Protein AF-A0A2W2EN68-F1 (afdb_monomer_lite)

Foldseek 3Di:
DFPVPDDPVLLVVLVVCCQVCVLVLLLLLLQAFASVQSLLLLLQLSVQCSVQVVLQPDPVLSVLQSNLSSQVSSVVSCVVDVVTGHPLRDPPPQDPLSLLLLLDDPVLSNLLCCCAQVVDQLVSVCVSQVHDSVLSVLSPVVSFLLSLLLSLLLVCLCVPFDVVLVVLVVDDPPDDNVSSPVSSVCLVPPPRSNPRDRPDTSNRSCVVPHRDDRPPCSSVSSSVHHYDDPPQDADPSSHGDHDPHCVVVSVPGDPDDPDDPPPDDPDPDPDDDPVVVVVVVVVVVVVVVVVVPDDPVVVDPCVVPDDDDDDDDDDPPDPPVVVVVVVVVPVVVVVPPDDDDDDDDDDDDDDDDDDDDDDDDDDDDDDDDDDDDDDDD

Secondary structure (DSSP, 8-state):
--GGGS-HHHHHHHHHHHHHHHHHHHHHHTTTS-HHHHHHHHHHHHHHHHHTGGG-S-GGGHHHHHHHHHHHHHHHHHHH-TT---GGG-TT---HHHHHHHHS-HHHHHHHIIIIIS---HHHHHHHHT--HHHHHHHHHHHHHHHHHHHHHHHHHHTTS-HHHHHHHTSSSSPPHHHHHHHHHHHHH-HHHHTS---S-HHHHHTTSPPPPPPTTHHHHHHH--PPPTTS---TTSPPP-SS-THHHHHTSPPPPP-PPPSS----PPPPPHHHHHHHHHHHHHHHHHHHS--GGGS-SSGGG-------------SSSSSSSSSSSSSSSSTT-PPPPPPPPP----------PPP-PPPPPPPPPPPP-----

Organism: NCBI:txid2070368

Structure (mmCIF, N/CA/C/O backbone):
data_AF-A0A2W2EN68-F1
#
_entry.id   AF-A0A2W2EN68-F1
#
loop_
_atom_site.group_PDB
_atom_site.id
_atom_site.type_symbol
_atom_site.label_atom_id
_atom_site.label_alt_id
_atom_site.label_comp_id
_atom_site.label_asym_id
_atom_site.label_entity_id
_atom_site.label_seq_id
_atom_site.pdbx_PDB_ins_code
_atom_site.Cartn_x
_atom_site.Cartn_y
_atom_site.Cartn_z
_atom_site.occupancy
_atom_site.B_iso_or_equiv
_atom_site.auth_seq_id
_atom_site.auth_comp_id
_atom_site.auth_asym_id
_atom_site.auth_atom_id
_atom_site.pdbx_PDB_model_num
ATOM 1 N N . MET A 1 1 ? 22.260 7.884 -15.233 1.00 64.00 1 MET A N 1
ATOM 2 C CA . MET A 1 1 ? 22.165 8.574 -16.538 1.00 64.00 1 MET A CA 1
ATOM 3 C C . MET A 1 1 ? 21.218 9.763 -16.365 1.00 64.00 1 MET A C 1
ATOM 5 O O . MET A 1 1 ? 20.342 9.654 -15.520 1.00 64.00 1 MET A O 1
ATOM 9 N N . THR A 1 2 ? 21.404 10.905 -17.038 1.00 72.69 2 THR A N 1
ATOM 10 C CA . THR A 1 2 ? 20.458 12.044 -16.937 1.00 72.69 2 THR A CA 1
ATOM 11 C C . THR A 1 2 ? 19.381 11.935 -18.021 1.00 72.69 2 THR A C 1
ATOM 13 O O . THR A 1 2 ? 19.668 11.441 -19.107 1.00 72.69 2 THR A O 1
ATOM 16 N N . TRP A 1 3 ? 18.155 12.412 -17.766 1.00 79.44 3 TRP A N 1
ATOM 17 C CA . TRP A 1 3 ? 17.024 12.341 -18.716 1.00 79.44 3 TRP A CA 1
ATOM 18 C C . TRP A 1 3 ? 17.362 12.861 -20.124 1.00 79.44 3 TRP A C 1
ATOM 20 O O . TRP A 1 3 ? 16.979 12.272 -21.131 1.00 79.44 3 TRP A O 1
ATOM 30 N N . GLN A 1 4 ? 18.129 13.952 -20.197 1.00 81.69 4 GLN A N 1
ATOM 31 C CA . GLN A 1 4 ? 18.557 14.573 -21.457 1.00 81.69 4 GLN A CA 1
ATOM 32 C C . GLN A 1 4 ? 19.530 13.707 -22.273 1.00 81.69 4 GLN A C 1
ATOM 34 O O . GLN A 1 4 ? 19.698 13.950 -23.462 1.00 81.69 4 GLN A O 1
ATOM 39 N N . ALA A 1 5 ? 20.183 12.725 -21.646 1.00 84.50 5 ALA A N 1
ATOM 40 C CA . ALA A 1 5 ? 21.084 11.796 -22.321 1.00 84.50 5 ALA A CA 1
ATOM 41 C C . ALA A 1 5 ? 20.355 10.573 -22.911 1.00 84.50 5 ALA A C 1
ATOM 43 O O . ALA A 1 5 ? 20.980 9.788 -23.624 1.00 84.50 5 ALA A O 1
ATOM 44 N N . LEU A 1 6 ? 19.063 10.396 -22.610 1.00 86.62 6 LEU A N 1
ATOM 45 C CA . LEU A 1 6 ? 18.235 9.326 -23.167 1.00 86.62 6 LEU A CA 1
ATOM 46 C C . LEU A 1 6 ? 17.880 9.616 -24.630 1.00 86.62 6 LEU A C 1
ATOM 48 O O . LEU A 1 6 ? 17.697 10.770 -25.012 1.00 86.62 6 LEU A O 1
ATOM 52 N N . SER A 1 7 ? 17.745 8.563 -25.441 1.00 91.00 7 SER A N 1
ATOM 53 C CA . 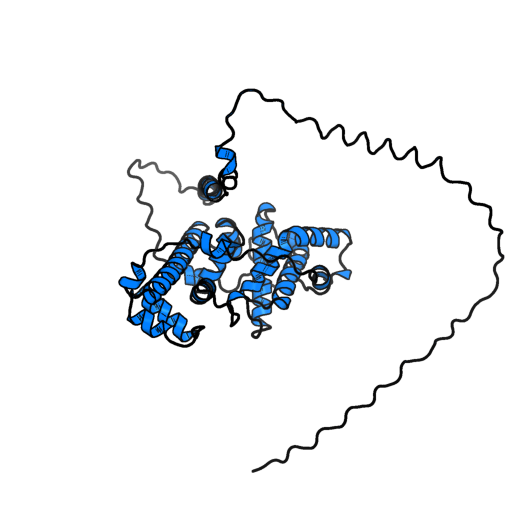SER A 1 7 ? 17.208 8.693 -26.799 1.00 91.00 7 SER A CA 1
ATOM 54 C C . SER A 1 7 ? 15.728 9.092 -26.776 1.00 91.00 7 SER A C 1
ATOM 56 O O . SER A 1 7 ? 15.013 8.793 -25.817 1.00 91.00 7 SER A O 1
ATOM 58 N N . ASP A 1 8 ? 15.239 9.696 -27.861 1.00 91.19 8 ASP A N 1
ATOM 59 C CA . ASP A 1 8 ? 13.817 10.049 -28.004 1.00 91.19 8 ASP A CA 1
ATOM 60 C C . ASP A 1 8 ? 12.898 8.822 -27.843 1.00 91.19 8 ASP A C 1
ATOM 62 O O . ASP A 1 8 ? 11.827 8.908 -27.245 1.00 91.19 8 ASP A O 1
ATOM 66 N N . GLU A 1 9 ? 13.337 7.653 -28.323 1.00 87.50 9 GLU A N 1
ATOM 67 C CA . GLU A 1 9 ? 12.625 6.380 -28.159 1.00 87.50 9 GLU A CA 1
ATOM 68 C C . GLU A 1 9 ? 12.542 5.953 -26.686 1.00 87.50 9 GLU A C 1
ATOM 70 O O . GLU A 1 9 ? 11.472 5.568 -26.213 1.00 87.50 9 GLU A O 1
ATOM 75 N N . ALA A 1 10 ? 13.641 6.076 -25.934 1.00 87.31 10 ALA A N 1
ATOM 76 C CA . ALA A 1 10 ? 13.662 5.784 -24.504 1.00 87.31 10 ALA A CA 1
ATOM 77 C C . ALA A 1 10 ? 12.757 6.744 -23.717 1.00 87.31 10 ALA A C 1
ATOM 79 O O . ALA A 1 10 ? 11.984 6.307 -22.862 1.00 87.31 10 ALA A O 1
ATOM 80 N N . GLN A 1 11 ? 12.796 8.040 -24.039 1.00 90.50 11 GLN A N 1
ATOM 81 C CA . GLN A 1 11 ? 11.920 9.041 -23.427 1.00 90.50 11 GLN A CA 1
ATOM 82 C C . GLN A 1 11 ? 10.441 8.756 -23.721 1.00 90.50 11 GLN A C 1
ATOM 84 O O . GLN A 1 11 ? 9.610 8.824 -22.812 1.00 90.50 11 GLN A O 1
ATOM 89 N N . ALA A 1 12 ? 10.106 8.381 -24.961 1.00 88.50 12 ALA A N 1
ATOM 90 C CA . ALA A 1 12 ? 8.750 8.000 -25.344 1.00 88.50 12 ALA A CA 1
ATOM 91 C C . ALA A 1 12 ? 8.275 6.736 -24.607 1.00 88.50 12 ALA A C 1
ATOM 93 O O . ALA A 1 12 ? 7.153 6.711 -24.097 1.00 88.50 12 ALA A O 1
ATOM 94 N N . ALA A 1 13 ? 9.131 5.716 -24.487 1.00 86.62 13 ALA A N 1
ATOM 95 C CA . ALA A 1 13 ? 8.819 4.489 -23.758 1.00 86.62 13 ALA A CA 1
ATOM 96 C C . ALA A 1 13 ? 8.558 4.757 -22.266 1.00 86.62 13 ALA A C 1
ATOM 98 O O . ALA A 1 13 ? 7.551 4.300 -21.723 1.00 86.62 13 ALA A O 1
ATOM 99 N N . ILE A 1 14 ? 9.410 5.553 -21.609 1.00 89.38 14 ILE A N 1
ATOM 100 C CA . ILE A 1 14 ? 9.196 5.953 -20.210 1.00 89.38 14 ILE A CA 1
ATOM 101 C C . ILE A 1 14 ? 7.904 6.761 -20.076 1.00 89.38 14 ILE A C 1
ATOM 103 O O . ILE A 1 14 ? 7.134 6.527 -19.146 1.00 89.38 14 ILE A O 1
ATOM 107 N N . GLY A 1 15 ? 7.635 7.679 -21.009 1.00 87.69 15 GLY A N 1
ATOM 108 C CA . GLY A 1 15 ? 6.399 8.459 -21.052 1.00 87.69 15 GLY A CA 1
ATOM 109 C C . GLY A 1 15 ? 5.140 7.589 -21.124 1.00 87.69 15 GLY A C 1
ATOM 110 O O . GLY A 1 15 ? 4.157 7.870 -20.438 1.00 87.69 15 GLY A O 1
ATOM 111 N N . GLU A 1 16 ? 5.175 6.495 -21.883 1.00 86.44 16 GLU A N 1
ATOM 112 C CA . GLU A 1 16 ? 4.050 5.562 -21.981 1.00 86.44 16 GLU A CA 1
ATOM 113 C C . GLU A 1 16 ? 3.846 4.761 -20.687 1.00 86.44 16 GLU A C 1
ATOM 115 O O . GLU A 1 16 ? 2.730 4.702 -20.164 1.00 86.44 16 GLU A O 1
ATOM 120 N N . VAL A 1 17 ? 4.917 4.220 -20.095 1.00 87.88 17 VAL A N 1
ATOM 121 C CA . VAL A 1 17 ? 4.833 3.535 -18.789 1.00 87.88 17 VAL A CA 1
ATOM 122 C C . VAL A 1 17 ? 4.347 4.504 -17.704 1.00 87.88 17 VAL A C 1
ATOM 124 O O . VAL A 1 17 ? 3.496 4.155 -16.887 1.00 87.88 17 VAL A O 1
ATOM 127 N N . CYS A 1 18 ? 4.825 5.747 -17.732 1.00 89.00 18 CYS A N 1
ATOM 128 C CA . CYS A 1 18 ? 4.403 6.845 -16.866 1.00 89.00 18 CYS A CA 1
ATOM 129 C C . CYS A 1 18 ? 2.898 7.135 -16.991 1.00 89.00 18 CYS A C 1
ATOM 131 O O . CYS A 1 18 ? 2.207 7.267 -15.978 1.00 89.00 18 CYS A O 1
ATOM 133 N N . ARG A 1 19 ? 2.359 7.162 -18.214 1.00 87.38 19 ARG A N 1
ATOM 134 C CA . ARG A 1 19 ? 0.927 7.368 -18.475 1.00 87.38 19 ARG A CA 1
ATOM 135 C C . ARG A 1 19 ? 0.060 6.246 -17.899 1.00 87.38 19 ARG A C 1
ATOM 137 O O . ARG A 1 19 ? -1.038 6.520 -17.418 1.00 87.38 19 ARG A O 1
ATOM 144 N N . VAL A 1 20 ? 0.541 5.004 -17.949 1.00 87.75 20 VAL A N 1
ATOM 145 C CA . VAL A 1 20 ? -0.195 3.822 -17.469 1.00 87.75 20 VAL A CA 1
ATOM 146 C C . VAL A 1 20 ? -0.086 3.659 -15.951 1.00 87.75 20 VAL A C 1
ATOM 148 O O . VAL A 1 20 ? -1.095 3.455 -15.279 1.00 87.75 20 VAL A O 1
ATOM 151 N N . TYR A 1 21 ? 1.123 3.765 -15.395 1.00 92.19 21 TYR A N 1
ATOM 152 C CA . TYR A 1 21 ? 1.404 3.397 -14.003 1.00 92.19 21 TYR A CA 1
ATOM 153 C C . TYR A 1 21 ? 1.668 4.582 -13.078 1.00 92.19 21 TYR A C 1
ATOM 155 O O . TYR A 1 21 ? 1.529 4.442 -11.865 1.00 92.19 21 TYR A O 1
ATOM 163 N N . GLY A 1 22 ? 2.029 5.752 -13.600 1.00 90.62 22 GLY A N 1
ATOM 164 C CA . GLY A 1 22 ? 2.563 6.846 -12.789 1.00 90.62 22 GLY A CA 1
ATOM 165 C C . GLY A 1 22 ? 1.599 7.368 -11.722 1.00 90.62 22 GLY A C 1
ATOM 166 O O . GLY A 1 22 ? 2.021 7.614 -10.597 1.00 90.62 22 GLY A O 1
ATOM 167 N N . ALA A 1 23 ? 0.297 7.435 -12.022 1.00 90.94 23 ALA A N 1
ATOM 168 C CA . ALA A 1 23 ? -0.725 7.779 -11.028 1.00 90.94 23 ALA A CA 1
ATOM 169 C C . ALA A 1 23 ? -0.743 6.785 -9.854 1.00 90.94 23 ALA A C 1
ATOM 171 O O . ALA A 1 23 ? -0.713 7.186 -8.692 1.00 90.94 23 ALA A O 1
ATOM 172 N N . ALA A 1 24 ? -0.740 5.486 -10.162 1.00 94.38 24 ALA A N 1
ATOM 173 C CA . ALA A 1 24 ? -0.784 4.431 -9.161 1.00 94.38 24 ALA A CA 1
ATOM 174 C C . ALA A 1 24 ? 0.521 4.354 -8.353 1.00 94.38 24 ALA A C 1
ATOM 176 O O . ALA A 1 24 ? 0.471 4.241 -7.134 1.00 94.38 24 ALA A O 1
ATOM 177 N N . LEU A 1 25 ? 1.686 4.488 -8.993 1.00 96.31 25 LEU A N 1
ATOM 178 C CA . LEU A 1 25 ? 2.974 4.494 -8.290 1.00 96.31 25 LEU A CA 1
ATOM 179 C C . LEU A 1 25 ? 3.118 5.725 -7.383 1.00 96.31 25 LEU A C 1
ATOM 181 O O . LEU A 1 25 ? 3.560 5.597 -6.243 1.00 96.31 25 LEU A O 1
ATOM 185 N N . ALA A 1 26 ? 2.701 6.907 -7.845 1.00 94.69 26 ALA A N 1
ATOM 186 C CA . ALA A 1 26 ? 2.714 8.112 -7.020 1.00 94.69 26 ALA A CA 1
ATOM 187 C C . ALA A 1 26 ? 1.744 7.995 -5.832 1.00 94.69 26 ALA A C 1
ATOM 189 O O . ALA A 1 26 ? 2.097 8.383 -4.720 1.00 94.69 26 ALA A O 1
ATOM 190 N N . ASP A 1 27 ? 0.542 7.441 -6.028 1.00 93.81 27 ASP A N 1
ATOM 191 C CA . ASP A 1 27 ? -0.416 7.207 -4.938 1.00 93.81 27 ASP A CA 1
ATOM 192 C C . ASP A 1 27 ? 0.120 6.213 -3.897 1.00 93.81 27 ASP A C 1
ATOM 194 O O . ASP A 1 27 ? 0.077 6.502 -2.701 1.00 93.81 27 ASP A O 1
ATOM 198 N N . TYR A 1 28 ? 0.736 5.118 -4.350 1.00 95.31 28 TYR A N 1
ATOM 199 C CA . TYR A 1 28 ? 1.390 4.139 -3.482 1.00 95.31 28 TYR A CA 1
ATOM 200 C C . TYR A 1 28 ? 2.512 4.774 -2.646 1.00 95.31 28 TYR A C 1
ATOM 202 O O . TYR A 1 28 ? 2.627 4.556 -1.436 1.00 95.31 28 TYR A O 1
ATOM 210 N N . CYS A 1 29 ? 3.332 5.631 -3.261 1.00 95.25 29 CYS A N 1
ATOM 211 C CA . CYS A 1 29 ? 4.381 6.353 -2.546 1.00 95.25 29 CYS A CA 1
ATOM 212 C C . CYS A 1 29 ? 3.815 7.356 -1.520 1.00 95.25 29 CYS A C 1
ATOM 214 O O . CYS A 1 29 ? 4.389 7.528 -0.440 1.00 95.25 29 CYS A O 1
ATOM 216 N N . ARG A 1 30 ? 2.651 7.964 -1.794 1.00 92.44 30 ARG A N 1
ATOM 217 C CA . ARG A 1 30 ? 1.960 8.909 -0.890 1.00 92.44 30 ARG A CA 1
ATOM 218 C C . ARG A 1 30 ? 1.416 8.268 0.382 1.00 92.44 30 ARG A C 1
ATOM 220 O O . ARG A 1 30 ? 0.998 9.007 1.282 1.00 92.44 30 ARG A O 1
ATOM 227 N N . ALA A 1 31 ? 1.388 6.942 0.496 1.00 88.44 31 ALA A N 1
ATOM 228 C CA . ALA A 1 31 ? 1.055 6.280 1.756 1.00 88.44 31 ALA A CA 1
ATOM 229 C C . ALA A 1 31 ? 2.055 6.660 2.868 1.00 88.44 31 ALA A C 1
ATOM 231 O O . ALA A 1 31 ? 1.664 6.814 4.028 1.00 88.44 31 ALA A O 1
ATOM 232 N N . GLU A 1 32 ? 3.325 6.899 2.513 1.00 89.88 32 GLU A N 1
ATOM 233 C CA . GLU A 1 32 ? 4.403 7.199 3.469 1.00 89.88 32 GLU A CA 1
ATOM 234 C C . GLU A 1 32 ? 5.082 8.550 3.253 1.00 89.88 32 GLU A C 1
ATOM 236 O O . GLU A 1 32 ? 5.594 9.120 4.214 1.00 89.88 32 GLU A O 1
ATOM 241 N N . LEU A 1 33 ? 5.027 9.087 2.035 1.00 92.81 33 LEU A N 1
ATOM 242 C CA . LEU A 1 33 ? 5.704 10.322 1.658 1.00 92.81 33 LEU A CA 1
ATOM 243 C C . LEU A 1 33 ? 4.747 11.502 1.453 1.00 92.81 33 LEU A C 1
ATOM 245 O O . LEU A 1 33 ? 3.555 11.346 1.166 1.00 92.81 33 LEU A O 1
ATOM 249 N N . SER A 1 34 ? 5.306 12.707 1.558 1.00 91.94 34 SER A N 1
ATOM 250 C CA . SER A 1 34 ? 4.676 13.942 1.100 1.00 91.94 34 SER A CA 1
ATOM 251 C C . SER A 1 34 ? 4.339 13.860 -0.398 1.00 91.94 34 SER A C 1
ATOM 253 O O . SER A 1 34 ? 4.843 13.008 -1.121 1.00 91.94 34 SER A O 1
ATOM 255 N N . GLU A 1 35 ? 3.470 14.744 -0.891 1.00 90.69 35 GLU A N 1
ATOM 256 C CA . GLU A 1 35 ? 3.064 14.729 -2.305 1.00 90.69 35 GLU A CA 1
ATOM 257 C C . GLU A 1 35 ? 4.242 14.878 -3.271 1.00 90.69 35 GLU A C 1
ATOM 259 O O . GLU A 1 35 ? 4.334 14.095 -4.212 1.00 90.69 35 GLU A O 1
ATOM 264 N N . GLY A 1 36 ? 5.146 15.825 -3.006 1.00 91.56 36 GLY A N 1
ATOM 265 C CA . GLY A 1 36 ? 6.316 16.050 -3.855 1.00 91.56 36 GLY A CA 1
ATOM 266 C C . GLY A 1 36 ? 7.308 14.891 -3.801 1.00 91.56 36 GLY A C 1
ATOM 267 O O . GLY A 1 36 ? 7.752 14.423 -4.846 1.00 91.56 36 GLY A O 1
ATOM 268 N N . ASP A 1 37 ? 7.597 14.374 -2.604 1.00 94.00 37 ASP A N 1
ATOM 269 C CA . ASP A 1 37 ? 8.530 13.251 -2.451 1.00 94.00 37 ASP A CA 1
ATOM 270 C C . ASP A 1 37 ? 7.962 11.962 -3.064 1.00 94.00 37 ASP A C 1
ATOM 272 O O . ASP A 1 37 ? 8.695 11.162 -3.638 1.00 94.00 37 ASP A O 1
ATOM 276 N N . ALA A 1 38 ? 6.648 11.749 -2.981 1.00 94.62 38 ALA A N 1
ATOM 277 C CA . ALA A 1 38 ? 6.008 10.584 -3.577 1.00 94.62 38 ALA A CA 1
ATOM 278 C C . ALA A 1 38 ? 6.034 10.615 -5.110 1.00 94.62 38 ALA A C 1
ATOM 280 O O . ALA A 1 38 ? 6.268 9.589 -5.749 1.00 94.62 38 ALA A O 1
ATOM 281 N N . GLU A 1 39 ? 5.812 11.791 -5.698 1.00 94.75 39 GLU A N 1
ATOM 282 C CA . GLU A 1 39 ? 5.957 12.010 -7.135 1.00 94.75 39 GLU A CA 1
ATOM 283 C C . GLU A 1 39 ? 7.407 11.790 -7.582 1.00 94.75 39 GLU A C 1
ATOM 285 O O . GLU A 1 39 ? 7.647 11.108 -8.580 1.00 94.75 39 GLU A O 1
ATOM 290 N N . GLN A 1 40 ? 8.374 12.297 -6.810 1.00 94.81 40 GLN A N 1
ATOM 291 C CA . GLN A 1 40 ? 9.796 12.070 -7.054 1.00 94.81 40 GLN A CA 1
ATOM 292 C C . GLN A 1 40 ? 10.147 10.577 -6.995 1.00 94.81 40 GLN A C 1
ATOM 294 O O . GLN A 1 40 ? 10.808 10.080 -7.906 1.00 94.81 40 GLN A O 1
ATOM 299 N N . ALA A 1 41 ? 9.665 9.848 -5.983 1.00 96.06 41 ALA A N 1
ATOM 300 C CA . ALA A 1 41 ? 9.878 8.407 -5.846 1.00 96.06 41 ALA A CA 1
ATOM 301 C C . ALA A 1 41 ? 9.324 7.624 -7.047 1.00 96.06 41 ALA A C 1
ATOM 303 O O . ALA A 1 41 ? 9.991 6.737 -7.579 1.00 96.06 41 ALA A O 1
ATOM 304 N N . ALA A 1 42 ? 8.112 7.966 -7.497 1.00 96.50 42 ALA A N 1
ATOM 305 C CA . ALA A 1 42 ? 7.482 7.328 -8.649 1.00 96.50 42 ALA A CA 1
ATOM 306 C C . ALA A 1 42 ? 8.242 7.613 -9.955 1.00 96.50 42 ALA A C 1
ATOM 308 O O . ALA A 1 42 ? 8.488 6.693 -10.733 1.00 96.50 42 ALA A O 1
ATOM 309 N N . CYS A 1 43 ? 8.670 8.859 -10.180 1.00 96.06 43 CYS A N 1
ATOM 310 C CA . CYS A 1 43 ? 9.479 9.213 -11.349 1.00 96.06 43 CYS A CA 1
ATOM 311 C C . CYS A 1 43 ? 10.831 8.489 -11.331 1.00 96.06 43 CYS A C 1
ATOM 313 O O . CYS A 1 43 ? 11.226 7.900 -12.333 1.00 96.06 43 CYS A O 1
ATOM 315 N N . ALA A 1 44 ? 11.512 8.459 -10.185 1.00 96.06 44 ALA A N 1
ATOM 316 C CA . ALA A 1 44 ? 12.782 7.758 -10.020 1.00 96.06 44 ALA A CA 1
ATOM 317 C C . ALA A 1 44 ? 12.656 6.243 -10.260 1.00 96.06 44 ALA A C 1
ATOM 319 O O . ALA A 1 44 ? 13.538 5.639 -10.879 1.00 96.06 44 ALA A O 1
ATOM 320 N N . ALA A 1 45 ? 11.534 5.634 -9.862 1.00 96.62 45 ALA A N 1
ATOM 321 C CA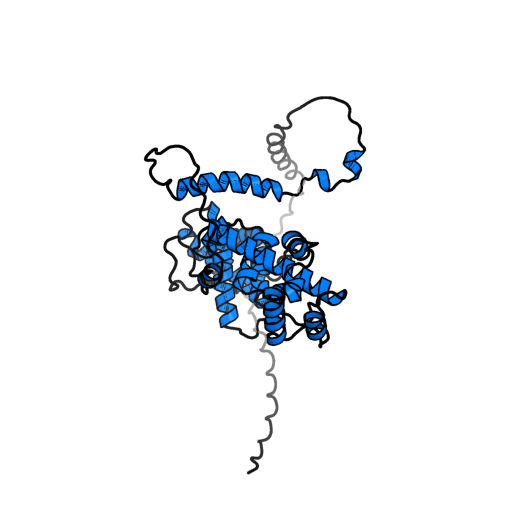 . ALA A 1 45 ? 11.225 4.240 -10.172 1.00 96.62 45 ALA A CA 1
ATOM 322 C C . ALA A 1 45 ? 11.080 3.996 -11.681 1.00 96.62 45 ALA A C 1
ATOM 324 O O . ALA A 1 45 ? 11.625 3.019 -12.186 1.00 96.62 45 ALA A O 1
ATOM 325 N N . LEU A 1 46 ? 10.421 4.900 -12.411 1.00 94.38 46 LEU A N 1
ATOM 326 C CA . LEU A 1 46 ? 10.271 4.808 -13.868 1.00 94.38 46 LEU A CA 1
ATOM 327 C C . LEU A 1 46 ? 11.613 4.955 -14.603 1.00 94.38 46 LEU A C 1
ATOM 329 O O . LEU A 1 46 ? 11.880 4.199 -15.535 1.00 94.38 46 LEU A O 1
ATOM 333 N N . ILE A 1 47 ? 12.486 5.867 -14.158 1.00 94.38 47 ILE A N 1
ATOM 334 C CA . ILE A 1 47 ? 13.846 5.985 -14.714 1.00 94.38 47 ILE A CA 1
ATOM 335 C C . ILE A 1 47 ? 14.676 4.734 -14.397 1.00 94.38 47 ILE A C 1
ATOM 337 O O . ILE A 1 47 ? 15.350 4.195 -15.270 1.00 94.38 47 ILE A O 1
ATOM 341 N N . SER A 1 48 ? 14.574 4.211 -13.172 1.00 94.94 48 SER A N 1
ATOM 342 C CA . SER A 1 48 ? 15.265 2.971 -12.782 1.00 94.94 48 SER A CA 1
ATOM 343 C C . SER A 1 48 ? 14.784 1.765 -13.583 1.00 94.94 48 SER A C 1
ATOM 345 O O . SER A 1 48 ? 15.579 0.887 -13.906 1.00 94.94 48 SER A O 1
ATOM 347 N N . ALA A 1 49 ? 13.493 1.722 -13.921 1.00 93.38 49 ALA A N 1
ATOM 348 C CA . ALA A 1 49 ? 12.926 0.664 -14.740 1.00 93.38 49 ALA A CA 1
ATOM 349 C C . ALA A 1 49 ? 13.564 0.639 -16.133 1.00 93.38 49 ALA A C 1
ATOM 351 O O . ALA A 1 49 ? 13.886 -0.435 -16.624 1.00 93.38 49 ALA A O 1
ATOM 352 N N . HIS A 1 50 ? 13.803 1.805 -16.740 1.00 91.00 50 HIS A N 1
ATOM 353 C CA . HIS A 1 50 ? 14.517 1.898 -18.013 1.00 91.00 50 HIS A CA 1
ATOM 354 C C . HIS A 1 50 ? 15.975 1.428 -17.890 1.00 91.00 50 HIS A C 1
ATOM 356 O O . HIS A 1 50 ? 16.393 0.538 -18.630 1.00 91.00 50 HIS A O 1
ATOM 362 N N . ASP A 1 51 ? 16.718 1.961 -16.916 1.00 90.50 51 ASP A N 1
ATOM 363 C CA . ASP A 1 51 ? 18.144 1.656 -16.719 1.00 90.50 51 ASP A CA 1
ATOM 364 C C . ASP A 1 51 ? 18.401 0.174 -16.390 1.00 90.50 51 ASP A C 1
ATOM 366 O O . ASP A 1 51 ? 19.487 -0.358 -16.638 1.00 90.50 51 ASP A O 1
ATOM 370 N N . HIS A 1 52 ? 17.405 -0.510 -15.825 1.00 91.25 52 HIS A N 1
ATOM 371 C CA . HIS A 1 52 ? 17.539 -1.878 -15.333 1.00 91.25 52 HIS A CA 1
ATOM 372 C C . HIS A 1 52 ? 16.575 -2.872 -15.975 1.00 91.25 52 HIS A C 1
ATOM 374 O O . HIS A 1 52 ? 16.461 -3.990 -15.478 1.00 91.25 52 HIS A O 1
ATOM 380 N N . VAL A 1 53 ? 15.926 -2.521 -17.091 1.00 89.75 53 VAL A N 1
ATOM 381 C CA . VAL A 1 53 ? 14.935 -3.394 -17.749 1.00 89.75 53 VAL A CA 1
ATOM 382 C C . VAL A 1 53 ? 15.506 -4.772 -18.095 1.00 89.75 53 VAL A C 1
ATOM 384 O O . VAL A 1 53 ? 14.807 -5.771 -17.992 1.00 89.75 53 VAL A O 1
ATOM 387 N N . GLY A 1 54 ? 16.805 -4.855 -18.407 1.00 88.62 54 GLY A N 1
ATOM 388 C CA . GLY A 1 54 ? 17.491 -6.122 -18.685 1.00 88.62 54 GLY A CA 1
ATOM 389 C C . GLY A 1 54 ? 17.601 -7.077 -17.488 1.00 88.62 54 GLY A C 1
ATOM 390 O O . GLY A 1 54 ? 18.049 -8.205 -17.668 1.00 88.62 54 GLY A O 1
ATOM 391 N N . ARG A 1 55 ? 17.229 -6.644 -16.275 1.00 91.75 55 ARG A N 1
ATOM 392 C CA . ARG A 1 55 ? 17.141 -7.498 -15.080 1.00 91.75 55 ARG A CA 1
ATOM 393 C C . ARG A 1 55 ? 15.775 -8.157 -14.921 1.00 91.75 55 ARG A C 1
ATOM 395 O O . ARG A 1 55 ? 15.682 -9.134 -14.189 1.00 91.75 55 ARG A O 1
ATOM 402 N N . LEU A 1 56 ? 14.734 -7.634 -15.569 1.00 89.50 56 LEU A N 1
ATOM 403 C CA . LEU A 1 56 ? 13.406 -8.231 -15.527 1.00 89.50 56 LEU A CA 1
ATOM 404 C C . LEU A 1 56 ? 13.429 -9.531 -16.337 1.00 89.50 56 LEU A C 1
ATOM 406 O O . LEU A 1 56 ? 13.478 -9.494 -17.565 1.00 89.50 56 LEU A O 1
ATOM 410 N N . ALA A 1 57 ? 13.425 -10.667 -15.639 1.00 84.31 57 ALA A N 1
ATOM 411 C CA . ALA A 1 57 ? 13.472 -11.980 -16.277 1.00 84.31 57 ALA A CA 1
ATOM 412 C C . ALA A 1 57 ? 12.193 -12.266 -17.076 1.00 84.31 57 ALA A C 1
ATOM 414 O O . ALA A 1 57 ? 12.265 -12.694 -18.224 1.00 84.31 57 ALA A O 1
ATOM 415 N N . GLU A 1 58 ? 11.042 -11.967 -16.474 1.00 86.69 58 GLU A N 1
ATOM 416 C CA . GLU A 1 58 ? 9.728 -12.315 -17.002 1.00 86.69 58 GLU A CA 1
ATOM 417 C C . GLU A 1 58 ? 8.877 -11.049 -17.226 1.00 86.69 58 GLU A C 1
ATOM 419 O O . GLU A 1 58 ? 8.570 -10.330 -16.264 1.00 86.69 58 GLU A O 1
ATOM 424 N N . PRO A 1 59 ? 8.487 -10.726 -18.474 1.00 85.56 59 PRO A N 1
ATOM 425 C CA . PRO A 1 59 ? 7.757 -9.497 -18.793 1.00 85.56 59 PRO A CA 1
ATOM 426 C C . PRO A 1 59 ? 6.413 -9.339 -18.069 1.00 85.56 59 PRO A C 1
ATOM 428 O O . PRO A 1 59 ? 6.001 -8.215 -17.778 1.00 85.56 59 PRO A O 1
ATOM 431 N N . GLU A 1 60 ? 5.722 -10.433 -17.751 1.00 86.62 60 GLU A N 1
ATOM 432 C CA . GLU A 1 60 ? 4.458 -10.416 -17.007 1.00 86.62 60 GLU A CA 1
ATOM 433 C C . GLU A 1 60 ? 4.617 -9.901 -15.571 1.00 86.62 60 GLU A C 1
ATOM 435 O O . GLU A 1 60 ? 3.657 -9.410 -14.976 1.00 86.62 60 GLU A O 1
ATOM 440 N N . GLN A 1 61 ? 5.838 -9.928 -15.030 1.00 91.88 61 GLN A N 1
ATOM 441 C CA . GLN A 1 61 ? 6.144 -9.426 -13.692 1.00 91.88 61 GLN A CA 1
ATOM 442 C C . GLN A 1 61 ? 6.399 -7.914 -13.674 1.00 91.88 61 GLN A C 1
ATOM 444 O O . GLN A 1 61 ? 6.623 -7.348 -12.602 1.00 91.88 61 GLN A O 1
ATOM 449 N N . LEU A 1 62 ? 6.322 -7.233 -14.828 1.00 91.50 62 LEU A N 1
ATOM 450 C CA . LEU A 1 62 ? 6.587 -5.798 -14.959 1.00 91.50 62 LEU A CA 1
ATOM 451 C C . LEU A 1 62 ? 5.829 -4.969 -13.917 1.00 91.50 62 LEU A C 1
ATOM 453 O O . LEU A 1 62 ? 6.406 -4.061 -13.321 1.00 91.50 62 LEU A O 1
ATOM 457 N N . ARG A 1 63 ? 4.552 -5.281 -13.661 1.00 95.94 63 ARG A N 1
ATOM 458 C CA . ARG A 1 63 ? 3.756 -4.539 -12.675 1.00 95.94 63 ARG A CA 1
ATOM 459 C C . ARG A 1 63 ? 4.342 -4.683 -11.271 1.00 95.94 63 ARG A C 1
ATOM 461 O O . ARG A 1 63 ? 4.650 -3.668 -10.653 1.00 95.94 63 ARG A O 1
ATOM 468 N N . ALA A 1 64 ? 4.544 -5.909 -10.786 1.00 97.00 64 ALA A N 1
ATOM 469 C CA . ALA A 1 64 ? 5.165 -6.160 -9.482 1.00 97.00 64 ALA A CA 1
ATOM 470 C C . ALA A 1 64 ? 6.547 -5.498 -9.373 1.00 97.00 64 ALA A C 1
ATOM 472 O O . ALA A 1 64 ? 6.859 -4.853 -8.372 1.00 97.00 64 ALA A O 1
ATOM 473 N N . TRP A 1 65 ? 7.346 -5.592 -10.434 1.00 97.12 65 TRP A N 1
ATOM 474 C CA . TRP A 1 65 ? 8.691 -5.034 -10.492 1.00 97.12 65 TRP A CA 1
ATOM 475 C C . TRP A 1 65 ? 8.703 -3.499 -10.396 1.00 97.12 65 TRP A C 1
ATOM 477 O O . TRP A 1 65 ? 9.489 -2.932 -9.634 1.00 97.12 65 TRP A O 1
ATOM 487 N N . LEU A 1 66 ? 7.770 -2.810 -11.064 1.00 97.75 66 LEU A N 1
ATOM 488 C CA . LEU A 1 66 ? 7.591 -1.358 -10.930 1.00 97.75 66 LEU A CA 1
ATOM 489 C C . LEU A 1 66 ? 7.203 -0.945 -9.501 1.00 97.75 66 LEU A C 1
ATOM 491 O O . LEU A 1 66 ? 7.723 0.048 -8.990 1.00 97.75 66 LEU A O 1
ATOM 495 N N . TYR A 1 67 ? 6.332 -1.704 -8.829 1.00 98.31 67 TYR A N 1
ATOM 496 C CA . TYR A 1 67 ? 5.992 -1.447 -7.422 1.00 98.31 67 TYR A CA 1
ATOM 497 C C . TYR A 1 67 ? 7.172 -1.714 -6.481 1.00 98.31 67 TYR A C 1
ATOM 499 O O . TYR A 1 67 ? 7.361 -0.964 -5.524 1.00 98.31 67 TYR A O 1
ATOM 507 N N . ALA A 1 68 ? 8.000 -2.724 -6.761 1.00 97.75 68 ALA A N 1
ATOM 508 C CA . ALA A 1 68 ? 9.216 -2.996 -5.997 1.00 97.75 68 ALA A CA 1
ATOM 509 C C . ALA A 1 68 ? 10.251 -1.865 -6.135 1.00 97.75 68 ALA A C 1
ATOM 511 O O . ALA A 1 68 ? 10.862 -1.461 -5.143 1.00 97.75 68 ALA A O 1
ATOM 512 N N . LEU A 1 69 ? 10.406 -1.305 -7.341 1.00 97.56 69 LEU A N 1
ATOM 513 C CA . LEU A 1 69 ? 11.225 -0.114 -7.591 1.00 97.56 69 LEU A CA 1
ATOM 514 C C . LEU A 1 69 ? 10.671 1.118 -6.871 1.00 97.56 69 LEU A C 1
ATOM 516 O O . LEU A 1 69 ? 11.418 1.829 -6.198 1.00 97.56 69 LEU A O 1
ATOM 520 N N . ALA A 1 70 ? 9.360 1.355 -6.967 1.00 97.56 70 ALA A N 1
ATOM 521 C CA . ALA A 1 70 ? 8.701 2.453 -6.266 1.00 97.56 70 ALA A CA 1
ATOM 522 C C . ALA A 1 70 ? 8.862 2.329 -4.748 1.00 97.56 70 ALA A C 1
ATOM 524 O O . ALA A 1 70 ? 9.167 3.319 -4.087 1.00 97.56 70 ALA A O 1
ATOM 525 N N . ARG A 1 71 ? 8.743 1.115 -4.196 1.00 96.50 71 ARG A N 1
ATOM 526 C CA . ARG A 1 71 ? 8.978 0.838 -2.775 1.00 96.50 71 ARG A CA 1
ATOM 527 C C . ARG A 1 71 ? 10.417 1.155 -2.367 1.00 96.50 71 ARG A C 1
ATOM 529 O O . ARG A 1 71 ? 10.605 1.857 -1.378 1.00 96.50 71 ARG A O 1
ATOM 536 N N . ALA A 1 72 ? 11.411 0.719 -3.143 1.00 95.62 72 ALA A N 1
ATOM 537 C CA . ALA A 1 72 ? 12.820 1.006 -2.868 1.00 95.62 72 ALA A CA 1
ATOM 538 C C . ALA A 1 72 ? 13.106 2.521 -2.838 1.00 95.62 72 ALA A C 1
ATOM 540 O O . ALA A 1 72 ? 13.684 3.025 -1.874 1.00 95.62 72 ALA A O 1
ATOM 541 N N . HIS A 1 73 ? 12.625 3.272 -3.836 1.00 95.62 73 HIS A N 1
ATOM 542 C CA . HIS A 1 73 ? 12.744 4.737 -3.858 1.00 95.62 73 HIS A CA 1
ATOM 543 C C . HIS A 1 73 ? 11.984 5.413 -2.721 1.00 95.62 73 HIS A C 1
ATOM 545 O O . HIS A 1 73 ? 12.496 6.353 -2.109 1.00 95.62 73 HIS A O 1
ATOM 551 N N . ARG A 1 74 ? 10.785 4.916 -2.397 1.00 94.44 74 ARG A N 1
ATOM 552 C CA . ARG A 1 74 ? 9.988 5.411 -1.273 1.00 94.44 74 ARG A CA 1
ATOM 553 C C . ARG A 1 74 ? 10.755 5.283 0.038 1.00 94.44 74 ARG A C 1
ATOM 555 O O . ARG A 1 74 ? 10.806 6.244 0.801 1.00 94.44 74 ARG A O 1
ATOM 562 N N . THR A 1 75 ? 11.383 4.132 0.281 1.00 92.81 75 THR A N 1
ATOM 563 C CA . THR A 1 75 ? 12.234 3.915 1.456 1.00 92.81 75 THR A CA 1
ATOM 564 C C . THR A 1 75 ? 13.420 4.872 1.460 1.00 92.81 75 THR A C 1
ATOM 566 O O . THR A 1 75 ? 13.642 5.533 2.471 1.00 92.81 75 THR A O 1
ATOM 569 N N . LEU A 1 76 ? 14.163 4.981 0.355 1.00 92.62 76 LEU A N 1
ATOM 570 C CA . LEU A 1 76 ? 15.329 5.866 0.281 1.00 92.62 76 LEU A CA 1
ATOM 571 C C . LEU A 1 76 ? 14.951 7.312 0.623 1.00 92.62 76 LEU A C 1
ATOM 573 O O . LEU A 1 76 ? 15.571 7.925 1.493 1.00 92.62 76 LEU A O 1
ATOM 577 N N . LEU A 1 77 ? 13.878 7.832 0.030 1.00 93.19 77 LEU A N 1
ATOM 578 C CA . LEU A 1 77 ? 13.409 9.189 0.309 1.00 93.19 77 LEU A CA 1
ATOM 579 C C . LEU A 1 77 ? 12.861 9.351 1.729 1.00 93.19 77 LEU A C 1
ATOM 581 O O . LEU A 1 77 ? 13.151 10.360 2.365 1.00 93.19 77 LEU A O 1
ATOM 585 N N . ALA A 1 78 ? 12.144 8.363 2.268 1.00 91.38 78 ALA A N 1
ATOM 586 C CA . ALA A 1 78 ? 11.676 8.405 3.655 1.00 91.38 78 ALA A CA 1
ATOM 587 C C . ALA A 1 78 ? 12.849 8.437 4.651 1.00 91.38 78 ALA A C 1
ATOM 589 O O . ALA A 1 78 ? 12.779 9.126 5.668 1.00 91.38 78 ALA A O 1
ATOM 590 N N . THR A 1 79 ? 13.942 7.724 4.352 1.00 90.94 79 THR A N 1
ATOM 591 C CA . THR A 1 79 ? 15.162 7.759 5.173 1.00 90.94 79 THR A CA 1
ATOM 592 C C . THR A 1 79 ? 15.928 9.072 5.034 1.00 90.94 79 THR A C 1
ATOM 594 O O . THR A 1 79 ? 16.445 9.579 6.028 1.00 90.94 79 THR A O 1
ATOM 597 N N . ALA A 1 80 ? 15.967 9.655 3.832 1.00 91.75 80 ALA A N 1
ATOM 598 C CA . ALA A 1 80 ? 16.637 10.926 3.575 1.00 91.75 80 ALA A CA 1
ATOM 599 C C . ALA A 1 80 ? 15.859 12.131 4.137 1.00 91.75 80 ALA A C 1
ATOM 601 O O . ALA A 1 80 ? 16.465 13.105 4.580 1.00 91.75 80 ALA A O 1
ATOM 602 N N . ASN A 1 81 ? 14.525 12.066 4.144 1.00 90.31 81 ASN A N 1
ATOM 603 C CA . ASN A 1 81 ? 13.644 13.135 4.597 1.00 90.31 81 ASN A CA 1
ATOM 604 C C . ASN A 1 81 ? 12.627 12.631 5.632 1.00 90.31 81 ASN A C 1
ATOM 606 O O . ASN A 1 81 ? 11.459 12.387 5.330 1.00 90.31 81 ASN A O 1
ATOM 610 N N . ALA A 1 82 ? 13.052 12.565 6.895 1.00 87.12 82 ALA A N 1
ATOM 611 C CA . ALA A 1 82 ? 12.194 12.153 8.008 1.00 87.12 82 ALA A CA 1
ATOM 612 C C . ALA A 1 82 ? 11.006 13.105 8.287 1.00 87.12 82 ALA A C 1
ATOM 614 O O . ALA A 1 82 ? 10.082 12.733 9.011 1.00 87.12 82 ALA A O 1
ATOM 615 N N . ALA A 1 83 ? 11.017 14.331 7.742 1.00 87.25 83 ALA A N 1
ATOM 616 C CA . ALA A 1 83 ? 9.893 15.267 7.835 1.00 87.25 83 ALA A CA 1
ATOM 617 C C . ALA A 1 83 ? 8.792 14.972 6.798 1.00 87.25 83 ALA A C 1
ATOM 619 O O . ALA A 1 83 ? 7.671 15.479 6.921 1.00 87.25 83 ALA A O 1
ATOM 620 N N . SER A 1 84 ? 9.092 14.147 5.789 1.00 86.94 84 SER A N 1
ATOM 621 C CA . SER A 1 84 ? 8.117 13.688 4.808 1.00 86.94 84 SER A CA 1
ATOM 622 C C . SER A 1 84 ? 7.043 12.854 5.498 1.00 86.94 84 SER A C 1
ATOM 624 O O . SER A 1 84 ? 7.327 11.852 6.152 1.00 86.94 84 SER A O 1
ATOM 626 N N . THR A 1 85 ? 5.790 13.293 5.390 1.00 83.44 85 THR A N 1
ATOM 627 C CA . THR A 1 85 ? 4.660 12.630 6.044 1.00 83.44 85 THR A CA 1
ATOM 628 C C . THR A 1 85 ? 3.612 12.213 5.027 1.00 83.44 85 THR A C 1
ATOM 630 O O . THR A 1 85 ? 3.022 13.037 4.319 1.00 83.44 85 THR A O 1
ATOM 633 N N . GLY A 1 86 ? 3.370 10.904 5.000 1.00 83.31 86 GLY A N 1
ATOM 634 C CA . GLY A 1 86 ? 2.368 10.257 4.173 1.00 83.31 86 GLY A CA 1
ATOM 635 C C . GLY A 1 86 ? 0.951 10.740 4.442 1.00 83.31 86 GLY A C 1
ATOM 636 O O . GLY A 1 86 ? 0.592 11.156 5.551 1.00 83.31 86 GLY A O 1
ATOM 637 N N . SER A 1 87 ? 0.117 10.619 3.414 1.00 75.50 87 SER A N 1
ATOM 638 C CA . SER A 1 87 ? -1.297 11.001 3.424 1.00 75.50 87 SER A CA 1
ATOM 639 C C . SER A 1 87 ? -2.102 10.315 4.531 1.00 75.50 87 SER A C 1
ATOM 641 O O . SER A 1 87 ? -3.009 10.931 5.085 1.00 75.50 87 SER A O 1
ATOM 643 N N . TRP A 1 88 ? -1.725 9.093 4.917 1.00 72.44 88 TRP A N 1
ATOM 644 C CA . TRP A 1 88 ? -2.395 8.341 5.980 1.00 72.44 88 TRP A CA 1
ATOM 645 C C . TRP A 1 88 ? -2.060 8.898 7.368 1.00 72.44 88 TRP A C 1
ATOM 647 O O . TRP A 1 88 ? -2.857 8.794 8.290 1.00 72.44 88 TRP A O 1
ATOM 657 N N . THR A 1 89 ? -0.893 9.526 7.524 1.00 64.50 89 THR A N 1
ATOM 658 C CA . THR A 1 89 ? -0.392 10.040 8.809 1.00 64.50 89 THR A CA 1
ATOM 659 C C . THR A 1 89 ? -0.676 11.522 9.049 1.00 64.50 89 THR A C 1
ATOM 661 O O . THR A 1 89 ? -0.330 12.040 10.113 1.00 64.50 89 THR A O 1
ATOM 664 N N . ARG A 1 90 ? -1.297 12.221 8.089 1.00 61.88 90 ARG A N 1
ATOM 665 C CA . ARG A 1 90 ? -1.510 13.669 8.173 1.00 61.88 90 ARG A CA 1
ATOM 666 C C . ARG A 1 90 ? -2.561 14.021 9.243 1.00 61.88 90 ARG A C 1
ATOM 668 O O . ARG A 1 90 ? -3.701 13.556 9.149 1.00 61.88 90 ARG A O 1
ATOM 675 N N . PRO A 1 91 ? -2.230 14.884 10.224 1.00 45.03 91 PRO A N 1
ATOM 676 C CA . PRO A 1 91 ? -3.207 15.416 11.171 1.00 45.03 91 PRO A CA 1
ATOM 677 C C . PRO A 1 91 ? -4.350 16.116 10.420 1.00 45.03 91 PRO A C 1
ATOM 679 O O . PRO A 1 91 ? -4.095 16.961 9.566 1.00 45.03 91 PRO A O 1
ATOM 682 N N . GLY A 1 92 ? -5.601 15.745 10.706 1.00 47.72 92 GLY A N 1
ATOM 683 C CA . GLY A 1 92 ? -6.788 16.302 10.039 1.00 47.72 92 GLY A CA 1
ATOM 684 C C . GLY A 1 92 ? -7.482 15.366 9.043 1.00 47.72 92 GLY A C 1
ATOM 685 O O . GLY A 1 92 ? -8.592 15.671 8.613 1.00 47.72 92 GLY A O 1
ATOM 686 N N . ALA A 1 93 ? -6.913 14.193 8.740 1.00 52.09 93 ALA A N 1
ATOM 687 C CA . ALA A 1 93 ? -7.649 13.085 8.124 1.00 52.09 93 ALA A CA 1
ATOM 688 C C . ALA A 1 93 ? -8.580 12.433 9.171 1.00 52.09 93 ALA A C 1
ATOM 690 O O . ALA A 1 93 ? -8.352 11.320 9.625 1.00 52.09 93 ALA A O 1
ATOM 691 N N . GLY A 1 94 ? -9.594 13.169 9.635 1.00 57.94 94 GLY A N 1
ATOM 692 C CA . GLY A 1 94 ? -10.450 12.813 10.777 1.00 57.94 94 GLY A CA 1
ATOM 693 C C . GLY A 1 94 ? -11.471 11.700 10.521 1.00 57.94 94 GLY A C 1
ATOM 694 O O . GLY A 1 94 ? -12.514 11.675 11.173 1.00 57.94 94 GLY A O 1
ATOM 695 N N . SER A 1 95 ? -11.229 10.810 9.553 1.00 80.44 95 SER A N 1
ATOM 696 C CA . SER A 1 95 ? -12.106 9.663 9.332 1.00 80.44 95 SER A CA 1
ATOM 697 C C . SER A 1 95 ? -11.714 8.512 10.256 1.00 80.44 95 SER A C 1
ATOM 699 O O . SER A 1 95 ? -10.535 8.260 10.510 1.00 80.44 95 SER A O 1
ATOM 701 N N . LEU A 1 96 ? -12.715 7.764 10.724 1.00 86.81 96 LEU A N 1
ATOM 702 C CA . LEU A 1 96 ? -12.494 6.545 11.504 1.00 86.81 96 LEU A CA 1
ATOM 703 C C . LEU A 1 96 ? -11.584 5.552 10.758 1.00 86.81 96 LEU A C 1
ATOM 705 O O . LEU A 1 96 ? -10.787 4.863 11.383 1.00 86.81 96 LEU A O 1
ATOM 709 N N . LEU A 1 97 ? -11.677 5.513 9.424 1.00 88.31 97 LEU A N 1
ATOM 710 C CA . LEU A 1 97 ? -10.835 4.673 8.576 1.00 88.31 97 LEU A CA 1
ATOM 711 C C . LEU A 1 97 ? -9.357 5.079 8.644 1.00 88.31 97 LEU A C 1
ATOM 713 O O . LEU A 1 97 ? -8.506 4.214 8.822 1.00 88.31 97 LEU A O 1
ATOM 717 N N . ALA A 1 98 ? -9.039 6.372 8.545 1.00 84.94 98 ALA A N 1
ATOM 718 C CA . ALA A 1 98 ? -7.658 6.840 8.652 1.00 84.94 98 ALA A CA 1
ATOM 719 C C . ALA A 1 98 ? -7.080 6.568 10.054 1.00 84.94 98 ALA A C 1
ATOM 721 O O . ALA A 1 98 ? -5.953 6.087 10.184 1.00 84.94 98 ALA A O 1
ATOM 722 N N . GLU A 1 99 ? -7.866 6.785 11.114 1.00 86.56 99 GLU A N 1
ATOM 723 C CA . GLU A 1 99 ? -7.463 6.416 12.478 1.00 86.56 99 GLU A CA 1
ATOM 724 C C . GLU A 1 99 ? -7.177 4.913 12.597 1.00 86.56 99 GLU A C 1
ATOM 726 O O . GLU A 1 99 ? -6.131 4.534 13.130 1.00 86.56 99 GLU A O 1
ATOM 731 N N . ALA A 1 100 ? -8.057 4.073 12.046 1.00 91.00 100 ALA A N 1
ATOM 732 C CA . ALA A 1 100 ? -7.915 2.624 12.059 1.00 91.00 100 ALA A CA 1
ATOM 733 C C . ALA A 1 100 ? -6.664 2.166 11.303 1.00 91.00 100 ALA A C 1
ATOM 735 O O . ALA A 1 100 ? -5.836 1.453 11.867 1.00 91.00 100 ALA A O 1
ATOM 736 N N . LEU A 1 101 ? -6.473 2.629 10.063 1.00 89.88 101 LEU A N 1
ATOM 737 C CA . LEU A 1 101 ? -5.308 2.291 9.242 1.00 89.88 101 LEU A CA 1
ATOM 738 C C . LEU A 1 101 ? -4.011 2.672 9.947 1.00 89.88 101 LEU A C 1
ATOM 740 O O . LEU A 1 101 ? -3.097 1.861 10.039 1.00 89.88 101 LEU A O 1
ATOM 744 N N . THR A 1 102 ? -3.936 3.865 10.536 1.00 87.94 102 THR A N 1
ATOM 745 C CA . THR A 1 102 ? -2.722 4.273 11.252 1.00 87.94 102 THR A CA 1
ATOM 746 C C . THR A 1 102 ? -2.492 3.501 12.557 1.00 87.94 102 THR A C 1
ATOM 748 O O . THR A 1 102 ? -1.380 3.548 13.089 1.00 87.94 102 THR A O 1
ATOM 751 N N . ALA A 1 103 ? -3.514 2.833 13.103 1.00 89.56 103 ALA A N 1
ATOM 752 C CA . ALA A 1 103 ? -3.415 1.974 14.282 1.00 89.56 103 ALA A CA 1
ATOM 753 C C . ALA A 1 103 ? -2.968 0.535 13.956 1.00 89.56 103 ALA A C 1
ATOM 755 O O . ALA A 1 103 ? -2.585 -0.196 14.876 1.00 89.56 103 ALA A O 1
ATOM 756 N N . LEU A 1 104 ? -2.985 0.132 12.677 1.00 90.44 104 LEU A N 1
ATOM 757 C CA . LEU A 1 104 ? -2.439 -1.147 12.219 1.00 90.44 104 LEU A CA 1
ATOM 758 C C . LEU A 1 104 ? -0.898 -1.129 12.217 1.00 90.44 104 LEU A C 1
ATOM 760 O O . LEU A 1 104 ? -0.291 -0.071 12.027 1.00 90.44 104 LEU A O 1
ATOM 764 N N . PRO A 1 105 ? -0.239 -2.294 12.360 1.00 88.94 105 PRO A N 1
ATOM 765 C CA . PRO A 1 105 ? 1.179 -2.438 12.040 1.00 88.94 105 PRO A CA 1
ATOM 766 C C . PRO A 1 105 ? 1.487 -2.009 10.597 1.00 88.94 105 PRO A C 1
ATOM 768 O O . PRO A 1 105 ? 0.664 -2.187 9.700 1.00 88.94 105 PRO A O 1
ATOM 771 N N . LYS A 1 106 ? 2.687 -1.470 10.360 1.00 89.12 106 LYS A N 1
ATOM 772 C CA . LYS A 1 106 ? 3.099 -0.955 9.043 1.00 89.12 106 LYS A CA 1
ATOM 773 C C . LYS A 1 106 ? 3.020 -1.990 7.907 1.00 89.12 106 LYS A C 1
ATOM 775 O O . LYS A 1 106 ? 2.425 -1.654 6.888 1.00 89.12 106 LYS A O 1
ATOM 780 N N . PRO A 1 107 ? 3.482 -3.243 8.085 1.00 92.12 107 PRO A N 1
ATOM 781 C CA . PRO A 1 107 ? 3.322 -4.271 7.056 1.00 92.12 107 PRO A CA 1
ATOM 782 C C . PRO A 1 107 ? 1.856 -4.538 6.698 1.00 92.12 107 PRO A C 1
ATOM 784 O O . PRO A 1 107 ? 1.527 -4.693 5.530 1.00 92.12 107 PRO A O 1
ATOM 787 N N . TYR A 1 108 ? 0.952 -4.522 7.686 1.00 93.94 108 TYR A N 1
ATOM 788 C CA . TYR A 1 108 ? -0.480 -4.749 7.456 1.00 93.94 108 TYR A CA 1
ATOM 789 C C . TYR A 1 108 ? -1.120 -3.602 6.662 1.00 93.94 108 TYR A C 1
ATOM 791 O O . TYR A 1 108 ? -1.977 -3.845 5.818 1.00 93.94 108 TYR A O 1
ATOM 799 N N . GLN A 1 109 ? -0.705 -2.357 6.927 1.00 93.00 109 GLN A N 1
ATOM 800 C CA . GLN A 1 109 ? -1.131 -1.191 6.146 1.00 93.00 109 GLN A CA 1
ATOM 801 C C . GLN A 1 109 ? -0.736 -1.348 4.675 1.00 93.00 109 GLN A C 1
ATOM 803 O O . GLN A 1 109 ? -1.571 -1.181 3.791 1.00 93.00 109 GLN A O 1
ATOM 808 N N . GLU A 1 110 ? 0.527 -1.699 4.435 1.00 94.50 110 GLU A N 1
ATOM 809 C CA . GLU A 1 110 ? 1.108 -1.784 3.098 1.00 94.50 110 GLU A CA 1
ATOM 810 C C . GLU A 1 110 ? 0.492 -2.913 2.262 1.00 94.50 110 GLU A C 1
ATOM 812 O O . GLU A 1 110 ? 0.091 -2.675 1.125 1.00 94.50 110 GLU A O 1
ATOM 817 N N . VAL A 1 111 ? 0.331 -4.120 2.819 1.00 95.81 111 VAL A N 1
ATOM 818 C CA . VAL A 1 111 ? -0.277 -5.232 2.065 1.00 95.81 111 VAL A CA 1
ATOM 819 C C . VAL A 1 111 ? -1.760 -5.007 1.776 1.00 95.81 111 VAL A C 1
ATOM 821 O O . VAL A 1 111 ? -2.234 -5.426 0.724 1.00 95.81 111 VAL A O 1
ATOM 824 N N . LEU A 1 112 ? -2.493 -4.310 2.654 1.00 94.56 112 LEU A N 1
ATOM 825 C CA . LEU A 1 112 ? -3.876 -3.916 2.373 1.00 94.56 112 LEU A CA 1
ATOM 826 C C . LEU A 1 112 ? -3.958 -2.869 1.265 1.00 94.56 112 LEU A C 1
ATOM 828 O O . LEU A 1 112 ? -4.830 -2.967 0.404 1.00 94.56 112 LEU A O 1
ATOM 832 N N . ASP A 1 113 ? -3.066 -1.877 1.273 1.00 93.94 113 ASP A N 1
ATOM 833 C CA . ASP A 1 113 ? -3.003 -0.873 0.212 1.00 93.94 113 ASP A CA 1
ATOM 834 C C . ASP A 1 113 ? -2.737 -1.545 -1.142 1.00 93.94 113 ASP A C 1
ATOM 836 O O . ASP A 1 113 ? -3.503 -1.368 -2.093 1.00 93.94 113 ASP A O 1
ATOM 840 N N . LEU A 1 114 ? -1.719 -2.410 -1.196 1.00 96.19 114 LEU A N 1
ATOM 841 C CA . LEU A 1 114 ? -1.338 -3.141 -2.400 1.00 96.19 114 LEU A CA 1
ATOM 842 C C . LEU A 1 114 ? -2.450 -4.072 -2.905 1.00 96.19 114 LEU A C 1
ATOM 844 O O . LEU A 1 114 ? -2.814 -4.003 -4.080 1.00 96.19 114 LEU A O 1
ATOM 848 N N . ALA A 1 115 ? -3.015 -4.911 -2.034 1.00 96.06 115 ALA A N 1
ATOM 849 C CA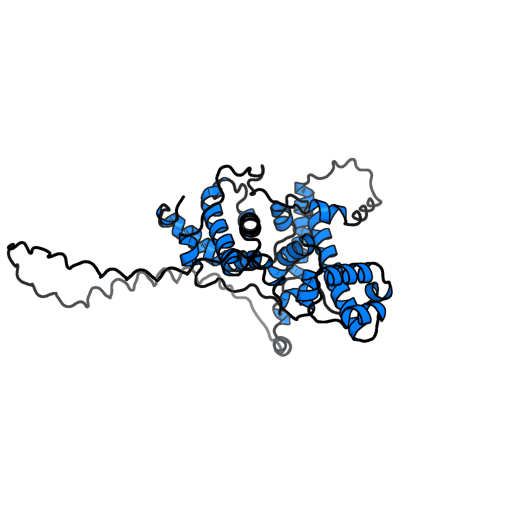 . ALA A 1 115 ? -4.016 -5.904 -2.426 1.00 96.06 115 ALA A CA 1
ATOM 850 C C . ALA A 1 115 ? -5.364 -5.269 -2.790 1.00 96.06 115 ALA A C 1
ATOM 852 O O . ALA A 1 115 ? -6.028 -5.708 -3.725 1.00 96.06 115 ALA A O 1
ATOM 853 N N . VAL A 1 116 ? -5.782 -4.223 -2.071 1.00 91.31 116 VAL A N 1
ATOM 854 C CA . VAL A 1 116 ? -7.141 -3.680 -2.200 1.00 91.31 116 VAL A CA 1
ATOM 855 C C . VAL A 1 116 ? -7.185 -2.431 -3.070 1.00 91.31 116 VAL A C 1
ATOM 857 O O . VAL A 1 116 ? -7.968 -2.377 -4.018 1.00 91.31 116 VAL A O 1
ATOM 860 N N . ARG A 1 117 ? -6.373 -1.409 -2.767 1.00 89.94 117 ARG A N 1
ATOM 861 C CA . ARG A 1 117 ? -6.419 -0.127 -3.496 1.00 89.94 117 ARG A CA 1
ATOM 862 C C . ARG A 1 117 ? -5.691 -0.228 -4.829 1.00 89.94 117 ARG A C 1
ATOM 864 O O . ARG A 1 117 ? -6.223 0.202 -5.853 1.00 89.94 117 ARG A O 1
ATOM 871 N N . HIS A 1 118 ? -4.517 -0.850 -4.826 1.00 93.19 118 HIS A N 1
ATOM 872 C CA . HIS A 1 118 ? -3.705 -1.039 -6.028 1.00 93.19 118 HIS A CA 1
ATOM 873 C C . HIS A 1 118 ? -4.033 -2.328 -6.794 1.00 93.19 118 HIS A C 1
ATOM 875 O O . HIS A 1 118 ? -3.615 -2.470 -7.946 1.00 93.19 118 HIS A O 1
ATOM 881 N N . ARG A 1 119 ? -4.837 -3.224 -6.201 1.00 94.12 119 ARG A N 1
ATOM 882 C CA . ARG A 1 119 ? -5.317 -4.471 -6.818 1.00 94.12 119 ARG A CA 1
ATOM 883 C C . ARG A 1 119 ? -4.175 -5.332 -7.365 1.00 94.12 119 ARG A C 1
ATOM 885 O O . ARG A 1 119 ? -4.233 -5.811 -8.500 1.00 94.12 119 ARG A O 1
ATOM 892 N N . LEU A 1 120 ? -3.095 -5.458 -6.598 1.00 96.12 120 LEU A N 1
ATOM 893 C CA . LEU A 1 120 ? -2.059 -6.450 -6.870 1.00 96.12 120 LEU A CA 1
ATOM 894 C C . LEU A 1 120 ? -2.535 -7.814 -6.377 1.00 96.12 120 LEU A C 1
ATOM 896 O O . LEU A 1 120 ? -3.092 -7.926 -5.284 1.00 96.12 120 LEU A O 1
ATOM 900 N N . SER A 1 121 ? -2.280 -8.846 -7.173 1.00 96.00 121 SER A N 1
ATOM 901 C CA . SER A 1 121 ? -2.486 -10.226 -6.750 1.00 96.00 121 SER A CA 1
ATOM 902 C C . SER A 1 121 ? -1.532 -10.579 -5.605 1.00 96.00 121 SER A C 1
ATOM 904 O O . SER A 1 121 ? -0.457 -9.988 -5.448 1.00 96.00 121 SER A O 1
ATOM 906 N N . HIS A 1 122 ? -1.882 -11.596 -4.816 1.00 95.50 122 HIS A N 1
ATOM 907 C CA . HIS A 1 122 ? -1.001 -12.084 -3.749 1.00 95.50 122 HIS A CA 1
ATOM 908 C C . HIS A 1 122 ? 0.356 -12.566 -4.284 1.00 95.50 122 HIS A C 1
ATOM 910 O O . HIS A 1 122 ? 1.353 -12.469 -3.575 1.00 95.50 122 HIS A O 1
ATOM 916 N N . LEU A 1 123 ? 0.409 -13.030 -5.539 1.00 93.88 123 LEU A N 1
ATOM 917 C CA . LEU A 1 123 ? 1.655 -13.379 -6.214 1.00 93.88 123 LEU A CA 1
ATOM 918 C C . LEU A 1 123 ? 2.532 -12.150 -6.462 1.00 93.88 123 LEU A C 1
ATOM 920 O O . LEU A 1 123 ? 3.718 -12.169 -6.163 1.00 93.88 123 LEU A O 1
ATOM 924 N N . GLU A 1 124 ? 1.969 -11.078 -7.010 1.00 96.38 124 GLU A N 1
ATOM 925 C CA . GLU A 1 124 ? 2.747 -9.869 -7.289 1.00 96.38 124 GLU A CA 1
ATOM 926 C C . GLU A 1 124 ? 3.273 -9.240 -6.001 1.00 96.38 124 GLU A C 1
ATOM 928 O O . GLU A 1 124 ? 4.414 -8.791 -5.951 1.00 96.38 124 GLU A O 1
ATOM 933 N N . ILE A 1 125 ? 2.470 -9.265 -4.936 1.00 97.00 125 ILE A N 1
ATOM 934 C CA . ILE A 1 125 ? 2.913 -8.846 -3.605 1.00 97.00 125 ILE A CA 1
ATOM 935 C C . ILE A 1 125 ? 4.023 -9.780 -3.097 1.00 97.00 125 ILE A C 1
ATOM 937 O O . ILE A 1 125 ? 5.040 -9.301 -2.604 1.00 97.00 125 ILE A O 1
ATOM 941 N N . ALA A 1 126 ? 3.890 -11.097 -3.265 1.00 95.00 126 ALA A N 1
ATOM 942 C CA . ALA A 1 126 ? 4.936 -12.060 -2.915 1.00 95.00 126 ALA A CA 1
ATOM 943 C C . ALA A 1 126 ? 6.265 -11.788 -3.643 1.00 95.00 126 ALA A C 1
ATOM 945 O O . ALA A 1 126 ? 7.312 -11.777 -2.995 1.00 95.00 126 ALA A O 1
ATOM 946 N N . LEU A 1 127 ? 6.224 -11.476 -4.944 1.00 95.19 127 LEU A N 1
ATOM 947 C CA . LEU A 1 127 ? 7.403 -11.091 -5.730 1.00 95.19 127 LEU A CA 1
ATOM 948 C C . LEU A 1 127 ? 8.056 -9.810 -5.201 1.00 95.19 127 LEU A C 1
ATOM 950 O O . LEU A 1 127 ? 9.280 -9.745 -5.094 1.00 95.19 127 LEU A O 1
ATOM 954 N N . ILE A 1 128 ? 7.252 -8.807 -4.824 1.00 96.31 128 ILE A N 1
ATOM 955 C CA . ILE A 1 128 ? 7.764 -7.565 -4.233 1.00 96.31 128 ILE A CA 1
ATOM 956 C C . ILE A 1 128 ? 8.536 -7.875 -2.952 1.00 96.31 128 ILE A C 1
ATOM 958 O O . ILE A 1 128 ? 9.658 -7.405 -2.814 1.00 96.31 128 ILE A O 1
ATOM 962 N N . PHE A 1 129 ? 7.964 -8.655 -2.031 1.00 94.12 129 PHE A N 1
ATOM 963 C CA . PHE A 1 129 ? 8.504 -8.839 -0.678 1.00 94.12 129 PHE A CA 1
ATOM 964 C C . PHE A 1 129 ? 9.440 -10.039 -0.484 1.00 94.12 129 PHE A C 1
ATOM 966 O O . PHE A 1 129 ? 9.920 -10.216 0.636 1.00 94.12 129 PHE A O 1
ATOM 973 N N . ASP A 1 130 ? 9.700 -10.833 -1.526 1.00 92.12 130 ASP A N 1
ATOM 974 C CA . ASP A 1 130 ? 10.434 -12.105 -1.429 1.00 92.12 130 ASP A CA 1
ATOM 975 C C . ASP A 1 130 ? 9.776 -13.094 -0.446 1.00 92.12 130 ASP A C 1
ATOM 977 O O . ASP A 1 130 ? 10.419 -13.652 0.442 1.00 92.12 130 ASP A O 1
ATOM 981 N N . ALA A 1 131 ? 8.454 -13.256 -0.558 1.00 91.38 131 ALA A N 1
ATOM 982 C CA . ALA A 1 131 ? 7.636 -14.080 0.340 1.00 91.38 131 ALA A CA 1
ATOM 983 C C . ALA A 1 131 ? 6.815 -15.129 -0.430 1.00 91.38 131 ALA A C 1
ATOM 985 O O . ALA A 1 131 ? 6.719 -15.083 -1.655 1.00 91.38 131 ALA A O 1
ATOM 986 N N . GLY A 1 132 ? 6.185 -16.079 0.266 1.00 89.94 132 GLY A N 1
ATOM 987 C CA . GLY A 1 132 ? 5.249 -17.019 -0.355 1.00 89.94 132 GLY A CA 1
ATOM 988 C C . GLY A 1 132 ? 3.869 -16.399 -0.611 1.00 89.94 132 GLY A C 1
ATOM 989 O O . GLY A 1 132 ? 3.311 -15.731 0.255 1.00 89.94 132 GLY A O 1
ATOM 990 N N . ALA A 1 133 ? 3.246 -16.681 -1.761 1.00 90.12 133 ALA A N 1
ATOM 991 C CA . ALA A 1 133 ? 1.908 -16.159 -2.092 1.00 90.12 133 ALA A CA 1
ATOM 992 C C . ALA A 1 133 ? 0.827 -16.545 -1.059 1.00 90.12 133 ALA A C 1
ATOM 994 O O . ALA A 1 133 ? -0.023 -15.727 -0.717 1.00 90.12 133 ALA A O 1
ATOM 995 N N . VAL A 1 134 ? 0.898 -17.761 -0.505 1.00 89.69 134 VAL A N 1
ATOM 996 C CA . VAL A 1 134 ? -0.007 -18.228 0.565 1.00 89.69 134 VAL A CA 1
ATOM 997 C C . VAL A 1 134 ? 0.232 -17.471 1.876 1.00 89.69 134 VAL A C 1
ATOM 999 O O . VAL A 1 134 ? -0.707 -17.166 2.607 1.00 89.69 134 VAL A O 1
ATOM 1002 N N . GLU A 1 135 ? 1.488 -17.141 2.182 1.00 91.88 135 GLU A N 1
ATOM 1003 C CA . GLU A 1 135 ? 1.836 -16.346 3.364 1.00 91.88 135 GLU A CA 1
ATOM 1004 C C . GLU A 1 135 ? 1.280 -14.926 3.234 1.00 91.88 135 GLU A C 1
ATOM 1006 O O . GLU A 1 135 ? 0.684 -14.403 4.174 1.00 91.88 135 GLU A O 1
ATOM 1011 N N . VAL A 1 136 ? 1.399 -14.337 2.042 1.00 94.75 136 VAL A N 1
ATOM 1012 C CA . VAL A 1 136 ? 0.813 -13.036 1.714 1.00 94.75 136 VAL A CA 1
ATOM 1013 C C . VAL A 1 136 ? -0.713 -13.069 1.796 1.00 94.75 136 VAL A C 1
ATOM 1015 O O . VAL A 1 136 ? -1.296 -12.160 2.379 1.00 94.75 136 VAL A O 1
ATOM 1018 N N . GLU A 1 137 ? -1.372 -14.104 1.270 1.00 94.31 137 GLU A N 1
ATOM 1019 C CA . GLU A 1 137 ? -2.829 -14.276 1.368 1.00 94.31 137 GLU A CA 1
ATOM 1020 C C . GLU A 1 137 ? -3.290 -14.287 2.836 1.00 94.31 137 GLU A C 1
ATOM 1022 O O . GLU A 1 137 ? -4.183 -13.527 3.226 1.00 94.31 137 GLU A O 1
ATOM 1027 N N . HIS A 1 138 ? -2.631 -15.080 3.687 1.00 93.88 138 HIS A N 1
ATOM 1028 C CA . HIS A 1 138 ? -2.917 -15.100 5.122 1.00 93.88 138 HIS A CA 1
ATOM 1029 C C . HIS A 1 138 ? -2.652 -13.748 5.791 1.00 93.88 138 HIS A C 1
ATOM 1031 O O . HIS A 1 138 ? -3.428 -13.324 6.651 1.00 93.88 138 HIS A O 1
ATOM 1037 N N . LEU A 1 139 ? -1.587 -13.051 5.393 1.00 95.06 139 LEU A N 1
ATOM 1038 C CA . LEU A 1 139 ? -1.244 -11.740 5.929 1.00 95.06 139 LEU A CA 1
ATOM 1039 C C . LEU A 1 139 ? -2.278 -10.674 5.546 1.00 95.06 139 LEU A C 1
ATOM 1041 O O . LEU A 1 139 ? -2.681 -9.886 6.402 1.00 95.06 139 LEU A O 1
ATOM 1045 N N . VAL A 1 140 ? -2.753 -10.673 4.298 1.00 95.75 140 VAL A N 1
ATOM 1046 C CA . VAL A 1 140 ? -3.825 -9.784 3.825 1.00 95.75 140 VAL A CA 1
ATOM 1047 C C . VAL A 1 140 ? -5.124 -10.071 4.577 1.00 95.75 140 VAL A C 1
ATOM 1049 O O . VAL A 1 140 ? -5.761 -9.137 5.069 1.00 95.75 140 VAL A O 1
ATOM 1052 N N . ALA A 1 141 ? -5.491 -11.344 4.753 1.00 94.88 141 ALA A N 1
ATOM 1053 C CA . ALA A 1 141 ? -6.674 -11.733 5.519 1.00 94.88 141 ALA A CA 1
ATOM 1054 C C . ALA A 1 141 ? -6.584 -11.297 6.994 1.00 94.88 141 ALA A C 1
ATOM 1056 O O . ALA A 1 141 ? -7.545 -10.754 7.546 1.00 94.88 141 ALA A O 1
ATOM 1057 N N . ALA A 1 142 ? -5.423 -11.474 7.631 1.00 94.75 142 ALA A N 1
ATOM 1058 C CA . ALA A 1 142 ? -5.182 -11.033 9.003 1.00 94.75 142 ALA A CA 1
ATOM 1059 C C . ALA A 1 142 ? -5.228 -9.503 9.136 1.00 94.75 142 ALA A C 1
ATOM 1061 O O . ALA A 1 142 ? -5.837 -8.974 10.072 1.00 94.75 142 ALA A O 1
ATOM 1062 N N . ALA A 1 143 ? -4.635 -8.782 8.182 1.00 95.50 143 ALA A N 1
ATOM 1063 C CA . ALA A 1 143 ? -4.673 -7.328 8.135 1.00 95.50 143 ALA A CA 1
ATOM 1064 C C . ALA A 1 143 ? -6.111 -6.809 7.973 1.00 95.50 143 ALA A C 1
ATOM 1066 O O . ALA A 1 143 ? -6.531 -5.924 8.726 1.00 95.50 143 ALA A O 1
ATOM 1067 N N . ALA A 1 144 ? -6.890 -7.400 7.060 1.00 96.00 144 ALA A N 1
ATOM 1068 C CA . ALA A 1 144 ? -8.297 -7.068 6.847 1.00 96.00 144 ALA A CA 1
ATOM 1069 C C . ALA A 1 144 ? -9.125 -7.319 8.113 1.00 96.00 144 ALA A C 1
ATOM 1071 O O . ALA A 1 144 ? -9.810 -6.416 8.595 1.00 96.00 144 ALA A O 1
ATOM 1072 N N . HIS A 1 145 ? -8.981 -8.502 8.718 1.00 94.56 145 HIS A N 1
ATOM 1073 C CA . HIS A 1 145 ? -9.668 -8.851 9.958 1.00 94.56 145 HIS A CA 1
ATOM 1074 C C . HIS A 1 145 ? -9.367 -7.856 11.086 1.00 94.56 145 HIS A C 1
ATOM 1076 O O . HIS A 1 145 ? -10.274 -7.450 11.821 1.00 94.56 145 HIS A O 1
ATOM 1082 N N . ARG A 1 146 ? -8.106 -7.426 11.217 1.00 94.69 146 ARG A N 1
ATOM 1083 C CA . ARG A 1 146 ? -7.693 -6.465 12.244 1.00 94.69 146 ARG A CA 1
ATOM 1084 C C . ARG A 1 146 ? -8.272 -5.074 11.997 1.00 94.69 146 ARG A C 1
ATOM 1086 O O . ARG A 1 146 ? -8.738 -4.449 12.948 1.00 94.69 146 ARG A O 1
ATOM 1093 N N . LEU A 1 147 ? -8.295 -4.610 10.746 1.00 94.94 147 LEU A N 1
ATOM 1094 C CA . LEU A 1 147 ? -8.913 -3.336 10.367 1.00 94.94 147 LEU A CA 1
ATOM 1095 C C . LEU A 1 147 ? -10.418 -3.323 10.669 1.00 94.94 147 LEU A C 1
ATOM 1097 O O . LEU A 1 147 ? -10.917 -2.410 11.328 1.00 94.94 147 LEU A O 1
ATOM 1101 N N . GLU A 1 148 ? -11.130 -4.358 10.225 1.00 96.19 148 GLU A N 1
ATOM 1102 C CA . GLU A 1 148 ? -12.576 -4.501 10.419 1.00 96.19 148 GLU A CA 1
ATOM 1103 C C . GLU A 1 148 ? -12.942 -4.585 11.900 1.00 96.19 148 GLU A C 1
ATOM 1105 O O . GLU A 1 148 ? -13.876 -3.927 12.359 1.00 96.19 148 GLU A O 1
ATOM 1110 N N . THR A 1 149 ? -12.175 -5.360 12.668 1.00 96.44 149 THR A N 1
ATOM 1111 C CA . THR A 1 149 ? -12.365 -5.507 14.113 1.00 96.44 149 THR A CA 1
ATOM 1112 C C . THR A 1 149 ? -12.109 -4.197 14.846 1.00 96.44 149 THR A C 1
ATOM 1114 O O . THR A 1 149 ? -12.885 -3.830 15.727 1.00 96.44 149 THR A O 1
ATOM 1117 N N . TRP A 1 150 ? -11.075 -3.446 14.458 1.00 95.94 150 TRP A N 1
ATOM 1118 C CA . TRP A 1 150 ? -10.794 -2.147 15.060 1.00 95.94 150 TRP A CA 1
ATOM 1119 C C . TRP A 1 150 ? -11.950 -1.163 14.838 1.00 95.94 150 TRP A C 1
ATOM 1121 O O . TRP A 1 150 ? -12.442 -0.550 15.787 1.00 95.94 150 TRP A O 1
ATOM 1131 N N . ILE A 1 151 ? -12.443 -1.062 13.600 1.00 95.25 151 ILE A N 1
ATOM 1132 C CA . ILE A 1 151 ? -13.561 -0.177 13.239 1.00 95.25 151 ILE A CA 1
ATOM 1133 C C . ILE A 1 151 ? -14.853 -0.595 13.945 1.00 95.25 151 ILE A C 1
ATOM 1135 O O . ILE A 1 151 ? -15.551 0.266 14.491 1.00 95.25 151 ILE A O 1
ATOM 1139 N N . ALA A 1 152 ? -15.160 -1.895 13.981 1.00 96.50 152 ALA A N 1
ATOM 1140 C CA . ALA A 1 152 ? -16.329 -2.427 14.676 1.00 96.50 152 ALA A CA 1
ATOM 1141 C C . ALA A 1 152 ? -16.270 -2.131 16.182 1.00 96.50 152 ALA A C 1
ATOM 1143 O O . ALA A 1 152 ? -17.236 -1.617 16.747 1.00 96.50 152 ALA A O 1
ATOM 1144 N N . ALA A 1 153 ? -15.124 -2.375 16.824 1.00 97.19 153 ALA A N 1
ATOM 1145 C CA . ALA A 1 153 ? -14.932 -2.137 18.251 1.00 97.19 153 ALA A CA 1
ATOM 1146 C C . ALA A 1 153 ? -15.058 -0.652 18.617 1.00 97.19 153 ALA A C 1
ATOM 1148 O O . ALA A 1 153 ? -15.760 -0.311 19.572 1.00 97.19 153 ALA A O 1
ATOM 1149 N N . VAL A 1 154 ? -14.430 0.246 17.849 1.00 94.62 154 VAL A N 1
ATOM 1150 C CA . VAL A 1 154 ? -14.514 1.695 18.091 1.00 94.62 154 VAL A CA 1
ATOM 1151 C C . VAL A 1 154 ? -15.933 2.216 17.854 1.00 94.62 154 VAL A C 1
ATOM 1153 O O . VAL A 1 154 ? -16.440 2.994 18.664 1.00 94.62 154 VAL A O 1
ATOM 1156 N N . SER A 1 155 ? -16.612 1.754 16.802 1.00 94.38 155 SER A N 1
ATOM 1157 C CA . SER A 1 155 ? -18.006 2.130 16.523 1.00 94.38 155 SER A CA 1
ATOM 1158 C C . SER A 1 155 ? -18.961 1.636 17.617 1.00 94.38 155 SER A C 1
ATOM 1160 O O . SER A 1 155 ? -19.817 2.391 18.085 1.00 94.38 155 SER A O 1
ATOM 1162 N N . ALA A 1 156 ? -18.777 0.398 18.085 1.00 95.31 156 ALA A N 1
ATOM 1163 C CA . ALA A 1 156 ? -19.557 -0.175 19.178 1.00 95.31 156 ALA A CA 1
ATOM 1164 C C . ALA A 1 156 ? -19.307 0.560 20.502 1.00 95.31 156 ALA A C 1
ATOM 1166 O O . ALA A 1 156 ? -20.259 0.877 21.212 1.00 95.31 156 ALA A O 1
ATOM 1167 N N . ALA A 1 157 ? -18.053 0.892 20.828 1.00 95.56 157 ALA A N 1
ATOM 1168 C CA . ALA A 1 157 ? -17.716 1.659 22.029 1.00 95.56 157 ALA A CA 1
ATOM 1169 C C . ALA A 1 157 ? -18.349 3.059 22.019 1.00 95.56 157 ALA A C 1
ATOM 1171 O O . ALA A 1 157 ? -18.934 3.468 23.021 1.00 95.56 157 ALA A O 1
ATOM 1172 N N . ARG A 1 158 ? -18.320 3.759 20.875 1.00 92.50 158 ARG A N 1
ATOM 1173 C CA . ARG A 1 158 ? -18.998 5.059 20.698 1.00 92.50 158 ARG A CA 1
ATOM 1174 C C . ARG A 1 158 ? -20.522 4.963 20.840 1.00 92.50 158 ARG A C 1
ATOM 1176 O O . ARG A 1 158 ? -21.154 5.945 21.210 1.00 92.50 158 ARG A O 1
ATOM 1183 N N . SER A 1 159 ? -21.093 3.784 20.603 1.00 93.06 159 SER A N 1
ATOM 1184 C CA . SER A 1 159 ? -22.534 3.510 20.707 1.00 93.06 159 SER A CA 1
ATOM 1185 C C . SER A 1 159 ? -22.947 2.887 22.052 1.00 93.06 159 SER A C 1
ATOM 1187 O O . SER A 1 159 ? -24.063 2.392 22.178 1.00 93.06 159 SER A O 1
ATOM 1189 N N . GLY A 1 160 ? -22.064 2.891 23.062 1.00 91.56 160 GLY A N 1
ATOM 1190 C CA . GLY A 1 160 ? -22.366 2.402 24.416 1.00 91.56 160 GLY A CA 1
ATOM 1191 C C . GLY A 1 160 ? -21.960 0.953 24.712 1.00 91.56 160 GLY A C 1
ATOM 1192 O O . GLY A 1 160 ? -22.363 0.416 25.738 1.00 91.56 160 GLY A O 1
ATOM 1193 N N . GLY A 1 161 ? -21.163 0.320 23.844 1.00 93.50 161 GLY A N 1
ATOM 1194 C CA . GLY A 1 161 ? -20.627 -1.030 24.036 1.00 93.50 161 GLY A CA 1
ATOM 1195 C C . GLY A 1 161 ? -19.531 -1.104 25.109 1.00 93.50 161 GLY A C 1
ATOM 1196 O O . GLY A 1 161 ? -19.799 -1.096 26.309 1.00 93.50 161 GLY A O 1
ATOM 1197 N N . CYS A 1 162 ? -18.265 -1.225 24.699 1.00 97.06 162 CYS A N 1
ATOM 1198 C CA . CYS A 1 162 ? -17.157 -1.349 25.651 1.00 97.06 162 CYS A CA 1
ATOM 1199 C C . CYS A 1 162 ? -16.854 -0.009 26.350 1.00 97.06 162 CYS A C 1
ATOM 1201 O O . CYS A 1 162 ? -16.297 0.906 25.742 1.00 97.06 162 CYS A O 1
ATOM 1203 N N . GLN A 1 163 ? -17.181 0.092 27.644 1.00 95.81 163 GLN A N 1
ATOM 1204 C CA . GLN A 1 163 ? -17.020 1.326 28.426 1.00 95.81 163 GLN A CA 1
ATOM 1205 C C . GLN A 1 163 ? -15.557 1.740 28.622 1.00 95.81 163 GLN A C 1
ATOM 1207 O O . GLN A 1 163 ? -15.250 2.928 28.587 1.00 95.81 163 GLN A O 1
ATOM 1212 N N . GLU A 1 164 ? -14.643 0.785 28.804 1.00 95.00 164 GLU A N 1
ATOM 1213 C CA . GLU A 1 164 ? -13.214 1.084 28.964 1.00 95.00 164 GLU A CA 1
ATOM 1214 C C . GLU A 1 164 ? -12.623 1.678 27.680 1.00 95.00 164 GLU A C 1
ATOM 1216 O O . GLU A 1 164 ? -11.924 2.692 27.724 1.00 95.00 164 GLU A O 1
ATOM 1221 N N . LEU A 1 165 ? -12.981 1.114 26.520 1.00 95.31 165 LEU A N 1
ATOM 1222 C CA . LEU A 1 165 ? -12.606 1.687 25.230 1.00 95.31 165 LEU A CA 1
ATOM 1223 C C . LEU A 1 165 ? -13.263 3.060 25.016 1.00 95.31 165 LEU A C 1
ATOM 1225 O O . LEU A 1 165 ? -12.595 3.990 24.571 1.00 95.31 165 LEU A O 1
ATOM 1229 N N . ALA A 1 166 ? -14.536 3.228 25.388 1.00 94.38 166 ALA A N 1
ATOM 1230 C CA . ALA A 1 166 ? -15.231 4.513 25.283 1.00 94.38 166 ALA A CA 1
ATOM 1231 C C . ALA A 1 166 ? -14.546 5.619 26.108 1.00 94.38 166 ALA A C 1
ATOM 1233 O O . ALA A 1 166 ? -14.361 6.727 25.609 1.00 94.38 166 ALA A O 1
ATOM 1234 N N . LYS A 1 167 ? -14.091 5.314 27.333 1.00 92.88 167 LYS A N 1
ATOM 1235 C CA . LYS A 1 167 ? -13.307 6.248 28.162 1.00 92.88 167 LYS A CA 1
ATOM 1236 C C . LYS A 1 167 ? -11.989 6.637 27.493 1.00 92.88 167 LYS A C 1
ATOM 1238 O O . LYS A 1 167 ? -11.635 7.811 27.492 1.00 92.88 167 LYS A O 1
ATOM 1243 N N . ALA A 1 168 ? -11.279 5.674 26.901 1.00 90.69 168 ALA A N 1
ATOM 1244 C CA . ALA A 1 168 ? -10.029 5.945 26.190 1.00 90.69 168 ALA A CA 1
ATOM 1245 C C . ALA A 1 168 ? -10.236 6.843 24.954 1.00 90.69 168 ALA A C 1
ATOM 1247 O O . ALA A 1 168 ? -9.367 7.650 24.626 1.00 90.69 168 ALA A O 1
ATOM 1248 N N . LEU A 1 169 ? -11.390 6.724 24.292 1.00 90.00 169 LEU A N 1
ATOM 1249 C CA . LEU A 1 169 ? -11.770 7.516 23.118 1.00 90.00 169 LEU A CA 1
ATOM 1250 C C . LEU A 1 169 ? -12.330 8.908 23.455 1.00 90.00 169 LEU A C 1
ATOM 1252 O O . LEU A 1 169 ? -12.440 9.731 22.553 1.00 90.00 169 LEU A O 1
ATOM 1256 N N . ALA A 1 170 ? -12.673 9.190 24.716 1.00 88.31 170 ALA A N 1
ATOM 1257 C CA . ALA A 1 170 ? -13.220 10.484 25.145 1.00 88.31 170 ALA A CA 1
ATOM 1258 C C . ALA A 1 170 ? -12.180 11.625 25.174 1.00 88.31 170 ALA A C 1
ATOM 1260 O O . ALA A 1 170 ? -12.526 12.777 25.430 1.00 88.31 170 ALA A O 1
ATOM 1261 N N . GLY A 1 171 ? -10.901 11.306 24.952 1.00 80.88 171 GLY A N 1
ATOM 1262 C CA . GLY A 1 171 ? -9.821 12.283 24.852 1.00 80.88 171 GLY A CA 1
ATOM 1263 C C . GLY A 1 171 ? -9.846 13.106 23.553 1.00 80.88 171 GLY A C 1
ATOM 1264 O O . GLY A 1 171 ? -10.700 12.907 22.690 1.00 80.88 171 GLY A O 1
ATOM 1265 N N . PRO A 1 172 ? -8.891 14.037 23.387 1.00 77.00 172 PRO A N 1
ATOM 1266 C CA . PRO A 1 172 ? -8.784 14.845 22.176 1.00 77.00 172 PRO A CA 1
ATOM 1267 C C . PRO A 1 172 ? -8.486 13.977 20.944 1.00 77.00 172 PRO A C 1
ATOM 1269 O O . PRO A 1 172 ? -7.618 13.101 20.982 1.00 77.00 172 PRO A O 1
ATOM 1272 N N . ALA A 1 173 ? -9.188 14.256 19.844 1.00 75.31 173 ALA A N 1
ATOM 1273 C CA . ALA A 1 173 ? -8.953 13.642 18.541 1.00 75.31 173 ALA A CA 1
ATOM 1274 C C . ALA A 1 173 ? -7.996 14.503 17.684 1.00 75.31 173 ALA A C 1
ATOM 1276 O O . ALA A 1 173 ? -8.085 15.733 17.739 1.00 75.31 173 ALA A O 1
ATOM 1277 N N . PRO A 1 174 ? -7.120 13.892 16.860 1.00 73.56 174 PRO A N 1
ATOM 1278 C CA . PRO A 1 174 ? -6.894 12.449 16.729 1.00 73.56 174 PRO A CA 1
ATOM 1279 C C . PRO A 1 174 ? -6.048 11.871 17.887 1.00 73.56 174 PRO A C 1
ATOM 1281 O O . PRO A 1 174 ? -5.216 12.580 18.461 1.00 73.56 174 PRO A O 1
ATOM 1284 N N . PRO A 1 175 ? -6.201 10.574 18.225 1.00 79.44 175 PRO A N 1
ATOM 1285 C CA . PRO A 1 175 ? -5.458 9.951 19.316 1.00 79.44 175 PRO A CA 1
ATOM 1286 C C . PRO A 1 175 ? -3.943 9.926 19.050 1.00 79.44 175 PRO A C 1
ATOM 1288 O O . PRO A 1 175 ? -3.471 9.608 17.952 1.00 79.44 175 PRO A O 1
ATOM 1291 N N . SER A 1 176 ? -3.155 10.194 20.098 1.00 85.25 176 SER A N 1
ATOM 1292 C CA . SER A 1 176 ? -1.689 10.097 20.036 1.00 85.25 176 SER A CA 1
ATOM 1293 C C . SER A 1 176 ? -1.232 8.687 19.633 1.00 85.25 176 SER A C 1
ATOM 1295 O O . SER A 1 176 ? -1.950 7.706 19.832 1.00 85.25 176 SER A O 1
ATOM 1297 N N . ARG A 1 177 ? -0.005 8.546 19.104 1.00 85.75 177 ARG A N 1
ATOM 1298 C CA . ARG A 1 177 ? 0.564 7.227 18.743 1.00 85.75 177 ARG A CA 1
ATOM 1299 C C . ARG A 1 177 ? 0.482 6.232 19.908 1.00 85.75 177 ARG A C 1
ATOM 1301 O O . ARG A 1 177 ? 0.045 5.105 19.714 1.00 85.75 177 ARG A O 1
ATOM 1308 N N . ARG A 1 178 ? 0.851 6.667 21.118 1.00 89.94 178 ARG A N 1
ATOM 1309 C CA . ARG A 1 178 ? 0.811 5.830 22.327 1.00 89.94 178 ARG A CA 1
ATOM 1310 C C . ARG A 1 178 ? -0.613 5.391 22.670 1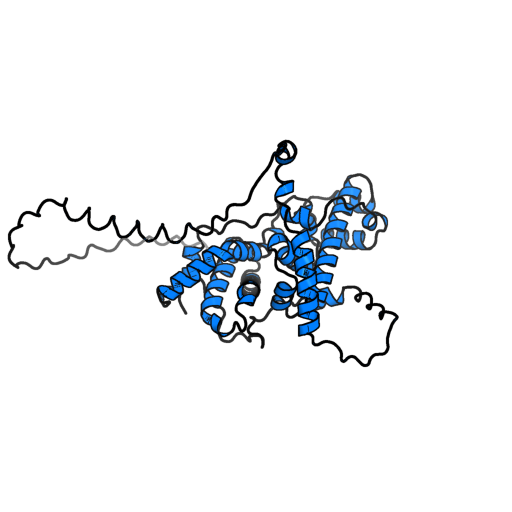.00 89.94 178 ARG A C 1
ATOM 1312 O O . ARG A 1 178 ? -0.820 4.234 23.024 1.00 89.94 178 ARG A O 1
ATOM 1319 N N . LEU A 1 179 ? -1.587 6.294 22.541 1.00 89.81 179 LEU A N 1
ATOM 1320 C CA . LEU A 1 179 ? -2.993 5.973 22.779 1.00 89.81 179 LEU A CA 1
ATOM 1321 C C . LEU A 1 179 ? -3.532 4.995 21.728 1.00 89.81 179 LEU A C 1
ATOM 1323 O O . LEU A 1 179 ? -4.206 4.041 22.099 1.00 89.81 179 LEU A O 1
ATOM 1327 N N . ARG A 1 180 ? -3.179 5.160 20.447 1.00 89.69 180 ARG A N 1
ATOM 1328 C CA . ARG A 1 180 ? -3.540 4.202 19.386 1.00 89.69 180 ARG A CA 1
ATOM 1329 C C . ARG A 1 180 ? -3.019 2.798 19.687 1.00 89.69 180 ARG A C 1
ATOM 1331 O O . ARG A 1 180 ? -3.786 1.846 19.614 1.00 89.69 180 ARG A O 1
ATOM 1338 N N . THR A 1 181 ? -1.764 2.673 20.119 1.00 90.50 181 THR A N 1
ATOM 1339 C CA . THR A 1 181 ? -1.199 1.385 20.551 1.00 90.50 181 THR A CA 1
ATOM 1340 C C . THR A 1 181 ? -1.973 0.780 21.725 1.00 90.50 181 THR A C 1
ATOM 1342 O O . THR A 1 181 ? -2.281 -0.409 21.700 1.00 90.50 181 THR A O 1
ATOM 1345 N N . HIS A 1 182 ? -2.329 1.585 22.731 1.00 92.44 182 HIS A N 1
ATOM 1346 C CA . HIS A 1 182 ? -3.126 1.118 23.868 1.00 92.44 182 HIS A CA 1
ATOM 1347 C C . HIS A 1 182 ? -4.539 0.673 23.451 1.00 92.44 182 HIS A C 1
ATOM 1349 O O . HIS A 1 182 ? -5.018 -0.360 23.911 1.00 92.44 182 HIS A O 1
ATOM 1355 N N . ILE A 1 183 ? -5.190 1.414 22.547 1.00 93.69 183 ILE A N 1
ATOM 1356 C CA . ILE A 1 183 ? -6.493 1.053 21.974 1.00 93.69 183 ILE A CA 1
ATOM 1357 C C . ILE A 1 183 ? -6.403 -0.294 21.249 1.00 93.69 183 ILE A C 1
ATOM 1359 O O . ILE A 1 183 ? -7.198 -1.182 21.547 1.00 93.69 183 ILE A O 1
ATOM 1363 N N . SER A 1 184 ? -5.422 -0.479 20.358 1.00 93.31 184 SER A N 1
ATOM 1364 C CA . SER A 1 184 ? -5.242 -1.747 19.639 1.00 93.31 184 SER A CA 1
ATOM 1365 C C . SER A 1 184 ? -5.027 -2.916 20.608 1.00 93.31 184 SER A C 1
ATOM 1367 O O . SER A 1 184 ? -5.717 -3.924 20.506 1.00 93.31 184 SER A O 1
ATOM 1369 N N . GLN A 1 185 ? -4.169 -2.753 21.623 1.00 93.88 185 GLN A N 1
ATOM 1370 C CA . GLN A 1 185 ? -3.939 -3.785 22.646 1.00 93.88 185 GLN A CA 1
ATOM 1371 C C . GLN A 1 185 ? -5.194 -4.123 23.460 1.00 93.88 185 GLN A C 1
ATOM 1373 O O . GLN A 1 185 ? -5.399 -5.280 23.832 1.00 93.88 185 GLN A O 1
ATOM 1378 N N . HIS A 1 186 ? -6.024 -3.125 23.770 1.00 96.25 186 HIS A N 1
ATOM 1379 C CA . HIS A 1 186 ? -7.294 -3.355 24.446 1.00 96.25 186 HIS A CA 1
ATOM 1380 C C . HIS A 1 186 ? -8.249 -4.156 23.559 1.00 96.25 186 HIS A C 1
ATOM 1382 O O . HIS A 1 186 ? -8.822 -5.137 24.028 1.00 96.25 186 HIS A O 1
ATOM 1388 N N . ILE A 1 187 ? -8.403 -3.762 22.291 1.00 96.31 187 ILE A N 1
ATOM 1389 C CA . ILE A 1 187 ? -9.269 -4.451 21.326 1.00 96.31 187 ILE A CA 1
ATOM 1390 C C . ILE A 1 187 ? -8.837 -5.911 21.179 1.00 96.31 187 ILE A C 1
ATOM 1392 O O . ILE A 1 187 ? -9.686 -6.790 21.276 1.00 96.31 187 ILE A O 1
ATOM 1396 N N . ASP A 1 188 ? -7.531 -6.171 21.079 1.00 93.50 188 ASP A N 1
ATOM 1397 C CA . ASP A 1 188 ? -6.990 -7.525 20.938 1.00 93.50 188 ASP A CA 1
ATOM 1398 C C . ASP A 1 188 ? -7.340 -8.442 22.133 1.00 93.50 188 ASP A C 1
ATOM 1400 O O . ASP A 1 188 ? -7.527 -9.647 21.959 1.00 93.50 188 ASP A O 1
ATOM 1404 N N . ARG A 1 189 ? -7.455 -7.889 23.352 1.00 95.56 189 ARG A N 1
ATOM 1405 C CA . ARG A 1 189 ? -7.657 -8.650 24.606 1.00 95.56 189 ARG A CA 1
ATOM 1406 C C . ARG A 1 189 ? -9.090 -8.627 25.142 1.00 95.56 189 ARG A C 1
ATOM 1408 O O . ARG A 1 189 ? -9.441 -9.445 25.991 1.00 95.56 189 ARG A O 1
ATOM 1415 N N . CYS A 1 190 ? -9.915 -7.679 24.710 1.00 97.69 190 CYS A N 1
ATOM 1416 C CA . CYS A 1 190 ? -11.260 -7.482 25.235 1.00 97.69 190 CYS A CA 1
ATOM 1417 C C . CYS A 1 190 ? -12.286 -8.289 24.432 1.00 97.69 190 CYS A C 1
ATOM 1419 O O . CYS A 1 190 ? -12.577 -7.962 23.284 1.00 97.69 190 CYS A O 1
ATOM 1421 N N . VAL A 1 191 ? -12.915 -9.284 25.065 1.00 96.50 191 VAL A N 1
ATOM 1422 C CA . VAL A 1 191 ? -13.944 -10.131 24.430 1.00 96.50 191 VAL A CA 1
ATOM 1423 C C . VAL A 1 191 ? -15.098 -9.306 23.846 1.00 96.50 191 VAL A C 1
ATOM 1425 O O . VAL A 1 191 ? -15.560 -9.605 22.748 1.00 96.50 191 VAL A O 1
ATOM 1428 N N . THR A 1 192 ? -15.530 -8.234 24.522 1.00 96.62 192 THR A N 1
ATOM 1429 C CA . THR A 1 192 ? -16.589 -7.336 24.025 1.00 96.62 192 THR A CA 1
ATOM 1430 C C . THR A 1 192 ? -16.183 -6.623 22.737 1.00 96.62 192 THR A C 1
ATOM 1432 O O . THR A 1 192 ? -16.995 -6.514 21.824 1.00 96.62 192 THR A O 1
ATOM 1435 N N . CYS A 1 193 ? -14.932 -6.159 22.641 1.00 97.19 193 CYS A N 1
ATOM 1436 C CA . CYS A 1 193 ? -14.419 -5.518 21.430 1.00 97.19 193 CYS A CA 1
ATOM 1437 C C . CYS A 1 193 ? -14.262 -6.531 20.290 1.00 97.19 193 CYS A C 1
ATOM 1439 O O . CYS A 1 193 ? -14.687 -6.254 19.173 1.00 97.19 193 CYS A O 1
ATOM 1441 N N . GLN A 1 194 ? -13.729 -7.720 20.585 1.00 96.31 194 GLN A N 1
ATOM 1442 C CA . GLN A 1 194 ? -13.549 -8.795 19.600 1.00 96.31 194 GLN A CA 1
ATOM 1443 C C . GLN A 1 194 ? -14.874 -9.341 19.049 1.00 96.31 194 GLN A C 1
ATOM 1445 O O . GLN A 1 194 ? -14.947 -9.792 17.905 1.00 96.31 194 GLN A O 1
ATOM 1450 N N . SER A 1 195 ? -15.931 -9.285 19.864 1.00 95.38 195 SER A N 1
ATOM 1451 C CA . SER A 1 195 ? -17.279 -9.735 19.501 1.00 95.38 195 SER A CA 1
ATOM 1452 C C . SER A 1 195 ? -18.124 -8.640 18.844 1.00 95.38 195 SER A C 1
ATOM 1454 O O . SER A 1 195 ? -19.289 -8.885 18.532 1.00 95.38 195 SER A O 1
ATOM 1456 N N . ALA A 1 196 ? -17.581 -7.431 18.651 1.00 96.31 196 ALA A N 1
ATOM 1457 C CA . ALA A 1 196 ? -18.314 -6.347 18.015 1.00 96.31 196 ALA A CA 1
ATOM 1458 C C . ALA A 1 196 ? -18.713 -6.744 16.578 1.00 96.31 196 ALA A C 1
ATOM 1460 O O . ALA A 1 196 ? -17.878 -7.261 15.827 1.00 96.31 196 ALA A O 1
ATOM 1461 N N . PRO A 1 197 ? -19.977 -6.521 16.171 1.00 93.69 197 PRO A N 1
ATOM 1462 C CA . PRO A 1 197 ? -20.439 -6.917 14.849 1.00 93.69 197 PRO A CA 1
ATOM 1463 C C . PRO A 1 197 ? -19.717 -6.106 13.771 1.00 93.69 197 PRO A C 1
ATOM 1465 O O . PRO A 1 197 ? -19.789 -4.878 13.736 1.00 93.69 197 PRO A O 1
ATOM 1468 N N . ARG A 1 198 ? -19.032 -6.809 12.868 1.00 93.56 198 ARG A N 1
ATOM 1469 C CA . ARG A 1 198 ? -18.402 -6.226 11.680 1.00 93.56 198 ARG A CA 1
ATOM 1470 C C . ARG A 1 198 ? -19.477 -5.996 1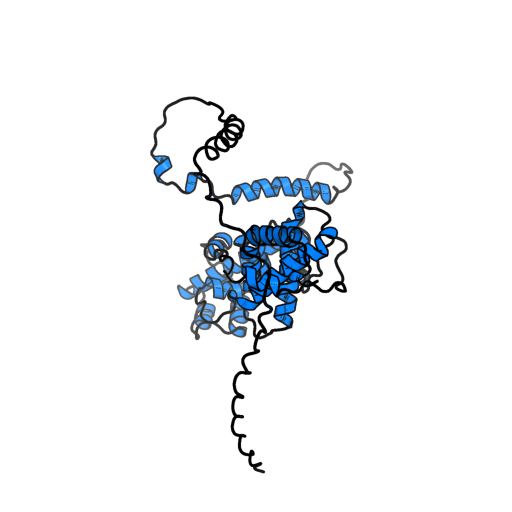0.620 1.00 93.56 198 ARG A C 1
ATOM 1472 O O . ARG A 1 198 ? -20.033 -6.949 10.086 1.00 93.56 198 ARG A O 1
ATOM 1479 N N . THR A 1 199 ? -19.790 -4.734 10.346 1.00 91.00 199 THR A N 1
ATOM 1480 C CA . THR A 1 199 ? -20.823 -4.324 9.376 1.00 91.00 199 THR A CA 1
ATOM 1481 C C . THR A 1 199 ? -20.247 -3.884 8.031 1.00 91.00 199 THR A C 1
ATOM 1483 O O . THR A 1 199 ? -20.994 -3.589 7.102 1.00 91.00 199 THR A O 1
ATOM 1486 N N . THR A 1 200 ? -18.922 -3.806 7.906 1.00 89.88 200 THR A N 1
ATOM 1487 C CA . THR A 1 200 ? -18.236 -3.373 6.685 1.00 89.88 200 THR A CA 1
ATOM 1488 C C . THR A 1 200 ? -16.919 -4.127 6.552 1.00 89.88 200 THR A C 1
ATOM 1490 O O . THR A 1 200 ? -16.226 -4.332 7.544 1.00 89.88 200 THR A O 1
ATOM 1493 N N . THR A 1 201 ? -16.586 -4.531 5.328 1.00 93.69 201 THR A N 1
ATOM 1494 C CA . THR A 1 201 ? -15.326 -5.213 4.996 1.00 93.69 201 THR A CA 1
ATOM 1495 C C . THR A 1 201 ? -14.191 -4.219 4.747 1.00 93.69 201 THR A C 1
ATOM 1497 O O . THR A 1 201 ? -14.454 -3.114 4.264 1.00 93.69 201 THR A O 1
ATOM 1500 N N . ALA A 1 202 ? -12.936 -4.635 4.928 1.00 91.69 202 ALA A N 1
ATOM 1501 C CA . ALA A 1 202 ? -11.752 -3.853 4.561 1.00 91.69 202 ALA A CA 1
ATOM 1502 C C . ALA A 1 202 ? -11.786 -3.393 3.092 1.00 91.69 202 ALA A C 1
ATOM 1504 O O . ALA A 1 202 ? -11.483 -2.234 2.807 1.00 91.69 202 ALA A O 1
ATOM 1505 N N . ALA A 1 203 ? -12.244 -4.259 2.179 1.00 89.19 203 ALA A N 1
ATOM 1506 C CA . ALA A 1 203 ? -12.423 -3.933 0.765 1.00 89.19 203 ALA A CA 1
ATOM 1507 C C . ALA A 1 203 ? -13.362 -2.731 0.560 1.00 89.19 203 ALA A C 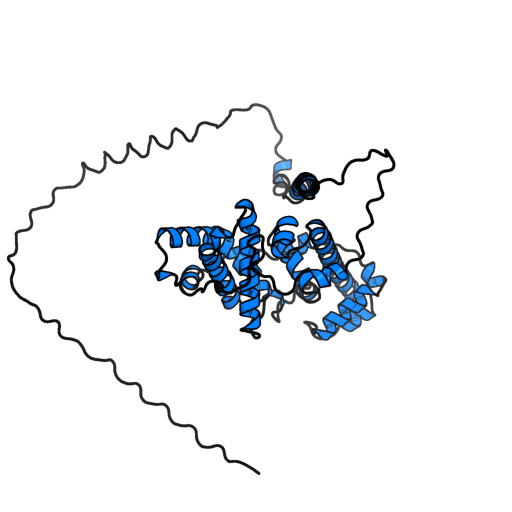1
ATOM 1509 O O . ALA A 1 203 ? -12.960 -1.709 0.009 1.00 89.19 203 ALA A O 1
ATOM 1510 N N . ALA A 1 204 ? -14.591 -2.813 1.078 1.00 88.00 204 ALA A N 1
ATOM 1511 C CA . ALA A 1 204 ? -15.580 -1.734 0.995 1.00 88.00 204 ALA A CA 1
ATOM 1512 C C . ALA A 1 204 ? -15.135 -0.421 1.674 1.00 88.00 204 ALA A C 1
ATOM 1514 O O . ALA A 1 204 ? -15.540 0.664 1.257 1.00 88.00 204 ALA A O 1
ATOM 1515 N N . LEU A 1 205 ? -14.308 -0.498 2.721 1.00 89.12 205 LEU A N 1
ATOM 1516 C CA . LEU A 1 205 ? -13.733 0.682 3.371 1.00 89.12 205 LEU A CA 1
ATOM 1517 C C . LEU A 1 205 ? -12.688 1.357 2.480 1.00 89.12 205 LEU A C 1
ATOM 1519 O O . LEU A 1 205 ? -12.759 2.559 2.239 1.00 89.12 205 LEU A O 1
ATOM 1523 N N . LEU A 1 206 ? -11.735 0.584 1.963 1.00 86.06 206 LEU A N 1
ATOM 1524 C CA . LEU A 1 206 ? -10.627 1.098 1.159 1.00 86.06 206 LEU A CA 1
ATOM 1525 C C . LEU A 1 206 ? -11.060 1.532 -0.248 1.00 86.06 206 LEU A C 1
ATOM 1527 O O . LEU A 1 206 ? -10.445 2.431 -0.814 1.00 86.06 206 LEU A O 1
ATOM 1531 N N . GLN A 1 207 ? -12.161 0.995 -0.781 1.00 79.44 207 GLN A N 1
ATOM 1532 C CA . GLN A 1 207 ? -12.787 1.494 -2.015 1.00 79.44 207 GLN A CA 1
ATOM 1533 C C . GLN A 1 207 ? -13.221 2.969 -1.922 1.00 79.44 207 GLN A C 1
ATOM 1535 O O . GLN A 1 207 ? -13.350 3.635 -2.946 1.00 79.44 207 GLN A O 1
ATOM 1540 N N . GLN A 1 208 ? -13.401 3.511 -0.713 1.00 81.88 208 GLN A N 1
ATOM 1541 C CA . GLN A 1 208 ? -13.708 4.932 -0.492 1.00 81.88 208 GLN A CA 1
ATOM 1542 C C . GLN A 1 208 ? -12.472 5.834 -0.656 1.00 81.88 208 GLN A C 1
ATOM 1544 O O . GLN A 1 208 ? -12.580 7.058 -0.580 1.00 81.88 208 GLN A O 1
ATOM 1549 N N . MET A 1 209 ? -11.294 5.243 -0.873 1.00 83.75 209 MET A N 1
ATOM 1550 C CA . MET A 1 209 ? -10.016 5.926 -1.044 1.00 83.75 209 MET A CA 1
ATOM 1551 C C . MET A 1 209 ? -9.487 5.682 -2.466 1.00 83.75 209 MET A C 1
ATOM 1553 O O . MET A 1 209 ? -8.582 4.864 -2.651 1.00 83.75 209 MET A O 1
ATOM 1557 N N . PRO A 1 210 ? -10.034 6.358 -3.493 1.00 81.25 210 PRO A N 1
ATOM 1558 C CA . PRO A 1 210 ? -9.607 6.138 -4.870 1.00 81.25 210 PRO A CA 1
ATOM 1559 C C . PRO A 1 210 ? -8.129 6.494 -5.068 1.00 81.25 210 PRO A C 1
ATOM 1561 O O . PRO A 1 210 ? -7.588 7.358 -4.371 1.00 81.25 210 PRO A O 1
ATOM 1564 N N . ILE A 1 211 ? -7.490 5.835 -6.038 1.00 84.69 211 ILE A N 1
ATOM 1565 C CA . ILE A 1 211 ? -6.152 6.201 -6.512 1.00 84.69 211 ILE A CA 1
ATOM 1566 C C . ILE A 1 211 ? -6.206 7.633 -7.040 1.00 84.69 211 ILE A C 1
ATOM 1568 O O . ILE A 1 211 ? -7.035 7.957 -7.896 1.00 84.69 211 ILE A O 1
ATOM 1572 N N . LYS A 1 212 ? -5.340 8.506 -6.521 1.00 84.88 212 LYS A N 1
ATOM 1573 C CA . LYS A 1 212 ? -5.260 9.879 -7.016 1.00 84.88 212 LYS A CA 1
ATOM 1574 C C . LYS A 1 212 ? -4.747 9.914 -8.452 1.00 84.88 212 LYS A C 1
ATOM 1576 O O . LYS A 1 212 ? -3.861 9.156 -8.833 1.00 84.88 212 LYS A O 1
ATOM 1581 N N . ALA A 1 213 ? -5.277 10.852 -9.235 1.00 80.50 213 ALA A N 1
ATOM 1582 C CA . ALA A 1 213 ? -4.737 11.149 -10.555 1.00 80.50 213 ALA A CA 1
ATOM 1583 C C . ALA A 1 213 ? -3.254 11.552 -10.461 1.00 80.50 213 ALA A C 1
ATOM 1585 O O . ALA A 1 213 ? -2.828 12.155 -9.467 1.00 80.50 213 ALA A O 1
ATOM 1586 N N . ALA A 1 214 ? -2.488 11.236 -11.509 1.00 77.25 214 ALA A N 1
ATOM 1587 C CA . ALA A 1 214 ? -1.094 11.646 -11.618 1.00 77.25 214 ALA A CA 1
ATOM 1588 C C . ALA A 1 214 ? -0.978 13.178 -11.504 1.00 77.25 214 ALA A C 1
ATOM 1590 O O . ALA A 1 214 ? -1.755 13.890 -12.152 1.00 77.25 214 ALA A O 1
ATOM 1591 N N . PRO A 1 215 ? -0.028 13.704 -10.710 1.00 79.94 215 PRO A N 1
ATOM 1592 C CA . PRO A 1 215 ? 0.249 15.134 -10.687 1.00 79.94 215 PRO A CA 1
ATOM 1593 C C . PRO A 1 215 ? 0.610 15.647 -12.088 1.00 79.94 215 PRO A C 1
ATOM 1595 O O . PRO A 1 215 ? 1.362 15.007 -12.819 1.00 79.94 215 PRO A O 1
ATOM 1598 N N . ALA A 1 216 ? 0.121 16.833 -12.462 1.00 82.44 216 ALA A N 1
ATOM 1599 C CA . ALA A 1 216 ? 0.457 17.445 -13.755 1.00 82.44 216 ALA A CA 1
ATOM 1600 C C . ALA A 1 216 ? 1.962 17.760 -13.891 1.00 82.44 216 ALA A C 1
ATOM 1602 O O . ALA A 1 216 ? 2.482 17.889 -14.997 1.00 82.44 216 ALA A O 1
ATOM 1603 N N . THR A 1 217 ? 2.666 17.859 -12.763 1.00 90.00 217 THR A N 1
ATOM 1604 C CA . THR A 1 217 ? 4.107 18.109 -12.658 1.00 90.00 217 THR A CA 1
ATOM 1605 C C . THR A 1 217 ? 4.974 16.895 -12.991 1.00 90.00 217 THR A C 1
ATOM 1607 O O . THR A 1 217 ? 6.183 17.053 -13.160 1.00 90.00 217 THR A O 1
ATOM 1610 N N . MET A 1 218 ? 4.382 15.711 -13.172 1.00 88.38 218 MET A N 1
ATOM 1611 C CA . MET A 1 218 ? 5.130 14.454 -13.264 1.00 88.38 218 MET A CA 1
ATOM 1612 C C . MET A 1 218 ? 6.047 14.406 -14.491 1.00 88.38 218 MET A C 1
ATOM 1614 O O . MET A 1 218 ? 7.158 13.891 -14.418 1.00 88.38 218 MET A O 1
ATOM 1618 N N . ALA A 1 219 ? 5.634 15.028 -15.601 1.00 86.75 219 ALA A N 1
ATOM 1619 C CA . ALA A 1 219 ? 6.472 15.167 -16.792 1.00 86.75 219 ALA A CA 1
ATOM 1620 C C . ALA A 1 219 ? 7.742 15.994 -16.528 1.00 86.75 219 ALA A C 1
ATOM 1622 O O . ALA A 1 219 ? 8.810 15.652 -17.023 1.00 86.75 219 ALA A O 1
ATOM 1623 N N . VAL A 1 220 ? 7.643 17.055 -15.719 1.00 89.00 220 VAL A N 1
ATOM 1624 C CA . VAL A 1 220 ? 8.808 17.852 -15.305 1.00 89.00 220 VAL A CA 1
ATOM 1625 C C . VAL A 1 220 ? 9.663 17.047 -14.330 1.00 89.00 220 VAL A C 1
ATOM 1627 O O . VAL A 1 220 ? 10.876 16.969 -14.502 1.00 89.00 220 VAL A O 1
ATOM 1630 N N . ARG A 1 221 ? 9.046 16.368 -13.356 1.00 90.88 221 ARG A N 1
ATOM 1631 C CA . ARG A 1 221 ? 9.768 15.544 -12.375 1.00 90.88 221 ARG A CA 1
ATOM 1632 C C . ARG A 1 221 ? 10.539 14.383 -12.988 1.00 90.88 221 ARG A C 1
ATOM 1634 O O . ARG A 1 221 ? 11.613 14.065 -12.490 1.00 90.88 221 ARG A O 1
ATOM 1641 N N . LEU A 1 222 ? 10.061 13.794 -14.083 1.00 90.44 222 LEU A N 1
ATOM 1642 C CA . LEU A 1 222 ? 10.819 12.789 -14.834 1.00 90.44 222 LEU A CA 1
ATOM 1643 C C . LEU A 1 222 ? 12.177 13.315 -15.313 1.00 90.44 222 LEU A C 1
ATOM 1645 O O . LEU A 1 222 ? 13.145 12.562 -15.329 1.00 90.44 222 LEU A O 1
ATOM 1649 N N . THR A 1 223 ? 12.272 14.605 -15.646 1.00 88.69 223 THR A N 1
ATOM 1650 C CA . THR A 1 223 ? 13.535 15.207 -16.101 1.00 88.69 223 THR A CA 1
ATOM 1651 C C . THR A 1 223 ? 14.564 15.382 -14.981 1.00 88.69 223 THR A C 1
ATOM 1653 O O . THR A 1 223 ? 15.764 15.415 -15.249 1.00 88.69 223 THR A O 1
ATOM 1656 N N . GLU A 1 224 ? 14.093 15.462 -13.734 1.00 89.00 224 GLU A N 1
ATOM 1657 C CA . GLU A 1 224 ? 14.892 15.689 -12.521 1.00 89.00 224 GLU A CA 1
ATOM 1658 C C . GLU A 1 224 ? 15.165 14.393 -11.740 1.00 89.00 224 GLU A C 1
ATOM 1660 O O . GLU A 1 224 ? 15.988 14.370 -10.824 1.00 89.00 224 GLU A O 1
ATOM 1665 N N . ALA A 1 225 ? 14.451 13.315 -12.066 1.00 89.94 225 ALA A N 1
ATOM 1666 C CA . ALA A 1 225 ? 14.526 12.046 -11.367 1.00 89.94 225 ALA A CA 1
ATOM 1667 C C . ALA A 1 225 ? 15.862 11.330 -11.605 1.00 89.94 225 ALA A C 1
ATOM 1669 O O . ALA A 1 225 ? 16.382 11.280 -12.720 1.00 89.94 225 ALA A O 1
ATOM 1670 N N . GLN A 1 226 ? 16.382 10.715 -10.544 1.00 88.00 226 GLN A N 1
ATOM 1671 C CA . GLN A 1 226 ? 17.624 9.953 -10.574 1.00 88.00 226 GLN A CA 1
ATOM 1672 C C . GLN A 1 226 ? 17.321 8.455 -10.389 1.00 88.00 226 GLN A C 1
ATOM 1674 O O . GLN A 1 226 ? 16.571 8.108 -9.474 1.00 88.00 226 GLN A O 1
ATOM 1679 N N . PRO A 1 227 ? 17.885 7.556 -11.219 1.00 89.56 227 PRO A N 1
ATOM 1680 C CA . PRO A 1 227 ? 17.743 6.112 -11.036 1.00 89.56 227 PRO A CA 1
ATOM 1681 C C . PRO A 1 227 ? 18.395 5.623 -9.736 1.00 89.56 227 PRO A C 1
ATOM 1683 O O . PRO A 1 227 ? 19.254 6.301 -9.163 1.00 89.56 227 PRO A O 1
ATOM 1686 N N . LEU A 1 228 ? 18.030 4.410 -9.307 1.00 85.31 228 LEU A N 1
ATOM 1687 C CA . LEU A 1 228 ? 18.795 3.678 -8.297 1.00 85.31 228 LEU A CA 1
ATOM 1688 C C . LEU A 1 228 ? 20.261 3.580 -8.725 1.00 85.31 228 LEU A C 1
ATOM 1690 O O . LEU A 1 228 ? 20.584 3.424 -9.904 1.00 85.31 228 LEU A O 1
ATOM 1694 N N . ALA A 1 229 ? 21.154 3.684 -7.747 1.00 81.06 229 ALA A N 1
ATOM 1695 C CA . ALA A 1 229 ? 22.571 3.546 -8.010 1.00 81.06 229 ALA A CA 1
ATOM 1696 C C . ALA A 1 229 ? 22.895 2.108 -8.461 1.00 81.06 229 ALA A C 1
ATOM 1698 O O . ALA A 1 229 ? 22.280 1.135 -8.021 1.00 81.06 229 ALA A O 1
ATOM 1699 N N . GLY A 1 230 ? 23.852 1.974 -9.381 1.00 70.06 230 GLY A N 1
ATOM 1700 C CA . GLY A 1 230 ? 24.202 0.679 -9.973 1.00 70.06 230 GLY A CA 1
ATOM 1701 C C . GLY A 1 230 ? 24.933 -0.279 -9.025 1.00 70.06 230 GLY A C 1
ATOM 1702 O O . GLY A 1 230 ? 25.066 -1.455 -9.352 1.00 70.06 230 GLY A O 1
ATOM 1703 N N . ASP A 1 231 ? 25.405 0.211 -7.879 1.00 76.88 231 ASP A N 1
ATOM 1704 C CA . ASP A 1 231 ? 26.089 -0.538 -6.819 1.00 76.88 231 ASP A CA 1
ATOM 1705 C C . ASP A 1 231 ? 25.130 -1.172 -5.798 1.00 76.88 231 ASP A C 1
ATOM 1707 O O . ASP A 1 231 ? 25.568 -1.896 -4.905 1.00 76.88 231 ASP A O 1
ATOM 1711 N N . VAL A 1 232 ? 23.823 -0.939 -5.937 1.00 84.56 232 VAL A N 1
ATOM 1712 C CA . VAL A 1 232 ? 22.795 -1.596 -5.128 1.00 84.56 232 VAL A CA 1
ATOM 1713 C C . VAL A 1 232 ? 22.801 -3.108 -5.399 1.00 84.56 232 VAL A C 1
ATOM 1715 O O . VAL A 1 232 ? 22.831 -3.545 -6.550 1.00 84.56 232 VAL A O 1
ATOM 1718 N N . GLU A 1 233 ? 22.749 -3.922 -4.343 1.00 89.25 233 GLU A N 1
ATOM 1719 C CA . GLU A 1 233 ? 22.715 -5.386 -4.448 1.00 89.25 233 GLU A CA 1
ATOM 1720 C C . GLU A 1 233 ? 21.309 -5.868 -4.842 1.00 89.25 233 GLU A C 1
ATOM 1722 O O . GLU A 1 233 ? 20.372 -5.850 -4.044 1.00 89.25 233 GLU A O 1
ATOM 1727 N N . TRP A 1 234 ? 21.150 -6.265 -6.105 1.00 92.12 234 TRP A N 1
ATOM 1728 C CA . TRP A 1 234 ? 19.898 -6.798 -6.645 1.00 92.12 234 TRP A CA 1
ATOM 1729 C C . TRP A 1 234 ? 19.671 -8.245 -6.211 1.00 92.12 234 TRP A C 1
ATOM 1731 O O . TRP A 1 234 ? 20.618 -9.026 -6.107 1.00 92.12 234 TRP A O 1
ATOM 1741 N N . ARG A 1 235 ? 18.402 -8.623 -6.033 1.00 91.94 235 ARG A N 1
ATOM 1742 C CA . ARG A 1 235 ? 18.019 -10.017 -5.795 1.00 91.94 235 ARG A CA 1
ATOM 1743 C C . ARG A 1 235 ? 18.305 -10.871 -7.033 1.00 91.94 235 ARG A C 1
ATOM 1745 O O . ARG A 1 235 ? 18.372 -10.372 -8.159 1.00 91.94 235 ARG A O 1
ATOM 1752 N N . ALA A 1 236 ? 18.461 -12.177 -6.819 1.00 89.81 236 ALA A N 1
ATOM 1753 C CA . ALA A 1 236 ? 18.778 -13.134 -7.880 1.00 89.81 236 ALA A CA 1
ATOM 1754 C C . ALA A 1 236 ? 17.688 -13.231 -8.967 1.00 89.81 236 ALA A C 1
ATOM 1756 O O . ALA A 1 236 ? 17.993 -13.580 -10.102 1.00 89.81 236 ALA A O 1
ATOM 1757 N N . ASP A 1 237 ? 16.444 -12.895 -8.628 1.00 89.69 237 ASP A N 1
ATOM 1758 C CA . ASP A 1 237 ? 15.294 -12.835 -9.538 1.00 89.69 237 ASP A CA 1
ATOM 1759 C C . ASP A 1 237 ? 15.173 -11.495 -10.290 1.00 89.69 237 ASP A C 1
ATOM 1761 O O . ASP A 1 237 ? 14.222 -11.285 -11.039 1.00 89.69 237 ASP A O 1
ATOM 1765 N N . GLY A 1 238 ? 16.123 -10.575 -10.097 1.00 92.50 238 GLY A N 1
ATOM 1766 C CA . GLY A 1 238 ? 16.136 -9.275 -10.762 1.00 92.50 238 GLY A CA 1
ATOM 1767 C C . GLY A 1 238 ? 15.308 -8.190 -10.071 1.00 92.50 238 GLY A C 1
ATOM 1768 O O . GLY A 1 238 ? 15.235 -7.073 -10.590 1.00 92.50 238 GLY A O 1
ATOM 1769 N N . PHE A 1 239 ? 14.721 -8.456 -8.898 1.00 94.88 239 PHE A N 1
ATOM 1770 C CA . PHE A 1 239 ? 14.031 -7.436 -8.105 1.00 94.88 239 PHE A CA 1
ATOM 1771 C C . PHE A 1 239 ? 15.014 -6.565 -7.303 1.00 94.88 239 PHE A C 1
ATOM 1773 O O . PHE A 1 239 ? 16.063 -7.045 -6.854 1.00 94.88 239 PHE A O 1
ATOM 1780 N N . PRO A 1 240 ? 14.702 -5.269 -7.097 1.00 94.06 240 PRO A N 1
ATOM 1781 C CA . PRO A 1 240 ? 15.530 -4.405 -6.265 1.00 94.06 240 PRO A CA 1
ATOM 1782 C C . PRO A 1 240 ? 15.454 -4.858 -4.799 1.00 94.06 240 PRO A C 1
ATOM 1784 O O . PRO A 1 240 ? 14.428 -5.413 -4.377 1.00 94.06 240 PRO A O 1
ATOM 1787 N N . PRO A 1 241 ? 16.500 -4.606 -3.994 1.00 87.50 241 PRO A N 1
ATOM 1788 C CA . PRO A 1 241 ? 16.487 -4.985 -2.592 1.00 87.50 241 PRO A CA 1
ATOM 1789 C C . PRO A 1 241 ? 15.358 -4.271 -1.859 1.00 87.50 241 PRO A C 1
ATOM 1791 O O . PRO A 1 241 ? 15.122 -3.073 -2.026 1.00 87.50 241 PRO A O 1
ATOM 1794 N N . GLN A 1 242 ? 14.669 -5.032 -1.017 1.00 88.69 242 GLN A N 1
ATOM 1795 C CA . GLN A 1 242 ? 13.603 -4.528 -0.174 1.00 88.69 242 GLN A CA 1
ATOM 1796 C C . GLN A 1 242 ? 14.097 -4.417 1.260 1.00 88.69 242 GLN A C 1
ATOM 1798 O O . GLN A 1 242 ? 14.467 -5.407 1.887 1.00 88.69 242 GLN A O 1
ATOM 1803 N N . THR A 1 243 ? 14.066 -3.209 1.814 1.00 73.69 243 THR A N 1
ATOM 1804 C CA . THR A 1 243 ? 14.236 -3.029 3.257 1.00 73.69 243 THR A CA 1
ATOM 1805 C C . THR A 1 243 ? 12.954 -3.456 3.974 1.00 73.69 243 THR A C 1
ATOM 1807 O O . THR A 1 243 ? 11.861 -3.335 3.415 1.00 73.69 243 THR A O 1
ATOM 1810 N N . HIS A 1 244 ? 13.079 -3.952 5.210 1.00 69.31 244 HIS A N 1
ATOM 1811 C CA . HIS A 1 244 ? 11.949 -4.350 6.063 1.00 69.31 244 HIS A CA 1
ATOM 1812 C C . HIS A 1 244 ? 10.981 -5.329 5.367 1.00 69.31 244 HIS A C 1
ATOM 1814 O O . HIS A 1 244 ? 9.933 -4.929 4.855 1.00 69.31 244 HIS A O 1
ATOM 1820 N N . THR A 1 245 ? 11.356 -6.611 5.324 1.00 77.50 245 THR A N 1
ATOM 1821 C CA . THR A 1 245 ? 10.533 -7.680 4.738 1.00 77.50 245 THR A CA 1
ATOM 1822 C C . THR A 1 245 ? 9.286 -7.960 5.583 1.00 77.50 245 THR A C 1
ATOM 1824 O O . THR A 1 245 ? 9.150 -7.492 6.716 1.00 77.50 245 THR A O 1
ATOM 1827 N N . LEU A 1 246 ? 8.368 -8.772 5.054 1.00 86.81 246 LEU A N 1
ATOM 1828 C CA . LEU A 1 246 ? 7.169 -9.194 5.787 1.00 86.81 246 LEU A CA 1
ATOM 1829 C C . LEU A 1 246 ? 7.469 -10.190 6.920 1.00 86.81 246 LEU A C 1
ATOM 1831 O O . LEU A 1 246 ? 6.549 -10.572 7.637 1.00 86.81 246 LEU A O 1
ATOM 1835 N N . GLN A 1 247 ? 8.730 -10.592 7.117 1.00 84.69 247 GLN A N 1
ATOM 1836 C CA . GLN A 1 247 ? 9.112 -11.703 7.990 1.00 84.69 247 GLN A CA 1
ATOM 1837 C C . GLN A 1 247 ? 8.614 -11.551 9.431 1.00 84.69 247 GLN A C 1
ATOM 1839 O O . GLN A 1 247 ? 8.070 -12.497 9.992 1.00 84.69 247 GLN A O 1
ATOM 1844 N N . GLU A 1 248 ? 8.767 -10.367 10.030 1.00 85.31 248 GLU A N 1
ATOM 1845 C CA . GLU A 1 248 ? 8.302 -10.104 11.400 1.00 85.31 248 GLU A CA 1
ATOM 1846 C C . GLU A 1 248 ? 6.775 -10.217 11.499 1.00 85.31 248 GLU A C 1
ATOM 1848 O O . GLU A 1 248 ? 6.244 -10.854 12.404 1.00 85.31 248 GLU A O 1
ATOM 1853 N N . ALA A 1 249 ? 6.062 -9.655 10.522 1.00 86.38 249 ALA A N 1
ATOM 1854 C CA . ALA A 1 249 ? 4.606 -9.677 10.488 1.00 86.38 249 ALA A CA 1
ATOM 1855 C C . ALA A 1 249 ? 4.043 -11.080 10.215 1.00 86.38 249 ALA A C 1
ATOM 1857 O O . ALA A 1 249 ? 2.976 -11.416 10.726 1.00 86.38 249 ALA A O 1
ATOM 1858 N N . LEU A 1 250 ? 4.757 -11.885 9.423 1.00 87.38 250 LEU A N 1
ATOM 1859 C CA . LEU A 1 250 ? 4.444 -13.287 9.159 1.00 87.38 250 LEU A CA 1
ATOM 1860 C C . LEU A 1 250 ? 4.720 -14.171 10.380 1.00 87.38 250 LEU A C 1
ATOM 1862 O O . LEU A 1 250 ? 3.939 -15.077 10.651 1.00 87.38 250 LEU A O 1
ATOM 1866 N N . ALA A 1 251 ? 5.779 -13.890 11.145 1.00 85.56 251 ALA A N 1
ATOM 1867 C CA . ALA A 1 251 ? 6.097 -14.619 12.373 1.00 85.56 251 ALA A CA 1
ATOM 1868 C C . ALA A 1 251 ? 5.030 -14.443 13.469 1.00 85.56 251 ALA A C 1
ATOM 1870 O O . ALA A 1 251 ? 4.833 -15.344 14.284 1.00 85.56 251 ALA A O 1
ATOM 1871 N N . ASP A 1 252 ? 4.327 -13.307 13.466 1.00 83.19 252 ASP A N 1
ATOM 1872 C CA . ASP A 1 252 ? 3.219 -13.022 14.382 1.00 83.19 252 ASP A CA 1
ATOM 1873 C C . ASP A 1 252 ? 1.897 -13.700 13.977 1.00 83.19 252 ASP A C 1
ATOM 1875 O O . ASP A 1 252 ? 0.943 -13.718 14.765 1.00 83.19 252 ASP A O 1
ATOM 1879 N N . LEU A 1 253 ? 1.797 -14.248 12.759 1.00 79.31 253 LEU A N 1
ATOM 1880 C CA . LEU A 1 253 ? 0.592 -14.952 12.332 1.00 79.31 253 LEU A CA 1
ATOM 1881 C C . LEU A 1 253 ? 0.502 -16.323 13.014 1.00 79.31 253 LEU A C 1
ATOM 1883 O O . LEU A 1 253 ? 1.501 -17.038 13.120 1.00 79.31 253 LEU A O 1
ATOM 1887 N N . PRO A 1 254 ? -0.702 -16.749 13.442 1.00 68.81 254 PRO A N 1
ATOM 1888 C CA . PRO A 1 254 ? -0.891 -18.130 13.851 1.00 68.81 254 PRO A CA 1
ATOM 1889 C C . PRO A 1 254 ? -0.517 -19.051 12.679 1.00 68.81 254 PRO A C 1
ATOM 1891 O O . PRO A 1 254 ? -0.852 -18.735 11.532 1.00 68.81 254 PRO A O 1
ATOM 1894 N N . PRO A 1 255 ? 0.156 -20.188 12.938 1.00 58.38 255 PRO A N 1
ATOM 1895 C CA . PRO A 1 255 ? 0.514 -21.117 11.878 1.00 58.38 255 PRO A CA 1
ATOM 1896 C C . PRO A 1 255 ? -0.750 -21.521 11.122 1.00 58.38 255 PRO A C 1
ATOM 1898 O O . PRO A 1 255 ? -1.783 -21.806 11.739 1.00 58.38 255 PRO A O 1
ATOM 1901 N N . ALA A 1 256 ? -0.663 -21.534 9.790 1.00 53.22 256 ALA A N 1
ATOM 1902 C CA . ALA A 1 256 ? -1.764 -21.971 8.946 1.00 53.22 256 ALA A CA 1
ATOM 1903 C C . ALA A 1 256 ? -2.275 -23.330 9.454 1.00 53.22 256 ALA A C 1
ATOM 1905 O O . ALA A 1 256 ? -1.456 -24.195 9.790 1.00 53.22 256 ALA A O 1
ATOM 1906 N N . PRO A 1 257 ? -3.600 -23.544 9.547 1.00 48.12 257 PRO A N 1
ATOM 1907 C CA . PRO A 1 257 ? -4.116 -24.844 9.936 1.00 48.12 257 PRO A CA 1
ATOM 1908 C C . PRO A 1 257 ? -3.550 -25.874 8.960 1.00 48.12 257 PRO A C 1
ATOM 1910 O O . PRO A 1 257 ? -3.795 -25.783 7.757 1.00 48.12 257 PRO A O 1
ATOM 1913 N N . ALA A 1 258 ? -2.753 -26.817 9.475 1.00 44.91 258 ALA A N 1
ATOM 1914 C CA . ALA A 1 258 ? -2.159 -27.869 8.664 1.00 44.91 258 ALA A CA 1
ATOM 1915 C C . ALA A 1 258 ? -3.271 -28.496 7.822 1.00 44.91 258 ALA A C 1
ATOM 1917 O O . ALA A 1 258 ? -4.283 -28.946 8.374 1.00 44.91 258 ALA A O 1
ATOM 1918 N N . ALA A 1 259 ? -3.111 -28.473 6.496 1.00 43.91 259 ALA A N 1
ATOM 1919 C CA . ALA A 1 259 ? -4.057 -29.109 5.598 1.00 43.91 259 ALA A CA 1
ATOM 1920 C C . ALA A 1 259 ? -4.255 -30.543 6.097 1.00 43.91 259 ALA A C 1
ATOM 1922 O O . ALA A 1 259 ? -3.301 -31.322 6.151 1.00 43.91 259 ALA A O 1
ATOM 1923 N N . ARG A 1 260 ? -5.473 -30.875 6.555 1.00 34.72 260 ARG A N 1
ATOM 1924 C CA . ARG A 1 260 ? -5.774 -32.242 6.990 1.00 34.72 260 ARG A CA 1
ATOM 1925 C C . ARG A 1 260 ? -5.415 -33.141 5.811 1.00 34.72 260 ARG A C 1
ATOM 1927 O O . ARG A 1 260 ? -5.967 -32.908 4.733 1.00 34.72 260 ARG A O 1
ATOM 1934 N N . PRO A 1 261 ? -4.518 -34.130 5.977 1.00 36.81 261 PRO A N 1
ATOM 1935 C CA . PRO A 1 261 ? -4.236 -35.055 4.898 1.00 36.81 261 PRO A CA 1
ATOM 1936 C C . PRO A 1 261 ? -5.572 -35.656 4.479 1.00 36.81 261 PRO A C 1
ATOM 1938 O O . PRO A 1 261 ? -6.322 -36.165 5.319 1.00 36.81 261 PRO A O 1
ATOM 1941 N N . ALA A 1 262 ? -5.909 -35.492 3.199 1.00 38.75 262 ALA A N 1
ATOM 1942 C CA . ALA A 1 262 ? -7.117 -36.063 2.640 1.00 38.75 262 ALA A CA 1
ATOM 1943 C C . ALA A 1 262 ? -7.104 -37.557 2.976 1.00 38.75 262 ALA A C 1
ATOM 1945 O O . ALA A 1 262 ? -6.168 -38.281 2.633 1.00 38.75 262 ALA A O 1
ATOM 1946 N N . ALA A 1 263 ? -8.106 -38.004 3.729 1.00 39.06 263 ALA A N 1
ATOM 1947 C CA . ALA A 1 263 ? -8.254 -39.404 4.072 1.00 39.06 263 ALA A CA 1
ATOM 1948 C C . ALA A 1 263 ? -8.564 -40.176 2.781 1.00 39.06 263 ALA A C 1
ATOM 1950 O O . ALA A 1 263 ? -9.713 -40.235 2.353 1.00 39.06 263 ALA A O 1
ATOM 1951 N N . GLY A 1 264 ? -7.533 -40.725 2.137 1.00 41.62 264 GLY A N 1
ATOM 1952 C CA . GLY A 1 264 ? -7.691 -41.594 0.975 1.00 41.62 264 GLY A CA 1
ATOM 1953 C C . GLY A 1 264 ? -6.450 -41.688 0.092 1.00 41.62 264 GLY A C 1
ATOM 1954 O O . GLY A 1 264 ? -6.226 -40.829 -0.750 1.00 41.62 264 GLY A O 1
ATOM 1955 N N . GLY A 1 265 ? -5.709 -42.792 0.231 1.00 35.12 265 GLY A N 1
ATOM 1956 C CA . GLY A 1 265 ? -4.778 -43.287 -0.787 1.00 35.12 265 GLY A CA 1
ATOM 1957 C C . GLY A 1 265 ? -3.303 -43.006 -0.513 1.00 35.12 265 GLY A C 1
ATOM 1958 O O . GLY A 1 265 ? -2.775 -41.966 -0.885 1.00 35.12 265 GLY A O 1
ATOM 1959 N N . HIS A 1 266 ? -2.608 -43.983 0.075 1.00 39.53 266 HIS A N 1
ATOM 1960 C CA . HIS A 1 266 ? -1.146 -44.052 0.050 1.00 39.53 266 HIS A CA 1
ATOM 1961 C C . HIS A 1 266 ? -0.695 -44.398 -1.375 1.00 39.53 266 HIS A C 1
ATOM 1963 O O . HIS A 1 266 ? -0.445 -45.554 -1.704 1.00 39.53 266 HIS A O 1
ATOM 1969 N N . GLY A 1 267 ? -0.645 -43.393 -2.241 1.00 36.81 267 GLY A N 1
ATOM 1970 C CA . GLY A 1 267 ? 0.181 -43.416 -3.437 1.00 36.81 267 GLY A CA 1
ATOM 1971 C C . GLY A 1 267 ? 1.408 -42.572 -3.144 1.00 36.81 267 GLY A C 1
ATOM 1972 O O . GLY A 1 267 ? 1.262 -41.422 -2.740 1.00 36.81 267 GLY A O 1
ATOM 1973 N N . ASN A 1 268 ? 2.601 -43.138 -3.316 1.00 40.53 268 ASN A N 1
ATOM 1974 C CA . ASN A 1 268 ? 3.867 -42.413 -3.255 1.00 40.53 268 ASN A CA 1
ATOM 1975 C C . ASN A 1 268 ? 3.920 -41.416 -4.429 1.00 40.53 268 ASN A C 1
ATOM 1977 O O . ASN A 1 268 ? 4.520 -41.691 -5.466 1.00 40.53 268 ASN A O 1
ATOM 1981 N N . ARG A 1 269 ? 3.176 -40.313 -4.316 1.00 38.50 269 ARG A N 1
ATOM 1982 C CA . ARG A 1 269 ? 3.203 -39.200 -5.257 1.00 38.50 269 ARG A CA 1
ATOM 1983 C C . ARG A 1 269 ? 4.310 -38.266 -4.768 1.00 38.50 269 ARG A C 1
ATOM 1985 O O . ARG A 1 269 ? 4.236 -37.851 -3.610 1.00 38.50 269 ARG A O 1
ATOM 1992 N N . PRO A 1 270 ? 5.342 -37.974 -5.578 1.00 35.94 270 PRO A N 1
ATOM 1993 C CA . PRO A 1 270 ? 6.306 -36.943 -5.215 1.00 35.94 270 PRO A CA 1
ATOM 1994 C C . PRO A 1 270 ? 5.546 -35.648 -4.909 1.00 35.94 270 PRO A C 1
ATOM 1996 O O . PRO A 1 270 ? 4.503 -35.391 -5.519 1.00 35.94 270 PRO A O 1
ATOM 1999 N N . ALA A 1 271 ? 6.030 -34.883 -3.926 1.00 41.84 271 ALA A N 1
ATOM 2000 C CA . ALA A 1 271 ? 5.479 -33.565 -3.632 1.00 41.84 271 ALA A CA 1
ATOM 2001 C C . ALA A 1 271 ? 5.407 -32.768 -4.949 1.00 41.84 271 ALA A C 1
ATOM 2003 O O . ALA A 1 271 ? 6.384 -32.808 -5.704 1.00 41.84 271 ALA A O 1
ATOM 2004 N N . PRO A 1 272 ? 4.262 -32.141 -5.274 1.00 40.00 272 PRO A N 1
ATOM 2005 C CA . PRO A 1 272 ? 4.163 -31.323 -6.474 1.00 40.00 272 PRO A CA 1
ATOM 2006 C C . PRO A 1 272 ? 5.239 -30.237 -6.437 1.00 40.00 272 PRO A C 1
ATOM 2008 O O . PRO A 1 272 ? 5.579 -29.714 -5.374 1.00 40.00 272 PRO A O 1
ATOM 2011 N N . ASP A 1 273 ? 5.796 -29.943 -7.606 1.00 50.88 273 ASP A N 1
ATOM 2012 C CA . ASP A 1 273 ? 6.719 -28.829 -7.784 1.00 50.88 273 ASP A CA 1
ATOM 2013 C C . ASP A 1 273 ? 6.035 -27.527 -7.331 1.00 50.88 273 ASP A C 1
ATOM 2015 O O . ASP A 1 273 ? 4.819 -27.373 -7.506 1.00 50.88 273 ASP A O 1
ATOM 2019 N N . ARG A 1 274 ? 6.799 -26.582 -6.770 1.00 45.97 274 ARG A N 1
ATOM 2020 C CA . ARG A 1 274 ? 6.277 -25.264 -6.371 1.00 45.97 274 ARG A CA 1
ATOM 2021 C C . ARG A 1 274 ? 5.556 -24.591 -7.538 1.00 45.97 274 ARG A C 1
ATOM 2023 O O . ARG A 1 274 ? 4.536 -23.949 -7.318 1.00 45.97 274 ARG A O 1
ATOM 2030 N N . ASP A 1 275 ? 6.008 -24.843 -8.764 1.00 42.97 275 ASP A N 1
ATOM 2031 C CA . ASP A 1 275 ? 5.400 -24.359 -10.005 1.00 42.97 275 ASP A CA 1
ATOM 2032 C C . ASP A 1 275 ? 4.036 -25.007 -10.318 1.00 42.97 275 ASP A C 1
ATOM 2034 O O . ASP A 1 275 ? 3.141 -24.376 -10.889 1.00 42.97 275 ASP A O 1
ATOM 2038 N N . GLU A 1 276 ? 3.826 -26.270 -9.940 1.00 46.44 276 GLU A N 1
ATOM 2039 C CA . GLU A 1 276 ? 2.545 -26.962 -10.122 1.00 46.44 276 GLU A CA 1
ATOM 2040 C C . GLU A 1 276 ? 1.522 -26.559 -9.058 1.00 46.44 276 GLU A C 1
ATOM 2042 O O . GLU A 1 276 ? 0.348 -26.351 -9.390 1.00 46.44 276 GLU A O 1
ATOM 2047 N N . GLU A 1 277 ? 1.953 -26.406 -7.800 1.00 43.62 277 GLU A N 1
ATOM 2048 C CA . GLU A 1 277 ? 1.124 -25.812 -6.743 1.00 43.62 277 GLU A CA 1
ATOM 2049 C C . GLU A 1 277 ? 0.734 -24.380 -7.108 1.00 43.62 277 GLU A C 1
ATOM 2051 O O . GLU A 1 277 ? -0.437 -24.011 -6.996 1.00 43.62 277 GLU A O 1
ATOM 2056 N N . PHE A 1 278 ? 1.689 -23.619 -7.642 1.00 40.41 278 PHE A N 1
ATOM 2057 C CA . PHE A 1 278 ? 1.511 -22.265 -8.142 1.00 40.41 278 PHE A CA 1
ATOM 2058 C C . PHE A 1 278 ? 0.463 -22.189 -9.262 1.00 40.41 278 PHE A C 1
ATOM 2060 O O . PHE A 1 278 ? -0.518 -21.462 -9.124 1.00 40.41 278 PHE A O 1
ATOM 2067 N N . ARG A 1 279 ? 0.557 -23.016 -10.313 1.00 46.44 279 ARG A N 1
ATOM 2068 C CA . ARG A 1 279 ? -0.456 -23.048 -11.391 1.00 46.44 279 ARG A CA 1
ATOM 2069 C C . ARG A 1 279 ? -1.820 -23.567 -10.931 1.00 46.44 279 ARG A C 1
ATOM 2071 O O . ARG A 1 279 ? -2.855 -23.212 -11.498 1.00 46.44 279 ARG A O 1
ATOM 2078 N N . ALA A 1 280 ? -1.853 -24.463 -9.946 1.00 45.34 280 ALA A N 1
ATOM 2079 C CA . ALA A 1 280 ? -3.102 -24.953 -9.364 1.00 45.34 280 ALA A CA 1
ATOM 2080 C C . ALA A 1 280 ? -3.783 -23.903 -8.476 1.00 45.34 280 ALA A C 1
ATOM 2082 O O . ALA A 1 280 ? -5.016 -23.860 -8.432 1.00 45.34 280 ALA A O 1
ATOM 2083 N N . TRP A 1 281 ? -2.996 -23.069 -7.798 1.00 39.88 281 TRP A N 1
ATOM 2084 C CA . TRP A 1 281 ? -3.466 -21.901 -7.065 1.00 39.88 281 TRP A CA 1
ATOM 2085 C C . TRP A 1 281 ? -3.903 -20.789 -8.024 1.00 39.88 281 TRP A C 1
ATOM 2087 O O . TRP A 1 281 ? -5.011 -20.304 -7.870 1.00 39.88 281 TRP A O 1
ATOM 2097 N N . GLU A 1 282 ? -3.146 -20.480 -9.080 1.00 43.09 282 GLU A N 1
ATOM 2098 C CA . GLU A 1 282 ? -3.473 -19.455 -10.087 1.00 43.09 282 GLU A CA 1
ATOM 2099 C C . GLU A 1 282 ? -4.855 -19.679 -10.722 1.00 43.09 282 GLU A C 1
ATOM 2101 O O . GLU A 1 282 ? -5.679 -18.768 -10.774 1.00 43.09 282 GLU A O 1
ATOM 2106 N N . ARG A 1 283 ? -5.186 -20.930 -11.073 1.00 46.06 283 ARG A N 1
ATOM 2107 C CA . ARG A 1 283 ? -6.536 -21.304 -11.543 1.00 46.06 283 ARG A CA 1
ATOM 2108 C C . ARG A 1 283 ? -7.636 -21.086 -10.496 1.00 46.06 283 ARG A C 1
ATOM 2110 O O . ARG A 1 283 ? -8.784 -20.847 -10.855 1.00 46.06 283 ARG A O 1
ATOM 2117 N N . ARG A 1 284 ? -7.315 -21.215 -9.206 1.00 35.75 284 ARG A N 1
ATOM 2118 C CA . ARG A 1 284 ? -8.252 -21.005 -8.090 1.00 35.75 284 ARG A CA 1
ATOM 2119 C C . ARG A 1 284 ? -8.391 -19.517 -7.751 1.00 35.75 284 ARG A C 1
ATOM 2121 O O . ARG A 1 284 ? -9.488 -19.077 -7.426 1.00 35.75 284 ARG A O 1
ATOM 2128 N N . SER A 1 285 ? -7.305 -18.760 -7.878 1.00 33.56 285 SER A N 1
ATOM 2129 C CA . SER A 1 285 ? -7.231 -17.321 -7.644 1.00 33.56 285 SER A CA 1
ATOM 2130 C C . SER A 1 285 ? -7.923 -16.532 -8.743 1.00 33.56 285 SER A C 1
ATOM 2132 O O . SER A 1 285 ? -8.698 -15.649 -8.408 1.00 33.56 285 SER A O 1
ATOM 2134 N N . GLN A 1 286 ? -7.780 -16.914 -10.017 1.00 38.03 286 GLN A N 1
ATOM 2135 C CA . GLN A 1 286 ? -8.560 -16.335 -11.122 1.00 38.03 286 GLN A CA 1
ATOM 2136 C C . GLN A 1 286 ? -10.073 -16.486 -10.892 1.00 38.03 286 GLN A C 1
ATOM 2138 O O . GLN A 1 286 ? -10.825 -15.531 -11.055 1.00 38.03 286 GLN A O 1
ATOM 2143 N N . ALA A 1 287 ? -10.518 -17.646 -10.395 1.00 32.66 287 ALA A N 1
ATOM 2144 C CA . ALA A 1 287 ? -11.918 -17.861 -10.014 1.00 32.66 287 ALA A CA 1
ATOM 2145 C C . ALA A 1 287 ? -12.358 -17.021 -8.792 1.00 32.66 287 ALA A C 1
ATOM 2147 O O . ALA A 1 287 ? -13.545 -16.758 -8.612 1.00 32.66 287 ALA A O 1
ATOM 2148 N N . SER A 1 288 ? -11.418 -16.600 -7.937 1.00 30.19 288 SER A N 1
ATOM 2149 C CA . SER A 1 288 ? -11.679 -15.674 -6.826 1.00 30.19 288 SER A CA 1
ATOM 2150 C C . SER A 1 288 ? -11.591 -14.200 -7.243 1.00 30.19 288 SER A C 1
ATOM 2152 O O . SER A 1 288 ? -12.284 -13.369 -6.674 1.00 30.19 288 SER A O 1
ATOM 2154 N N . GLU A 1 289 ? -10.800 -13.861 -8.261 1.00 35.28 289 GLU A N 1
ATOM 2155 C CA . GLU A 1 289 ? -10.748 -12.526 -8.865 1.00 35.28 289 GLU A CA 1
ATOM 2156 C C . GLU A 1 289 ? -12.024 -12.244 -9.670 1.00 35.28 289 GLU A C 1
ATOM 2158 O O . GLU A 1 289 ? -12.566 -11.147 -9.563 1.00 35.28 289 GLU A O 1
ATOM 2163 N N . GLU A 1 290 ? -12.602 -13.257 -10.332 1.00 41.94 290 GLU A N 1
ATOM 2164 C CA . GLU A 1 290 ? -13.965 -13.204 -10.899 1.00 41.94 290 GLU A CA 1
ATOM 2165 C C . GLU A 1 290 ? -15.051 -12.913 -9.844 1.00 41.94 290 GLU A C 1
ATOM 2167 O O . GLU A 1 290 ? -16.113 -12.389 -10.175 1.00 41.94 290 GLU A O 1
ATOM 2172 N N . PHE A 1 291 ? -14.812 -13.236 -8.567 1.00 31.44 291 PHE A N 1
ATOM 2173 C CA . PHE A 1 291 ? -15.721 -12.898 -7.465 1.00 31.44 291 PHE A CA 1
ATOM 2174 C C . PHE A 1 291 ? -15.601 -11.424 -7.030 1.00 31.44 291 PHE A C 1
ATOM 2176 O O . PHE A 1 291 ? -16.562 -10.872 -6.491 1.00 31.44 291 PHE A O 1
ATOM 2183 N N . TRP A 1 292 ? -14.454 -10.780 -7.278 1.00 34.53 292 TRP A N 1
ATOM 2184 C CA . TRP A 1 292 ? -14.197 -9.368 -6.964 1.00 34.53 292 TRP A CA 1
ATOM 2185 C C . TRP A 1 292 ? -14.433 -8.419 -8.139 1.00 34.53 292 TRP A C 1
ATOM 2187 O O . TRP A 1 292 ? -14.441 -7.199 -7.935 1.00 34.53 292 TRP A O 1
ATOM 2197 N N . ASP A 1 293 ? -14.642 -8.951 -9.343 1.00 37.19 293 ASP A N 1
ATOM 2198 C CA . ASP A 1 293 ? -15.099 -8.150 -10.463 1.00 37.19 293 ASP A CA 1
ATOM 2199 C C . ASP A 1 293 ? -16.552 -7.728 -10.223 1.00 37.19 293 ASP A C 1
ATOM 2201 O O . ASP A 1 293 ? -17.434 -8.524 -9.882 1.00 37.19 293 ASP A O 1
ATOM 2205 N N . ARG A 1 294 ? -16.801 -6.426 -10.330 1.00 37.53 294 ARG A N 1
ATOM 2206 C CA . ARG A 1 294 ? -18.140 -5.878 -10.147 1.00 37.53 294 ARG A CA 1
ATOM 2207 C C . ARG A 1 294 ? -18.947 -6.336 -11.356 1.00 37.53 294 ARG A C 1
ATOM 2209 O O . ARG A 1 294 ? -18.718 -5.832 -12.445 1.00 37.53 294 ARG A O 1
ATOM 2216 N N . ARG A 1 295 ? -19.876 -7.277 -11.166 1.00 39.84 295 ARG A N 1
ATOM 2217 C CA . ARG A 1 295 ? -20.838 -7.677 -12.201 1.00 39.84 295 ARG A CA 1
ATOM 2218 C C . ARG A 1 295 ? -21.483 -6.421 -12.788 1.00 39.84 295 ARG A C 1
ATOM 2220 O O . ARG A 1 295 ? -22.165 -5.691 -12.066 1.00 39.84 295 ARG A O 1
ATOM 2227 N N . ASP A 1 296 ? -21.241 -6.150 -14.069 1.00 41.28 296 ASP A N 1
ATOM 2228 C CA . ASP A 1 296 ? -21.780 -4.980 -14.779 1.00 41.28 296 ASP A CA 1
ATOM 2229 C C . ASP A 1 296 ? -23.321 -4.916 -14.692 1.00 41.28 296 ASP A C 1
ATOM 2231 O O . ASP A 1 296 ? -23.924 -3.845 -14.720 1.00 41.28 296 ASP A O 1
ATOM 2235 N N . ASP A 1 297 ? -23.963 -6.063 -14.477 1.00 45.44 297 ASP A N 1
ATOM 2236 C CA . ASP A 1 297 ? -25.392 -6.260 -14.239 1.00 45.44 297 ASP A CA 1
ATOM 2237 C C . ASP A 1 297 ? -25.908 -5.760 -12.868 1.00 45.44 297 ASP A C 1
ATOM 2239 O O . ASP A 1 297 ? -27.120 -5.741 -12.636 1.00 45.44 297 ASP A O 1
ATOM 2243 N N . GLU A 1 298 ? -25.031 -5.303 -11.968 1.00 42.94 298 GLU A N 1
ATOM 2244 C CA . GLU A 1 298 ? -25.394 -4.780 -10.640 1.00 42.94 298 GLU A CA 1
ATOM 2245 C C . GLU A 1 298 ? -25.289 -3.243 -10.534 1.00 42.94 298 GLU A C 1
ATOM 2247 O O . GLU A 1 298 ? -25.751 -2.652 -9.556 1.00 42.94 298 GLU A O 1
ATOM 2252 N N . ALA A 1 299 ? -24.738 -2.575 -11.558 1.00 40.66 299 ALA A N 1
ATOM 2253 C CA . ALA A 1 299 ? -24.645 -1.113 -11.642 1.00 40.66 299 ALA A CA 1
ATOM 2254 C C . ALA A 1 299 ? -25.883 -0.440 -12.267 1.00 40.66 299 ALA A C 1
ATOM 2256 O O . ALA A 1 299 ? -25.993 0.785 -12.216 1.00 40.66 299 ALA A O 1
ATOM 2257 N N . ASP A 1 300 ? -26.822 -1.220 -12.810 1.00 46.47 300 ASP A N 1
ATOM 2258 C CA . ASP A 1 300 ? -28.030 -0.702 -13.449 1.00 46.47 300 ASP A CA 1
ATOM 2259 C C . ASP A 1 300 ? -29.313 -1.292 -12.823 1.00 46.47 300 ASP A C 1
ATOM 2261 O O . ASP A 1 300 ? -29.737 -2.400 -13.170 1.00 46.47 300 ASP A O 1
ATOM 2265 N N . PRO A 1 301 ? -29.975 -0.581 -11.888 1.00 43.94 301 PRO A N 1
ATOM 2266 C CA . PRO A 1 301 ? -31.274 -1.003 -11.370 1.00 43.94 301 PRO A CA 1
ATOM 2267 C C . PRO A 1 301 ? -32.393 -0.937 -12.429 1.00 43.94 301 PRO A C 1
ATOM 2269 O O . PRO A 1 301 ? -33.451 -1.533 -12.209 1.00 43.94 301 PRO A O 1
ATOM 2272 N N . GLU A 1 302 ? -32.183 -0.276 -13.575 1.00 41.75 302 GLU A N 1
ATOM 2273 C CA . GLU A 1 302 ? -33.172 -0.155 -14.655 1.00 41.75 302 GLU A CA 1
ATOM 2274 C C . GLU A 1 302 ? -33.109 -1.310 -15.668 1.00 41.75 302 GLU A C 1
ATOM 2276 O O . GLU A 1 302 ? -34.125 -1.648 -16.286 1.00 41.75 302 GLU A O 1
ATOM 2281 N N . ALA A 1 303 ? -31.986 -2.033 -15.747 1.00 44.75 303 ALA A N 1
ATOM 2282 C CA . ALA A 1 303 ? -31.852 -3.234 -16.579 1.00 44.75 303 ALA A CA 1
ATOM 2283 C C . ALA A 1 303 ? -32.824 -4.366 -16.179 1.00 44.75 303 ALA A C 1
ATOM 2285 O O . ALA A 1 303 ? -33.127 -5.251 -16.984 1.00 44.75 303 ALA A O 1
ATOM 2286 N N . ARG A 1 304 ? -33.382 -4.326 -14.959 1.00 43.56 304 ARG A N 1
ATOM 2287 C CA . ARG A 1 304 ? -34.375 -5.300 -14.465 1.00 43.56 304 ARG A CA 1
ATOM 2288 C C . ARG A 1 304 ? -35.793 -5.086 -15.004 1.00 43.56 304 ARG A C 1
ATOM 2290 O O . ARG A 1 304 ? -36.661 -5.912 -14.725 1.00 43.56 304 ARG A O 1
ATOM 2297 N N . LEU A 1 305 ? -36.043 -4.023 -15.775 1.00 44.62 305 LEU A N 1
ATOM 2298 C CA . LEU A 1 305 ? -37.383 -3.693 -16.280 1.00 44.62 305 LEU A CA 1
ATOM 2299 C C . LEU A 1 305 ? -37.544 -3.777 -17.803 1.00 44.62 305 LEU A C 1
ATOM 2301 O O . LEU A 1 305 ? -38.661 -3.605 -18.292 1.00 44.62 305 LEU A O 1
ATOM 2305 N N . SER A 1 306 ? -36.504 -4.128 -18.568 1.00 36.00 306 SER A N 1
ATOM 2306 C CA . SER A 1 306 ? -36.683 -4.379 -20.004 1.00 36.00 306 SER A CA 1
ATOM 2307 C C . SER A 1 306 ? -37.030 -5.851 -20.271 1.00 36.00 306 SER A C 1
ATOM 2309 O O . SER A 1 306 ? -36.202 -6.764 -20.261 1.00 36.00 306 SER A O 1
ATOM 2311 N N . LEU A 1 307 ? -38.325 -6.090 -20.470 1.00 36.09 307 LEU A N 1
ATOM 2312 C CA . LEU A 1 307 ? -38.851 -7.314 -21.058 1.00 36.09 307 LEU A CA 1
ATOM 2313 C C . LEU A 1 307 ? -38.244 -7.518 -22.457 1.00 36.09 307 LEU A C 1
ATOM 2315 O O . LEU A 1 307 ? -38.371 -6.669 -23.337 1.00 36.09 307 LEU A O 1
ATOM 2319 N N . ARG A 1 308 ? -37.627 -8.688 -22.660 1.00 37.19 308 ARG A N 1
ATOM 2320 C CA . ARG A 1 308 ? -37.261 -9.242 -23.977 1.00 37.19 308 ARG A CA 1
ATOM 2321 C C . ARG A 1 308 ? -38.470 -9.236 -24.935 1.00 37.19 308 ARG A C 1
ATOM 2323 O O . ARG A 1 308 ? -39.597 -9.437 -24.480 1.00 37.19 308 ARG A O 1
ATOM 2330 N N . PRO A 1 309 ? -38.236 -9.177 -26.262 1.00 44.19 309 PRO A N 1
ATOM 2331 C CA . PRO A 1 309 ? -38.155 -10.443 -27.004 1.00 44.19 309 PRO A CA 1
ATOM 2332 C C . PRO A 1 309 ? -37.084 -10.521 -28.124 1.00 44.19 309 PRO A C 1
ATOM 2334 O O . PRO A 1 309 ? -36.905 -9.608 -28.914 1.00 44.19 309 PRO A O 1
ATOM 2337 N N . LEU A 1 310 ? -36.457 -11.707 -28.189 1.00 37.09 310 LEU A N 1
ATOM 2338 C CA . LEU A 1 310 ? -36.164 -12.561 -29.363 1.00 37.09 310 LEU A CA 1
ATOM 2339 C C . LEU A 1 310 ? -35.233 -12.113 -30.531 1.00 37.09 310 LEU A C 1
ATOM 2341 O O . LEU A 1 310 ? -35.664 -11.427 -31.447 1.00 37.09 310 LEU A O 1
ATOM 2345 N N . LEU A 1 311 ? -34.070 -12.807 -30.584 1.00 33.94 311 LEU A N 1
ATOM 2346 C CA . LEU A 1 311 ? -33.308 -13.339 -31.755 1.00 33.94 311 LEU A CA 1
ATOM 2347 C C . LEU A 1 311 ? -32.466 -12.367 -32.636 1.00 33.94 311 LEU A C 1
ATOM 2349 O O . LEU A 1 311 ? -32.758 -11.183 -32.693 1.00 33.94 311 LEU A O 1
ATOM 2353 N N . PRO A 1 312 ? -31.488 -12.862 -33.440 1.00 37.91 312 PRO A N 1
ATOM 2354 C CA . PRO A 1 312 ? -30.299 -13.639 -33.070 1.00 37.91 312 PRO A CA 1
ATOM 2355 C C . PRO A 1 312 ? -28.974 -13.037 -33.623 1.00 37.91 312 PRO A C 1
ATOM 2357 O O . PRO A 1 312 ? -28.944 -12.273 -34.580 1.00 37.91 312 PRO A O 1
ATOM 2360 N N . VAL A 1 313 ? -27.866 -13.457 -33.003 1.00 44.66 313 VAL A N 1
ATOM 2361 C CA . VAL A 1 313 ? -26.445 -13.409 -33.415 1.00 44.66 313 VAL A CA 1
ATOM 2362 C C . VAL A 1 313 ? -26.150 -12.964 -34.863 1.00 44.66 313 VAL A C 1
ATOM 2364 O O . VAL A 1 313 ? -26.343 -13.733 -35.803 1.00 44.66 313 VAL A O 1
ATOM 2367 N N . VAL A 1 314 ? -25.504 -11.801 -35.022 1.00 36.91 314 VAL A N 1
ATOM 2368 C CA . VAL A 1 314 ? -24.647 -11.495 -36.183 1.00 36.91 314 VAL A CA 1
ATOM 2369 C C . VAL A 1 314 ? -23.313 -10.935 -35.686 1.00 36.91 314 VAL A C 1
ATOM 2371 O O . VAL A 1 314 ? -23.242 -9.919 -35.002 1.00 36.91 314 VAL A O 1
ATOM 2374 N N . ARG A 1 315 ? -22.248 -11.664 -36.025 1.00 39.88 315 ARG A N 1
ATOM 2375 C CA . ARG A 1 315 ? -20.839 -11.384 -35.732 1.00 39.88 315 ARG A CA 1
ATOM 2376 C C . ARG A 1 315 ? -20.402 -10.049 -36.350 1.00 39.88 315 ARG A C 1
ATOM 2378 O O . ARG A 1 315 ? -20.333 -9.949 -37.571 1.00 39.88 315 ARG A O 1
ATOM 2385 N N . VAL A 1 316 ? -19.992 -9.074 -35.538 1.00 35.19 316 VAL A N 1
ATOM 2386 C CA . VAL A 1 316 ? -19.240 -7.894 -36.010 1.00 35.19 316 VAL A CA 1
ATOM 2387 C C . VAL A 1 316 ? -17.742 -8.184 -35.874 1.00 35.19 316 VAL A C 1
ATOM 2389 O O . VAL A 1 316 ? -17.042 -7.641 -35.033 1.00 35.19 316 VAL A O 1
ATOM 2392 N N . GLY A 1 317 ? -17.262 -9.113 -36.702 1.00 34.22 317 GLY A N 1
ATOM 2393 C CA . GLY A 1 317 ? -15.839 -9.409 -36.916 1.00 34.22 317 GLY A CA 1
ATOM 2394 C C . GLY A 1 317 ? -15.335 -8.812 -38.232 1.00 34.22 317 GLY A C 1
ATOM 2395 O O . GLY A 1 317 ? -14.632 -9.482 -38.979 1.00 34.22 317 GLY A O 1
ATOM 2396 N N . GLY A 1 318 ? -15.771 -7.593 -38.572 1.00 38.22 318 GLY A N 1
ATOM 2397 C CA . GLY A 1 318 ? -15.638 -7.048 -39.928 1.00 38.22 318 GLY A CA 1
ATOM 2398 C C . GLY A 1 318 ? -15.513 -5.528 -40.017 1.00 38.22 318 GLY A C 1
ATOM 2399 O O . GLY A 1 318 ? -15.981 -4.952 -40.991 1.00 38.22 318 GLY A O 1
ATOM 2400 N N . LEU A 1 319 ? -14.904 -4.866 -39.027 1.00 44.31 319 LEU A N 1
ATOM 2401 C CA . LEU A 1 319 ? -14.667 -3.411 -39.052 1.00 44.31 319 LEU A CA 1
ATOM 2402 C C . LEU A 1 319 ? -13.217 -3.018 -38.714 1.00 44.31 319 LEU A C 1
ATOM 2404 O O . LEU A 1 319 ? -12.971 -1.981 -38.114 1.00 44.31 319 LEU A O 1
ATOM 2408 N N . ILE A 1 320 ? -12.241 -3.825 -39.145 1.00 42.44 320 ILE A N 1
ATOM 2409 C CA . ILE A 1 320 ? -10.816 -3.425 -39.153 1.00 42.44 320 ILE A CA 1
ATOM 2410 C C . ILE A 1 320 ? -10.238 -3.371 -40.583 1.00 42.44 320 ILE A C 1
ATOM 2412 O O . ILE A 1 320 ? -9.253 -2.685 -40.826 1.00 42.44 320 ILE A O 1
ATOM 2416 N N . VAL A 1 321 ? -10.904 -3.956 -41.588 1.00 41.75 321 VAL A N 1
ATOM 2417 C CA . VAL A 1 321 ? -10.406 -3.946 -42.983 1.00 41.75 321 VAL A CA 1
ATOM 2418 C C . VAL A 1 321 ? -10.978 -2.792 -43.832 1.00 41.75 321 VAL A C 1
ATOM 2420 O O . VAL A 1 321 ? -10.405 -2.445 -44.859 1.00 41.75 321 VAL A O 1
ATOM 2423 N N . ALA A 1 322 ? -12.037 -2.103 -43.387 1.00 41.91 322 ALA A N 1
ATOM 2424 C CA . ALA A 1 322 ? -12.616 -0.965 -44.122 1.00 41.91 322 ALA A CA 1
ATOM 2425 C C . ALA A 1 322 ? -12.059 0.420 -43.713 1.00 41.91 322 ALA A C 1
ATOM 2427 O O . ALA A 1 322 ? -12.272 1.393 -44.430 1.00 41.91 322 ALA A O 1
ATOM 2428 N N . GLY A 1 323 ? -11.325 0.522 -42.596 1.00 37.66 323 GLY A N 1
ATOM 2429 C CA . GLY A 1 323 ? -10.750 1.790 -42.111 1.00 37.66 323 GLY A CA 1
ATOM 2430 C C . GLY A 1 323 ? -9.405 2.168 -42.743 1.00 37.66 323 GLY A C 1
ATOM 2431 O O . GLY A 1 323 ? -9.022 3.333 -42.736 1.00 37.66 323 GLY A O 1
ATOM 2432 N N . VAL A 1 324 ? -8.694 1.202 -43.333 1.00 42.19 324 VAL A N 1
ATOM 2433 C CA . VAL A 1 324 ? -7.359 1.425 -43.926 1.00 42.19 324 VAL A CA 1
ATOM 2434 C C . VAL A 1 324 ? -7.449 1.859 -45.400 1.00 42.19 324 VAL A C 1
ATOM 2436 O O . VAL A 1 324 ? -6.518 2.457 -45.931 1.00 42.19 324 VAL A O 1
ATOM 2439 N N . ALA A 1 325 ? -8.599 1.666 -46.058 1.00 42.25 325 ALA A N 1
ATOM 2440 C CA . ALA A 1 325 ? -8.812 2.090 -47.446 1.00 42.25 325 ALA A CA 1
ATOM 2441 C C . ALA A 1 325 ? -9.302 3.549 -47.595 1.00 42.25 325 ALA A C 1
ATOM 2443 O O . ALA A 1 325 ? -9.199 4.121 -48.677 1.00 42.25 325 ALA A O 1
ATOM 2444 N N . THR A 1 326 ? -9.793 4.189 -46.529 1.00 49.19 326 THR A N 1
ATOM 2445 C CA . THR A 1 326 ? -10.308 5.573 -46.569 1.00 49.19 326 THR A CA 1
ATOM 2446 C C . THR A 1 326 ? -9.267 6.643 -46.232 1.00 49.19 326 THR A C 1
ATOM 2448 O O . THR A 1 326 ? -9.459 7.801 -46.593 1.00 49.19 326 THR A O 1
ATOM 2451 N N . VAL A 1 327 ? -8.124 6.282 -45.640 1.00 47.41 327 VAL A N 1
ATOM 2452 C CA . VAL A 1 327 ? -7.055 7.247 -45.302 1.00 47.41 327 VAL A CA 1
ATOM 2453 C C . VAL A 1 327 ? -6.076 7.479 -46.466 1.00 47.41 327 VAL A C 1
ATOM 2455 O O . VAL A 1 327 ? -5.458 8.536 -46.546 1.00 47.41 327 VAL A O 1
ATOM 2458 N N . LEU A 1 328 ? -6.006 6.575 -47.450 1.00 47.34 328 LEU A N 1
ATOM 2459 C CA . LEU A 1 328 ? -5.154 6.753 -48.640 1.00 47.34 328 LEU A CA 1
ATOM 2460 C C . LEU A 1 328 ? -5.863 7.428 -49.833 1.00 47.34 328 LEU A C 1
ATOM 2462 O O . LEU A 1 328 ? -5.205 7.815 -50.794 1.00 47.34 328 LEU A O 1
ATOM 2466 N N . GLY A 1 329 ? -7.184 7.642 -49.764 1.00 45.66 329 GLY A N 1
ATOM 2467 C CA . GLY A 1 329 ? -7.955 8.344 -50.803 1.00 45.66 329 GLY A CA 1
ATOM 2468 C C . GLY A 1 329 ? -8.055 9.867 -50.626 1.00 45.66 329 GLY A C 1
ATOM 2469 O O . GLY A 1 329 ? -8.322 10.579 -51.591 1.00 45.66 329 GLY A O 1
ATOM 2470 N N . ALA A 1 330 ? -7.813 10.392 -49.420 1.00 48.25 330 ALA A N 1
ATOM 2471 C CA . ALA A 1 330 ? -7.981 11.820 -49.117 1.00 48.25 330 ALA A CA 1
ATOM 2472 C C . ALA A 1 330 ? -6.712 12.673 -49.345 1.00 48.25 330 ALA A C 1
ATOM 2474 O O . ALA A 1 330 ? -6.799 13.899 -49.387 1.00 48.25 330 ALA A O 1
ATOM 2475 N N . GLY A 1 331 ? -5.542 12.053 -49.551 1.00 43.34 331 GLY A N 1
ATOM 2476 C CA . GLY A 1 331 ? -4.273 12.761 -49.780 1.00 43.34 331 GLY A CA 1
ATOM 2477 C C . GLY A 1 331 ? -4.081 13.312 -51.201 1.00 43.34 331 GLY A C 1
ATOM 2478 O O . GLY A 1 331 ? -3.309 14.246 -51.397 1.00 43.34 331 GLY A O 1
ATOM 2479 N N . ALA A 1 332 ? -4.804 12.789 -52.197 1.00 49.62 332 ALA A N 1
ATOM 2480 C CA . ALA A 1 332 ? -4.640 13.195 -53.598 1.00 49.62 332 ALA A CA 1
ATOM 2481 C C . ALA A 1 332 ? -5.498 14.413 -54.006 1.00 49.62 332 ALA A C 1
ATOM 2483 O O . ALA A 1 332 ? -5.235 15.026 -55.038 1.00 49.62 332 ALA A O 1
ATOM 2484 N N . ALA A 1 333 ? -6.493 14.802 -53.200 1.00 49.84 333 ALA A N 1
ATOM 2485 C CA . ALA A 1 333 ? -7.421 15.894 -53.526 1.00 49.84 333 ALA A CA 1
ATOM 2486 C C . ALA A 1 333 ? -6.994 17.277 -52.988 1.00 49.84 333 ALA A C 1
ATOM 2488 O O . ALA A 1 333 ? -7.526 18.295 -53.423 1.00 49.84 333 ALA A O 1
ATOM 2489 N N . TRP A 1 334 ? -6.025 17.346 -52.067 1.00 46.22 334 TRP A N 1
ATOM 2490 C CA . TRP A 1 334 ? -5.550 18.618 -51.495 1.00 46.22 334 TRP A CA 1
ATOM 2491 C C . TRP A 1 334 ? -4.381 19.257 -52.265 1.00 46.22 334 TRP A C 1
ATOM 2493 O O . TRP A 1 334 ? -4.106 20.443 -52.095 1.00 46.22 334 TRP A O 1
ATOM 2503 N N . SER A 1 335 ? -3.731 18.520 -53.174 1.00 50.91 335 SER A N 1
ATOM 2504 C CA . SER A 1 335 ? -2.597 19.028 -53.963 1.00 50.91 335 SER A CA 1
ATOM 2505 C C . SER A 1 335 ? -2.997 19.871 -55.187 1.00 50.91 335 SER A C 1
ATOM 2507 O O . SER A 1 335 ? -2.126 20.475 -55.809 1.00 50.91 335 SER A O 1
ATOM 2509 N N . SER A 1 336 ? -4.283 19.938 -55.552 1.00 53.00 336 SER A N 1
ATOM 2510 C CA . SER A 1 336 ? -4.771 20.640 -56.755 1.00 53.00 336 SER A CA 1
ATOM 2511 C C . SER A 1 336 ? -5.397 22.017 -56.488 1.00 53.00 336 SER A C 1
ATOM 2513 O O . SER A 1 336 ? -5.919 22.633 -57.413 1.00 53.00 336 SER A O 1
ATOM 2515 N N . LEU A 1 337 ? -5.362 22.512 -55.245 1.00 54.84 337 LEU A N 1
ATOM 2516 C CA . LEU A 1 337 ? -6.020 23.765 -54.838 1.00 54.84 337 LEU A CA 1
ATOM 2517 C C . LEU A 1 337 ? -5.079 24.829 -54.249 1.00 54.84 337 LEU A C 1
ATOM 2519 O O . LEU A 1 337 ? -5.558 25.855 -53.770 1.00 54.84 337 LEU A O 1
ATOM 2523 N N . GLN A 1 338 ? -3.756 24.650 -54.321 1.00 57.72 338 GLN A N 1
ATOM 2524 C CA . GLN A 1 338 ? -2.832 25.726 -53.952 1.00 57.72 338 GLN A CA 1
ATOM 2525 C C . GLN A 1 338 ? -2.576 26.670 -55.141 1.00 57.72 338 GLN A C 1
ATOM 2527 O O . GLN A 1 338 ? -2.102 26.221 -56.187 1.00 57.72 338 GLN A O 1
ATOM 2532 N N . PRO A 1 339 ? -2.872 27.978 -55.023 1.00 53.44 339 PRO A N 1
ATOM 2533 C CA . PRO A 1 339 ? -2.501 28.952 -56.040 1.00 53.44 339 PRO A CA 1
ATOM 2534 C C . PRO A 1 339 ? -0.979 29.169 -56.069 1.00 53.44 339 PRO A C 1
ATOM 2536 O O . PRO A 1 339 ? -0.323 29.222 -55.030 1.00 53.44 339 PRO A O 1
ATOM 2539 N N . ASN A 1 340 ? -0.437 29.316 -57.283 1.00 56.88 340 ASN A N 1
ATOM 2540 C CA . ASN A 1 340 ? 0.987 29.514 -57.578 1.00 56.88 340 ASN A CA 1
ATOM 2541 C C . ASN A 1 340 ? 1.651 30.590 -56.689 1.00 56.88 340 ASN A C 1
ATOM 2543 O O . ASN A 1 340 ? 1.157 31.724 -56.651 1.00 56.88 340 ASN A O 1
ATOM 2547 N N . PRO A 1 341 ? 2.816 30.316 -56.073 1.00 49.62 341 PRO A N 1
ATOM 2548 C CA . PRO A 1 341 ? 3.632 31.369 -55.487 1.00 49.62 341 PRO A CA 1
ATOM 2549 C C . PRO A 1 341 ? 4.206 32.265 -56.596 1.00 49.62 341 PRO A C 1
ATOM 2551 O O . PRO A 1 341 ? 4.783 31.797 -57.578 1.00 49.62 341 PRO A O 1
ATOM 2554 N N . ARG A 1 342 ? 4.033 33.582 -56.443 1.00 49.47 342 ARG A N 1
ATOM 2555 C CA . ARG A 1 342 ? 4.677 34.593 -57.295 1.00 49.47 342 ARG A CA 1
ATOM 2556 C C . ARG A 1 342 ? 6.202 34.532 -57.120 1.00 49.47 342 ARG A C 1
ATOM 2558 O O . ARG A 1 342 ? 6.659 34.356 -55.991 1.00 49.47 342 ARG A O 1
ATOM 2565 N N . PRO A 1 343 ? 6.996 34.751 -58.183 1.00 44.75 343 PRO A N 1
ATOM 2566 C CA . PRO A 1 343 ? 8.445 34.819 -58.059 1.00 44.75 343 PRO A CA 1
ATOM 2567 C C . PRO A 1 343 ? 8.838 36.090 -57.296 1.00 44.75 343 PRO A C 1
ATOM 2569 O O . PRO A 1 343 ? 8.569 37.203 -57.749 1.00 44.75 343 PRO A O 1
ATOM 2572 N N . VAL A 1 344 ? 9.468 35.926 -56.132 1.00 45.22 344 VAL A N 1
ATOM 2573 C CA . VAL A 1 344 ? 10.139 37.023 -55.426 1.00 45.22 344 VAL A CA 1
ATOM 2574 C C . VAL A 1 344 ? 11.566 37.117 -55.954 1.00 45.22 344 VAL A C 1
ATOM 2576 O O . VAL A 1 344 ? 12.279 36.119 -56.052 1.00 45.22 344 VAL A O 1
ATOM 2579 N N . ALA A 1 345 ? 11.933 38.331 -56.351 1.00 43.34 345 ALA A N 1
ATOM 2580 C CA . ALA A 1 345 ? 13.206 38.686 -56.949 1.00 43.34 345 ALA A CA 1
ATOM 2581 C C . ALA A 1 345 ? 14.403 38.341 -56.048 1.00 43.34 345 ALA A C 1
ATOM 2583 O O . ALA A 1 345 ? 14.360 38.503 -54.829 1.00 43.34 345 ALA A O 1
ATOM 2584 N N . ALA A 1 346 ? 15.488 37.913 -56.691 1.00 43.03 346 ALA A N 1
ATOM 2585 C CA . ALA A 1 346 ? 16.792 37.731 -56.079 1.00 43.03 346 ALA A CA 1
ATOM 2586 C C . ALA A 1 346 ? 17.314 39.056 -55.497 1.00 43.03 346 ALA A C 1
ATOM 2588 O O . ALA A 1 346 ? 17.376 40.065 -56.201 1.00 43.03 346 ALA A O 1
ATOM 2589 N N . VAL A 1 347 ? 17.734 39.029 -54.231 1.00 42.66 347 VAL A N 1
ATOM 2590 C CA . VAL A 1 347 ? 18.523 40.094 -53.602 1.00 42.66 347 VAL A CA 1
ATOM 2591 C C . VAL A 1 347 ? 19.941 39.569 -53.381 1.00 42.66 347 VAL A C 1
ATOM 2593 O O . VAL A 1 347 ? 20.143 38.464 -52.882 1.00 42.66 347 VAL A O 1
ATOM 2596 N N . ALA A 1 348 ? 20.904 40.365 -53.840 1.00 45.16 348 ALA A N 1
ATOM 2597 C CA . ALA A 1 348 ? 22.340 40.113 -53.849 1.00 45.16 348 ALA A CA 1
ATOM 2598 C C . ALA A 1 348 ? 22.960 40.074 -52.431 1.00 45.16 348 ALA A C 1
ATOM 2600 O O . ALA A 1 348 ? 22.378 40.625 -51.494 1.00 45.16 348 ALA A O 1
ATOM 2601 N N . PRO A 1 349 ? 24.153 39.469 -52.260 1.00 45.97 349 PRO A N 1
ATOM 2602 C CA . PRO A 1 349 ? 24.805 39.361 -50.963 1.00 45.97 349 PRO A CA 1
ATOM 2603 C C . PRO A 1 349 ? 25.543 40.662 -50.635 1.00 45.97 349 PRO A C 1
ATOM 2605 O O . PRO A 1 349 ? 26.351 41.147 -51.426 1.00 45.97 349 PRO A O 1
ATOM 2608 N N . GLY A 1 350 ? 25.302 41.221 -49.452 1.00 37.81 350 GLY A N 1
ATOM 2609 C CA . GLY A 1 350 ? 26.074 42.363 -48.985 1.00 37.81 350 GLY A CA 1
ATOM 2610 C C . GLY A 1 350 ? 25.653 42.871 -47.613 1.00 37.81 350 GLY A C 1
ATOM 2611 O O . GLY A 1 350 ? 24.518 43.296 -47.438 1.00 37.81 350 GLY A O 1
ATOM 2612 N N . ALA A 1 351 ? 26.643 42.897 -46.718 1.00 37.22 351 ALA A N 1
ATOM 2613 C CA . ALA A 1 351 ? 26.752 43.657 -45.470 1.00 37.22 351 ALA A CA 1
ATOM 2614 C C . ALA A 1 351 ? 26.547 42.860 -44.172 1.00 37.22 351 ALA A C 1
ATOM 2616 O O . ALA A 1 351 ? 25.439 42.556 -43.738 1.00 37.22 351 ALA A O 1
ATOM 2617 N N . SER A 1 352 ? 27.687 42.589 -43.531 1.00 47.09 352 SER A N 1
ATOM 2618 C CA . SER A 1 352 ? 27.827 42.227 -42.126 1.00 47.09 352 SER A CA 1
ATOM 2619 C C . SER A 1 352 ? 27.090 43.226 -41.234 1.00 47.09 352 SER A C 1
ATOM 2621 O O . SER A 1 352 ? 27.355 44.426 -41.301 1.00 47.09 352 SER A O 1
ATOM 2623 N N . ALA A 1 353 ? 26.219 42.723 -40.362 1.00 38.00 353 ALA A N 1
ATOM 2624 C CA . ALA A 1 353 ? 25.672 43.481 -39.248 1.00 38.00 353 ALA A CA 1
ATOM 2625 C C . ALA A 1 353 ? 26.285 42.960 -37.944 1.00 38.00 353 ALA A C 1
ATOM 2627 O O . ALA A 1 353 ? 26.049 41.831 -37.518 1.00 38.00 353 ALA A O 1
ATOM 2628 N N . THR A 1 354 ? 27.116 43.810 -37.352 1.00 41.84 354 THR A N 1
ATOM 2629 C CA . THR A 1 354 ? 27.687 43.705 -36.011 1.00 41.84 354 THR A CA 1
ATOM 2630 C C . THR A 1 354 ? 26.569 43.616 -34.972 1.00 41.84 354 THR A C 1
ATOM 2632 O O . THR A 1 354 ? 25.733 44.514 -34.886 1.00 41.84 354 THR A O 1
ATOM 2635 N N . VAL A 1 355 ? 26.558 42.551 -34.170 1.00 37.38 355 VAL A N 1
ATOM 2636 C CA . VAL A 1 355 ? 25.687 42.437 -32.994 1.00 37.38 355 VAL A CA 1
ATOM 2637 C C . VAL A 1 355 ? 26.358 43.167 -31.834 1.00 37.38 355 VAL A C 1
ATOM 2639 O O . VAL A 1 355 ? 27.376 42.721 -31.308 1.00 37.38 355 VAL A O 1
ATOM 2642 N N . THR A 1 356 ? 25.794 44.308 -31.450 1.00 38.09 356 THR A N 1
ATOM 2643 C CA . THR A 1 356 ? 26.134 45.010 -30.210 1.00 38.09 356 THR A CA 1
ATOM 2644 C C . THR A 1 356 ? 25.527 44.246 -29.034 1.00 38.09 356 THR A C 1
ATOM 2646 O O . THR A 1 356 ? 24.306 44.146 -28.922 1.00 38.09 356 THR A O 1
ATOM 2649 N N . LEU A 1 357 ? 26.386 43.705 -28.166 1.00 40.41 357 LEU A N 1
ATOM 2650 C CA . LEU A 1 357 ? 26.032 43.181 -26.844 1.00 40.41 357 LEU A CA 1
ATOM 2651 C C . LEU A 1 357 ? 25.394 44.300 -26.008 1.00 40.41 357 LEU A C 1
ATOM 2653 O O . LEU A 1 357 ? 26.033 45.321 -25.749 1.00 40.41 357 LEU A O 1
ATOM 2657 N N . LEU A 1 358 ? 24.136 44.110 -25.606 1.00 39.03 358 LEU A N 1
ATOM 2658 C CA . LEU A 1 358 ? 23.481 44.949 -24.605 1.00 39.03 358 LEU A CA 1
ATOM 2659 C C . LEU A 1 358 ? 23.827 44.432 -23.200 1.00 39.03 358 LEU A C 1
ATOM 2661 O O . LEU A 1 358 ? 23.972 43.231 -22.992 1.00 39.03 358 LEU A O 1
ATOM 2665 N N . ALA A 1 359 ? 23.986 45.387 -22.290 1.00 44.38 359 ALA A N 1
ATOM 2666 C CA . ALA A 1 359 ? 24.632 45.304 -20.988 1.00 44.38 359 ALA A CA 1
ATOM 2667 C C . ALA A 1 359 ? 23.963 44.394 -19.937 1.00 44.38 359 ALA A C 1
ATOM 2669 O O . ALA A 1 359 ? 22.763 44.125 -19.989 1.00 44.38 359 ALA A O 1
ATOM 2670 N N . ASP A 1 360 ? 24.791 44.009 -18.959 1.00 53.19 360 ASP A N 1
ATOM 2671 C CA . ASP A 1 360 ? 24.466 43.357 -17.685 1.00 53.19 360 ASP A CA 1
ATOM 2672 C C . ASP A 1 360 ? 23.274 43.991 -16.935 1.00 53.19 360 ASP A C 1
ATOM 2674 O O . ASP A 1 360 ? 23.130 45.220 -16.928 1.00 53.19 360 ASP A O 1
ATOM 2678 N N . PRO A 1 361 ? 22.461 43.190 -16.219 1.00 60.59 361 PRO A N 1
ATOM 2679 C CA . PRO A 1 361 ? 21.522 43.704 -15.228 1.00 60.59 361 PRO A CA 1
ATOM 2680 C C . PRO A 1 361 ? 22.253 44.198 -13.958 1.00 60.59 361 PRO A C 1
ATOM 2682 O O . PRO A 1 361 ? 23.313 43.675 -13.609 1.00 60.59 361 PRO A O 1
ATOM 2685 N N . PRO A 1 362 ? 21.704 45.194 -13.236 1.00 55.59 362 PRO A N 1
ATOM 2686 C CA . PRO A 1 362 ? 22.369 45.785 -12.080 1.00 55.59 362 PRO A CA 1
ATOM 2687 C C . PRO A 1 362 ? 22.425 44.841 -10.869 1.00 55.59 362 PRO A C 1
ATOM 2689 O O . PRO A 1 362 ? 21.482 44.107 -10.573 1.00 55.59 362 PRO A O 1
ATOM 2692 N N . LEU A 1 363 ? 23.553 44.935 -10.161 1.00 51.81 363 LEU A N 1
ATOM 2693 C CA . LEU A 1 363 ? 23.849 44.333 -8.863 1.00 51.81 363 LEU A CA 1
ATOM 2694 C C . LEU A 1 363 ? 22.764 44.701 -7.828 1.00 51.81 363 LEU A C 1
ATOM 2696 O O . LEU A 1 363 ? 22.460 45.878 -7.647 1.00 51.81 363 LEU A O 1
ATOM 2700 N N . LEU A 1 364 ? 22.212 43.702 -7.138 1.00 56.56 364 LEU A N 1
ATOM 2701 C CA . LEU A 1 364 ? 21.407 43.888 -5.927 1.00 56.56 364 LEU A CA 1
ATOM 2702 C C . LEU A 1 364 ? 22.324 44.275 -4.754 1.00 56.56 364 LEU A C 1
ATOM 2704 O O . LEU A 1 364 ? 23.364 43.645 -4.553 1.00 56.56 364 LEU A O 1
ATOM 2708 N N . ASP A 1 365 ? 21.922 45.289 -3.985 1.00 64.94 365 ASP A N 1
ATOM 2709 C CA . ASP A 1 365 ? 22.594 45.717 -2.752 1.00 64.94 365 ASP A CA 1
ATOM 2710 C C . ASP A 1 365 ? 22.631 44.588 -1.696 1.00 64.94 365 ASP A C 1
ATOM 2712 O O . ASP A 1 365 ? 21.660 43.833 -1.564 1.00 64.94 365 ASP A O 1
ATOM 2716 N N . PRO A 1 366 ? 23.714 44.465 -0.903 1.00 62.28 366 PRO A N 1
ATOM 2717 C CA . PRO A 1 366 ? 23.774 43.516 0.204 1.00 62.28 366 PRO A CA 1
ATOM 2718 C C . PRO A 1 366 ? 22.857 43.931 1.370 1.00 62.28 366 PRO A C 1
ATOM 2720 O O . PRO A 1 366 ? 22.776 45.101 1.746 1.00 62.28 366 PRO A O 1
ATOM 2723 N N . LEU A 1 367 ? 22.182 42.937 1.955 1.00 64.38 367 LEU A N 1
ATOM 2724 C CA . LEU A 1 367 ? 21.366 43.054 3.170 1.00 64.38 367 LEU A CA 1
ATOM 2725 C C . LEU A 1 367 ? 22.213 43.505 4.383 1.00 64.38 367 LEU A C 1
ATOM 2727 O O . LEU A 1 367 ? 23.378 43.115 4.477 1.00 64.38 367 LEU A O 1
ATOM 2731 N N . PRO A 1 368 ? 21.646 44.283 5.327 1.00 64.12 368 PRO A N 1
ATOM 2732 C CA . PRO A 1 368 ? 22.351 44.713 6.534 1.00 64.12 368 PRO A CA 1
ATOM 2733 C C . PRO A 1 368 ? 22.615 43.543 7.498 1.00 64.12 368 PRO A C 1
ATOM 2735 O O . PRO A 1 368 ? 21.747 42.699 7.712 1.00 64.12 368 PRO A O 1
ATOM 2738 N N . GLU A 1 369 ? 23.819 43.524 8.076 1.00 67.44 369 GLU A N 1
ATOM 2739 C CA . GLU A 1 369 ? 24.276 42.558 9.083 1.00 67.44 369 GLU A CA 1
ATOM 2740 C C . GLU A 1 369 ? 23.482 42.661 10.400 1.00 67.44 369 GLU A C 1
ATOM 2742 O O . GLU A 1 369 ? 23.195 43.758 10.888 1.00 67.44 369 GLU A O 1
ATOM 2747 N N . ASP A 1 370 ? 23.165 41.505 10.995 1.00 65.06 370 ASP A N 1
ATOM 2748 C CA . ASP A 1 370 ? 22.571 41.387 12.331 1.00 65.06 370 ASP A CA 1
ATOM 2749 C C . ASP A 1 370 ? 23.556 41.832 13.437 1.00 65.06 370 ASP A C 1
ATOM 2751 O O . ASP A 1 370 ? 24.752 41.525 13.366 1.00 65.06 370 ASP A O 1
ATOM 2755 N N . PRO A 1 371 ? 23.088 42.511 14.505 1.00 68.81 371 PRO A N 1
ATOM 2756 C CA . PRO A 1 371 ? 23.938 42.911 15.622 1.00 68.81 371 PRO A CA 1
ATOM 2757 C C . PRO A 1 371 ? 24.330 41.721 16.527 1.00 68.81 371 PRO A C 1
ATOM 2759 O O . PRO A 1 371 ? 23.579 40.751 16.652 1.00 68.81 371 PRO A O 1
ATOM 2762 N N . PRO A 1 372 ? 25.488 41.798 17.212 1.00 63.28 372 PRO A N 1
ATOM 2763 C CA . PRO A 1 372 ? 26.037 40.688 17.984 1.00 63.28 372 PRO A CA 1
ATOM 2764 C C . PRO A 1 372 ? 25.246 40.387 19.264 1.00 63.28 372 PRO A C 1
ATOM 2766 O O . PRO A 1 372 ? 24.889 41.275 20.037 1.00 63.28 372 PRO A O 1
ATOM 2769 N N . THR A 1 373 ? 25.049 39.092 19.512 1.00 59.59 373 THR A N 1
ATOM 2770 C CA . THR A 1 373 ? 24.458 38.516 20.722 1.00 59.59 373 THR A CA 1
ATOM 2771 C C . THR A 1 373 ? 25.343 38.782 21.944 1.00 59.59 373 THR A C 1
ATOM 2773 O O . THR A 1 373 ? 26.435 38.223 22.063 1.00 59.59 373 THR A O 1
ATOM 2776 N N . GLU A 1 374 ? 24.865 39.602 22.883 1.00 56.06 374 GLU A N 1
ATOM 2777 C CA . GLU A 1 374 ? 25.466 39.725 24.213 1.00 56.06 374 GLU A CA 1
ATOM 2778 C C . GLU A 1 374 ? 25.382 38.385 24.962 1.00 56.06 374 GLU A C 1
ATOM 2780 O O . GLU A 1 374 ? 24.306 37.835 25.209 1.00 56.06 374 GLU A O 1
ATOM 2785 N N . GLN A 1 375 ? 26.548 37.864 25.342 1.00 52.66 375 GLN A N 1
ATOM 2786 C CA . GLN A 1 375 ? 26.690 36.767 26.290 1.00 52.66 375 GLN A CA 1
ATOM 2787 C C . GLN A 1 375 ? 26.322 37.268 27.689 1.00 52.66 375 GLN A C 1
ATOM 2789 O O . GLN A 1 375 ? 26.976 38.165 28.221 1.00 52.66 375 GLN A O 1
ATOM 2794 N N . ARG A 1 376 ? 25.311 36.656 28.312 1.00 52.28 376 ARG A N 1
ATOM 2795 C CA . ARG A 1 376 ? 25.035 36.830 29.739 1.00 52.28 376 ARG A CA 1
ATOM 2796 C C . ARG A 1 376 ? 25.443 35.565 30.489 1.00 52.28 376 ARG A C 1
ATOM 2798 O O . ARG A 1 376 ? 24.887 34.495 30.251 1.00 52.28 376 ARG A O 1
ATOM 2805 N N . THR A 1 377 ? 26.452 35.739 31.336 1.00 59.16 377 THR A N 1
ATOM 2806 C CA . THR A 1 377 ? 26.870 34.863 32.441 1.00 59.16 377 THR A CA 1
ATOM 2807 C C . THR A 1 377 ? 25.759 34.601 33.440 1.00 59.16 377 THR A C 1
ATOM 2809 O O . THR A 1 377 ? 24.978 35.556 33.680 1.00 59.16 377 THR A O 1
#

pLDDT: mean 74.88, std 22.39, range [30.19, 98.31]

Radius of gyration: 30.29 Å; chains: 1; bounding box: 67×90×90 Å

Sequence (377 aa):
MTWQALSDEAQAAIGEVCRVYGAALADYCRAELSEGDAEQAACAALISAHDHVGRLAEPEQLRAWLYALARAHRTLLATANAASTGSWTRPGAGSLLAEALTALPKPYQEVLDLAVRHRLSHLEIALIFDAGAVEVEHLVAAAAHRLETWIAAVSAARSGGCQELAKALAGPAPPSRRLRTHISQHIDRCVTCQSAPRTTTAAALLQQMPIKAAPATMAVRLTEAQPLAGDVEWRADGFPPQTHTLQEALADLPPAPAARPAAGGHGNRPAPDRDEEFRAWERRSQASEEFWDRRDDEADPEARLSLRPLLPVVRVGGLIVAGVATVLGAGAAWSSLQPNPRPVAAVAPGASATVTLLADPPLLDPLPEDPPTEQRT